Protein AF-A0A6J3HHF6-F1 (afdb_monomer_lite)

InterPro domains:
  IPR029156 CST complex subunit CTC1 [PF15489] (14-560)
  IPR042617 CST c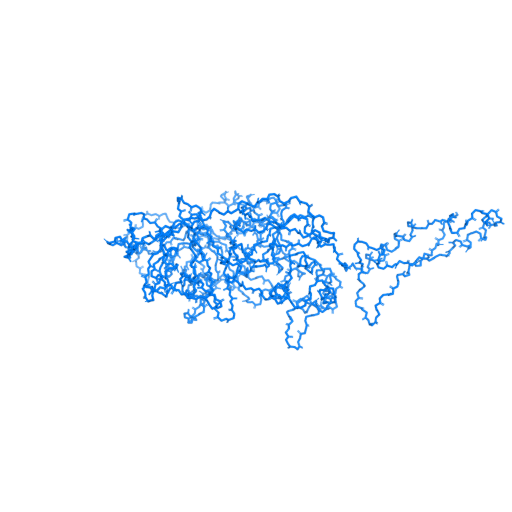omplex subunit CTC1-like [PTHR14865] (18-555)

Structure (mmCIF, N/CA/C/O backbone):
data_AF-A0A6J3HHF6-F1
#
_entry.id   AF-A0A6J3HHF6-F1
#
loop_
_atom_site.group_PDB
_atom_site.id
_atom_site.type_symbol
_atom_site.label_atom_id
_atom_site.label_alt_id
_atom_site.label_comp_id
_atom_site.label_asym_id
_atom_site.label_entity_id
_atom_site.label_seq_id
_atom_site.pdbx_PDB_ins_code
_atom_site.Cartn_x
_atom_site.Cartn_y
_atom_site.Cartn_z
_atom_site.occupancy
_atom_site.B_iso_or_equiv
_atom_site.auth_seq_id
_atom_site.auth_comp_id
_atom_site.auth_asym_id
_atom_site.auth_atom_id
_atom_site.pdbx_PDB_model_num
ATOM 1 N N . LEU A 1 1 ? 11.878 -17.667 43.575 1.00 25.75 1 LEU A N 1
ATOM 2 C CA . LEU A 1 1 ? 10.662 -18.399 43.999 1.00 25.75 1 LEU A CA 1
ATOM 3 C C . LEU A 1 1 ? 9.551 -18.069 43.013 1.00 25.75 1 LEU A C 1
ATOM 5 O O . LEU A 1 1 ? 9.209 -16.896 42.935 1.00 25.75 1 LEU A O 1
ATOM 9 N N . PRO A 1 2 ? 9.046 -19.018 42.211 1.00 25.23 2 PRO A N 1
ATOM 10 C CA . PRO A 1 2 ? 7.960 -18.714 41.291 1.00 25.23 2 PRO A CA 1
ATOM 11 C C . PRO A 1 2 ? 6.634 -18.652 42.069 1.00 25.23 2 PRO A C 1
ATOM 13 O O . PRO A 1 2 ? 6.433 -19.463 42.981 1.00 25.23 2 PRO A O 1
ATOM 16 N N . PRO A 1 3 ? 5.720 -17.723 41.743 1.00 30.88 3 PRO A N 1
ATOM 17 C CA . PRO A 1 3 ? 4.368 -17.781 42.266 1.00 30.88 3 PRO A CA 1
ATOM 18 C C . PRO A 1 3 ? 3.626 -18.933 41.580 1.00 30.88 3 PRO A C 1
ATOM 20 O O . PRO A 1 3 ? 3.691 -19.115 40.364 1.00 30.88 3 PRO A O 1
ATOM 23 N N . ARG A 1 4 ? 2.941 -19.742 42.388 1.00 29.92 4 ARG A N 1
ATOM 24 C CA . ARG A 1 4 ? 2.071 -20.826 41.930 1.00 29.92 4 ARG A CA 1
ATOM 25 C C . ARG A 1 4 ? 0.890 -20.225 41.163 1.00 29.92 4 ARG A C 1
ATOM 27 O O . ARG A 1 4 ? 0.065 -19.536 41.756 1.00 29.92 4 ARG A O 1
ATOM 34 N N . LEU A 1 5 ? 0.808 -20.507 39.864 1.00 33.34 5 LEU A N 1
ATOM 35 C CA . LEU A 1 5 ? -0.420 -20.350 39.086 1.00 33.34 5 LEU A CA 1
ATOM 36 C C . LEU A 1 5 ? -1.488 -21.282 39.675 1.00 33.34 5 LEU A C 1
ATOM 38 O O . LEU A 1 5 ? -1.243 -22.472 39.880 1.00 33.34 5 LEU A O 1
ATOM 42 N N . GLY A 1 6 ? -2.640 -20.700 40.007 1.00 26.50 6 GLY A N 1
ATOM 43 C CA . GLY A 1 6 ? -3.789 -21.393 40.573 1.00 26.50 6 GLY A CA 1
ATOM 44 C C . GLY A 1 6 ? -4.283 -22.524 39.674 1.00 26.50 6 GLY A C 1
ATOM 45 O O . GLY A 1 6 ? -4.309 -22.419 38.449 1.00 26.50 6 GLY A O 1
ATOM 46 N N . SER A 1 7 ? -4.658 -23.617 40.326 1.00 31.89 7 SER A N 1
ATOM 47 C CA . SER A 1 7 ? -5.196 -24.846 39.754 1.00 31.89 7 SER A CA 1
ATOM 48 C C . SER A 1 7 ? -6.429 -24.594 38.882 1.00 31.89 7 SER A C 1
ATOM 50 O O . SER A 1 7 ? -7.459 -24.146 39.382 1.00 31.89 7 SER A O 1
ATOM 52 N N . GLY A 1 8 ? -6.319 -24.934 37.598 1.00 26.39 8 GLY A N 1
ATOM 53 C CA . GLY A 1 8 ? -7.415 -24.859 36.627 1.00 26.39 8 GLY A CA 1
ATOM 54 C C . GLY A 1 8 ? -7.032 -25.208 35.183 1.00 26.39 8 GLY A C 1
ATOM 55 O O . GLY A 1 8 ? -7.916 -25.395 34.357 1.00 26.39 8 GLY A O 1
ATOM 56 N N . PHE A 1 9 ? -5.741 -25.351 34.863 1.00 30.84 9 PHE A N 1
ATOM 57 C CA . PHE A 1 9 ? -5.294 -25.872 33.570 1.00 30.84 9 PHE A CA 1
ATOM 58 C C . PHE A 1 9 ? -5.141 -27.395 33.625 1.00 30.84 9 PHE A C 1
ATOM 60 O O . PHE A 1 9 ? -4.128 -27.913 34.087 1.00 30.84 9 PHE A O 1
ATOM 67 N N . VAL A 1 10 ? -6.138 -28.114 33.113 1.00 32.78 10 VAL A N 1
ATOM 68 C CA . VAL A 1 10 ? -5.938 -29.460 32.561 1.00 32.78 10 VAL A CA 1
ATOM 69 C C . VAL A 1 10 ? -6.057 -29.320 31.042 1.00 32.78 10 VAL A C 1
ATOM 71 O O . VAL A 1 10 ? -7.150 -29.304 30.488 1.00 32.78 10 VAL A O 1
ATOM 74 N N . GLY A 1 11 ? -4.912 -29.119 30.387 1.00 28.84 11 GLY A N 1
ATOM 75 C CA . GLY A 1 11 ? -4.728 -28.931 28.941 1.00 28.84 11 GLY A CA 1
ATOM 76 C C . GLY A 1 11 ? -3.225 -28.952 28.620 1.00 28.84 11 GLY A C 1
ATOM 77 O O . GLY A 1 11 ? -2.437 -28.610 29.499 1.00 28.84 11 GLY A O 1
ATOM 78 N N . PRO A 1 12 ? -2.814 -29.447 27.439 1.00 42.09 12 PRO A N 1
ATOM 79 C CA . PRO A 1 12 ? -1.633 -30.290 27.251 1.00 42.09 12 PRO A CA 1
ATOM 80 C C . PRO A 1 12 ? -0.318 -29.594 27.609 1.00 42.09 12 PRO A C 1
ATOM 82 O O . PRO A 1 12 ? -0.131 -28.411 27.333 1.00 42.09 12 PRO A O 1
ATOM 85 N N . LEU A 1 13 ? 0.601 -30.371 28.192 1.00 40.38 13 LEU A N 1
ATOM 86 C CA . LEU A 1 13 ? 2.012 -30.024 28.370 1.00 40.38 13 LEU A CA 1
ATOM 87 C C . LEU A 1 13 ? 2.526 -29.311 27.110 1.00 40.38 13 LEU A C 1
ATOM 89 O O . LEU A 1 13 ? 2.479 -29.888 26.021 1.00 40.38 13 LEU A O 1
ATOM 93 N N . LEU A 1 14 ? 2.997 -28.065 27.259 1.00 50.78 14 LEU A N 1
ATOM 94 C CA . LEU A 1 14 ? 3.748 -27.371 26.210 1.00 50.78 14 LEU A CA 1
ATOM 95 C C . LEU A 1 14 ? 4.799 -28.352 25.663 1.00 50.78 14 LEU A C 1
ATOM 97 O O . LEU A 1 14 ? 5.526 -28.942 26.471 1.00 50.78 14 LEU A O 1
ATOM 101 N N . PRO A 1 15 ? 4.884 -28.576 24.338 1.00 53.34 15 PRO A N 1
ATOM 102 C CA . PRO A 1 15 ? 5.894 -29.468 23.792 1.00 53.34 15 PRO A CA 1
ATOM 103 C C . PRO A 1 15 ? 7.261 -28.973 24.268 1.00 53.34 15 PRO A C 1
ATOM 105 O O . PRO A 1 15 ? 7.554 -27.785 24.131 1.00 53.34 15 PRO A O 1
ATOM 108 N N . SER A 1 16 ? 8.099 -29.861 24.805 1.00 55.41 16 SER A N 1
ATOM 109 C CA . SER A 1 16 ? 9.428 -29.587 25.394 1.00 55.41 16 SER A CA 1
ATOM 110 C C . SER A 1 16 ? 10.468 -28.982 24.427 1.00 55.41 16 SER A C 1
ATOM 112 O O . SER A 1 16 ? 11.663 -29.005 24.698 1.00 55.41 16 SER A O 1
ATOM 114 N N . LEU A 1 17 ? 10.010 -28.499 23.275 1.00 73.38 17 LEU A N 1
ATOM 115 C CA . LEU A 1 17 ? 10.755 -28.031 22.115 1.00 73.38 17 LEU A CA 1
ATOM 116 C C . LEU A 1 17 ? 10.611 -26.516 21.890 1.00 73.38 17 LEU A C 1
ATOM 118 O O . LEU A 1 17 ? 11.377 -25.955 21.119 1.00 73.38 17 LEU A O 1
ATOM 122 N N . TYR A 1 18 ? 9.650 -25.849 22.539 1.00 84.00 18 TYR A N 1
ATOM 123 C CA . TYR A 1 18 ? 9.436 -24.412 22.363 1.00 84.00 18 TYR A CA 1
ATOM 124 C C . TYR A 1 18 ? 10.138 -23.588 23.448 1.00 84.00 18 TYR A C 1
ATOM 126 O O . TYR A 1 18 ? 10.027 -23.899 24.635 1.00 84.00 18 TYR A O 1
ATOM 134 N N . SER A 1 19 ? 10.809 -22.503 23.055 1.00 89.06 19 SER A N 1
ATOM 135 C CA . SER A 1 19 ? 11.414 -21.531 23.975 1.00 89.06 19 SER A CA 1
ATOM 136 C C . SER A 1 19 ? 10.763 -20.155 23.842 1.00 89.06 19 SER A C 1
ATOM 138 O O . SER A 1 19 ? 10.307 -19.764 22.770 1.00 89.06 19 SER A O 1
ATOM 140 N N . PHE A 1 20 ? 10.682 -19.406 24.941 1.00 90.88 20 PHE A N 1
ATOM 141 C CA . PHE A 1 20 ? 10.210 -18.022 24.893 1.00 90.88 20 PHE A CA 1
ATOM 142 C C . PHE A 1 20 ? 11.267 -17.119 24.261 1.00 90.88 20 PHE A C 1
ATOM 144 O O . PHE A 1 20 ? 12.455 -17.267 24.543 1.00 90.88 20 PHE A O 1
ATOM 151 N N . VAL A 1 21 ? 10.822 -16.169 23.440 1.00 93.44 21 VAL A N 1
ATOM 152 C CA . VAL A 1 21 ? 11.678 -15.143 22.840 1.00 93.44 21 VAL A CA 1
ATOM 153 C C . VAL A 1 21 ? 11.185 -13.758 23.238 1.00 93.44 21 VAL A C 1
ATOM 155 O O . VAL A 1 21 ? 9.981 -13.492 23.214 1.00 93.44 21 VAL A O 1
ATOM 158 N N . SER A 1 22 ? 12.117 -12.882 23.613 1.00 93.06 22 SER A N 1
ATOM 159 C CA . SER A 1 22 ? 11.811 -11.476 23.862 1.00 93.06 22 SER A CA 1
ATOM 160 C C . SER A 1 22 ? 11.788 -10.674 22.558 1.00 93.06 22 SER A C 1
ATOM 162 O O . SER A 1 22 ? 12.428 -11.029 21.561 1.00 93.06 22 SER A O 1
ATOM 164 N N . VAL A 1 23 ? 11.066 -9.559 22.558 1.00 92.06 23 VAL A N 1
ATOM 165 C CA . VAL A 1 23 ? 11.012 -8.627 21.429 1.00 92.06 23 VAL A CA 1
ATOM 166 C C . VAL A 1 23 ? 12.404 -8.079 21.119 1.00 92.06 23 VAL A C 1
ATOM 168 O O . VAL A 1 23 ? 12.771 -7.966 19.946 1.00 92.06 23 VAL A O 1
ATOM 171 N N . GLN A 1 24 ? 13.201 -7.768 22.143 1.00 90.56 24 GLN A N 1
ATOM 172 C CA . GLN A 1 24 ? 14.557 -7.274 21.942 1.00 90.56 24 GLN A CA 1
ATOM 173 C C . GLN A 1 24 ? 15.469 -8.344 21.333 1.00 90.56 24 GLN A C 1
ATOM 175 O O . GLN A 1 24 ? 16.235 -8.019 20.428 1.00 90.56 24 GLN A O 1
ATOM 180 N N . ASP A 1 25 ? 15.347 -9.610 21.744 1.00 90.50 25 ASP A N 1
ATOM 181 C CA . ASP A 1 25 ? 16.135 -10.705 21.165 1.00 90.50 25 ASP A CA 1
ATOM 182 C C . ASP A 1 25 ? 15.794 -10.947 19.694 1.00 90.50 25 ASP A C 1
ATOM 184 O O . ASP A 1 25 ? 16.698 -11.157 18.881 1.00 90.50 25 ASP A O 1
ATOM 188 N N . LEU A 1 26 ? 14.512 -10.845 19.319 1.00 89.50 26 LEU A N 1
ATOM 189 C CA . LEU A 1 26 ? 14.112 -10.867 17.910 1.00 89.50 26 LEU A CA 1
ATOM 190 C C . LEU A 1 26 ? 14.750 -9.712 17.129 1.00 89.50 26 LEU A C 1
ATOM 192 O O . LEU A 1 26 ? 15.198 -9.912 16.006 1.00 89.50 26 LEU A O 1
ATOM 196 N N . LYS A 1 27 ? 14.833 -8.504 17.701 1.00 87.81 27 LYS A N 1
ATOM 197 C CA . LYS A 1 27 ? 15.457 -7.355 17.021 1.00 87.81 27 LYS A CA 1
ATOM 198 C C . LYS A 1 27 ? 16.974 -7.508 16.863 1.00 87.81 27 LYS A C 1
ATOM 200 O O . LYS A 1 27 ? 17.507 -7.110 15.830 1.00 87.81 27 LYS A O 1
ATOM 205 N N . THR A 1 28 ? 17.676 -8.043 17.861 1.00 85.44 28 THR A N 1
ATOM 206 C CA . THR A 1 28 ? 19.151 -8.047 17.901 1.00 85.44 28 THR A CA 1
ATOM 207 C C . THR A 1 28 ? 19.777 -9.313 17.317 1.00 85.44 28 THR A C 1
ATOM 209 O O . THR A 1 28 ? 20.775 -9.232 16.591 1.00 85.44 28 THR A O 1
ATOM 212 N N . HIS A 1 29 ? 19.206 -10.480 17.619 1.00 84.69 29 HIS A N 1
ATOM 213 C CA . HIS A 1 29 ? 19.790 -11.777 17.286 1.00 84.69 29 HIS A CA 1
ATOM 214 C C . HIS A 1 29 ? 19.198 -12.372 16.004 1.00 84.69 29 HIS A C 1
ATOM 216 O O . HIS A 1 29 ? 19.932 -12.980 15.218 1.00 84.69 29 HIS A O 1
ATOM 222 N N . GLN A 1 30 ? 17.906 -12.155 15.734 1.00 86.75 30 GLN A N 1
ATOM 223 C CA . GLN A 1 30 ? 17.258 -12.714 14.549 1.00 86.75 30 GLN A CA 1
ATOM 224 C C . GLN A 1 30 ? 17.544 -11.868 13.301 1.00 86.75 30 GLN A C 1
ATOM 226 O O . GLN A 1 30 ? 16.877 -10.885 13.000 1.00 86.75 30 GLN A O 1
ATOM 231 N N . ARG A 1 31 ? 18.549 -12.274 12.518 1.00 85.38 31 ARG A N 1
ATOM 232 C CA . ARG A 1 31 ? 18.952 -11.564 11.284 1.00 85.38 31 ARG A CA 1
ATOM 233 C C . ARG A 1 31 ? 18.299 -12.090 10.008 1.00 85.38 31 ARG A C 1
ATOM 235 O O . ARG A 1 31 ? 18.463 -11.486 8.948 1.00 85.38 31 ARG A O 1
ATOM 242 N N . LEU A 1 32 ? 17.597 -13.219 10.087 1.00 87.88 32 LEU A N 1
ATOM 243 C CA . LEU A 1 32 ? 16.944 -13.867 8.951 1.00 87.88 32 LEU A CA 1
ATOM 244 C C . LEU A 1 32 ? 15.423 -13.908 9.154 1.00 87.88 32 LEU A C 1
ATOM 246 O O . LEU A 1 32 ? 14.975 -14.094 10.285 1.00 87.88 32 LEU A O 1
ATOM 250 N N . PRO A 1 33 ? 14.622 -13.776 8.078 1.00 91.31 33 PRO A N 1
ATOM 251 C CA . PRO A 1 33 ? 13.176 -13.956 8.164 1.00 91.31 33 PRO A CA 1
ATOM 252 C C . PRO A 1 33 ? 12.835 -15.346 8.703 1.00 91.31 33 PRO A C 1
ATOM 254 O O . PRO A 1 33 ? 13.447 -16.318 8.257 1.00 91.31 33 PRO A O 1
ATOM 257 N N . CYS A 1 34 ? 11.862 -15.443 9.607 1.00 92.38 34 CYS A N 1
ATOM 258 C CA . CYS A 1 34 ? 11.398 -16.702 10.194 1.00 92.38 34 CYS A CA 1
ATOM 259 C C . CYS A 1 34 ? 9.904 -16.677 10.531 1.00 92.38 34 CYS A C 1
ATOM 261 O O . CYS A 1 34 ? 9.259 -15.630 10.477 1.00 92.38 34 CYS A O 1
ATOM 263 N N . CYS A 1 35 ? 9.349 -17.844 10.851 1.00 93.94 35 CYS A N 1
ATOM 264 C CA . CYS A 1 35 ? 7.978 -17.994 11.327 1.00 93.94 35 CYS A CA 1
ATOM 265 C C . CYS A 1 35 ? 7.891 -19.014 12.463 1.00 93.94 35 CYS A C 1
ATOM 267 O O . CYS A 1 35 ? 8.691 -19.946 12.526 1.00 93.94 35 CYS A O 1
ATOM 269 N N . SER A 1 36 ? 6.914 -18.848 13.349 1.00 92.81 36 SER A N 1
ATOM 270 C CA . SER A 1 36 ? 6.616 -19.790 14.423 1.00 92.81 36 SER A CA 1
ATOM 271 C C . SER A 1 36 ? 5.112 -20.012 14.519 1.00 92.81 36 SER A C 1
ATOM 273 O O . SER A 1 36 ? 4.320 -19.076 14.394 1.00 92.81 36 SER A O 1
ATOM 275 N N . HIS A 1 37 ? 4.734 -21.268 14.748 1.00 91.06 37 HIS A N 1
ATOM 276 C CA . HIS A 1 37 ? 3.355 -21.681 14.971 1.00 91.06 37 HIS A CA 1
ATOM 277 C C . HIS A 1 37 ? 3.306 -22.744 16.071 1.00 91.06 37 HIS A C 1
ATOM 279 O O . HIS A 1 37 ? 4.011 -23.756 15.980 1.00 91.06 37 HIS A O 1
ATOM 285 N N . LEU A 1 38 ? 2.487 -22.530 17.102 1.00 84.94 38 LEU A N 1
ATOM 286 C CA . LEU A 1 38 ? 2.448 -23.344 18.327 1.00 84.94 38 LEU A CA 1
ATOM 287 C C . LEU A 1 38 ? 2.057 -24.816 18.079 1.00 84.94 38 LEU A C 1
ATOM 289 O O . LEU A 1 38 ? 2.473 -25.697 18.825 1.00 84.94 38 LEU A O 1
ATOM 293 N N . SER A 1 39 ? 1.283 -25.102 17.030 1.00 79.69 39 SER A N 1
ATOM 294 C CA . SER A 1 39 ? 0.675 -26.422 16.790 1.00 79.69 39 SER A CA 1
ATOM 295 C C . SER A 1 39 ? 1.250 -27.185 15.588 1.00 79.69 39 SER A C 1
ATOM 297 O O . SER A 1 39 ? 0.773 -28.273 15.261 1.00 79.69 39 SER A O 1
ATOM 299 N N . TRP A 1 40 ? 2.270 -26.657 14.898 1.00 82.00 40 TRP A N 1
ATOM 300 C CA . TRP A 1 40 ? 2.770 -27.309 13.684 1.00 82.00 40 TRP A CA 1
ATOM 301 C C . TRP A 1 40 ? 3.471 -28.641 13.975 1.00 82.00 40 TRP A C 1
ATOM 303 O O . TRP A 1 40 ? 4.528 -28.699 14.609 1.00 82.00 40 TRP A O 1
ATOM 313 N N . SER A 1 41 ? 2.967 -29.719 13.377 1.00 82.62 41 SER A N 1
ATOM 314 C CA . SER A 1 41 ? 3.761 -30.926 13.135 1.00 82.62 41 SER A CA 1
ATOM 315 C C . SER A 1 41 ? 4.719 -30.710 11.954 1.00 82.62 41 SER A C 1
ATOM 317 O O . SER A 1 41 ? 4.563 -29.766 11.174 1.00 82.62 41 SER A O 1
ATOM 319 N N . SER A 1 42 ? 5.722 -31.579 11.792 1.00 83.06 42 SER A N 1
ATOM 320 C CA . SER A 1 42 ? 6.600 -31.534 10.611 1.00 83.06 42 SER A CA 1
ATOM 321 C C . SER A 1 42 ? 5.799 -31.672 9.313 1.00 83.06 42 SER A C 1
ATOM 323 O O . SER A 1 42 ? 6.053 -30.939 8.363 1.00 83.06 42 SER A O 1
ATOM 325 N N . ASN A 1 43 ? 4.774 -32.529 9.298 1.00 85.38 43 ASN A N 1
ATOM 326 C CA . ASN A 1 43 ? 3.901 -32.721 8.138 1.00 85.38 43 ASN A CA 1
ATOM 327 C C . ASN A 1 43 ? 3.044 -31.481 7.849 1.00 85.38 43 ASN A C 1
ATOM 329 O O . ASN A 1 43 ? 2.908 -31.095 6.692 1.00 85.38 43 ASN A O 1
ATOM 333 N N . ALA A 1 44 ? 2.514 -30.827 8.890 1.00 85.94 44 ALA A N 1
ATOM 334 C CA . ALA A 1 44 ? 1.733 -29.598 8.739 1.00 85.94 44 ALA A CA 1
ATOM 335 C C . ALA A 1 44 ? 2.576 -28.464 8.141 1.00 85.94 44 ALA A C 1
ATOM 337 O O . ALA A 1 44 ? 2.129 -27.778 7.226 1.00 85.94 44 ALA A O 1
ATOM 338 N N . TYR A 1 45 ? 3.822 -28.314 8.600 1.00 87.06 45 TYR A N 1
ATOM 339 C CA . TYR A 1 45 ? 4.745 -27.344 8.016 1.00 87.06 45 TYR A CA 1
ATOM 340 C C . TYR A 1 45 ? 5.093 -27.688 6.561 1.00 87.06 45 TYR A C 1
ATOM 342 O O . TYR A 1 45 ? 5.080 -26.803 5.714 1.00 87.06 45 TYR A O 1
ATOM 350 N N . GLN A 1 46 ? 5.345 -28.961 6.233 1.00 85.94 46 GLN A N 1
ATOM 351 C CA . GLN A 1 46 ? 5.614 -29.359 4.845 1.00 85.94 46 GLN A CA 1
ATOM 352 C C . GLN A 1 46 ? 4.431 -29.057 3.918 1.00 85.94 46 GLN A C 1
ATOM 354 O O . GLN A 1 46 ? 4.643 -28.500 2.845 1.00 85.94 46 GLN A O 1
ATOM 359 N N . ALA A 1 47 ? 3.195 -29.339 4.340 1.00 86.44 47 ALA A N 1
ATOM 360 C CA . ALA A 1 47 ? 1.999 -28.961 3.585 1.00 86.44 47 ALA A CA 1
ATOM 361 C C . ALA A 1 47 ? 1.900 -27.435 3.404 1.00 86.44 47 ALA A C 1
ATOM 363 O O . ALA A 1 47 ? 1.693 -26.953 2.291 1.00 86.44 47 ALA A O 1
ATOM 364 N N . TRP A 1 48 ? 2.153 -26.672 4.472 1.00 87.44 48 TRP A N 1
ATOM 365 C CA . TRP A 1 48 ? 2.150 -25.210 4.435 1.00 87.44 48 TRP A CA 1
ATOM 366 C C . TRP A 1 48 ? 3.207 -24.631 3.481 1.00 87.44 48 TRP A C 1
ATOM 368 O O . TRP A 1 48 ? 2.942 -23.632 2.809 1.00 87.44 48 TRP A O 1
ATOM 378 N N . VAL A 1 49 ? 4.379 -25.270 3.396 1.00 86.00 49 VAL A N 1
ATOM 379 C CA . VAL A 1 49 ? 5.463 -24.928 2.464 1.00 86.00 49 VAL A CA 1
ATOM 380 C C . VAL A 1 49 ? 5.053 -25.172 1.012 1.00 86.00 49 VAL A C 1
ATOM 382 O O . VAL A 1 49 ? 5.361 -24.337 0.166 1.00 86.00 49 VAL A O 1
ATOM 385 N N . GLN A 1 50 ? 4.338 -26.262 0.708 1.00 83.62 50 GLN A N 1
ATOM 386 C CA . GLN A 1 50 ? 3.884 -26.536 -0.666 1.00 83.62 50 GLN A CA 1
ATOM 387 C C . GLN A 1 50 ? 2.960 -25.432 -1.201 1.00 83.62 50 GLN A C 1
ATOM 389 O O . GLN A 1 50 ? 3.014 -25.074 -2.376 1.00 83.62 50 GLN A O 1
ATOM 394 N N . GLU A 1 51 ? 2.159 -24.823 -0.328 1.00 80.94 51 GLU A N 1
ATOM 395 C CA . GLU A 1 51 ? 1.295 -23.691 -0.676 1.00 80.94 51 GLU A CA 1
ATOM 396 C C . GLU A 1 51 ? 2.062 -22.378 -0.933 1.00 80.94 51 GLU A C 1
ATOM 398 O O . GLU A 1 51 ? 1.486 -21.429 -1.462 1.00 80.94 51 GLU A O 1
ATOM 403 N N . ALA A 1 52 ? 3.359 -22.292 -0.606 1.00 73.00 52 ALA A N 1
ATOM 404 C CA . ALA A 1 52 ? 4.193 -21.143 -0.974 1.00 73.00 52 ALA A CA 1
ATOM 405 C C . ALA A 1 52 ? 4.462 -21.067 -2.494 1.00 73.00 52 ALA A C 1
ATOM 407 O O . ALA A 1 52 ? 4.940 -20.037 -2.977 1.00 73.00 52 ALA A O 1
ATOM 408 N N . GLY A 1 53 ? 4.109 -22.115 -3.245 1.00 69.62 53 GLY A N 1
ATOM 409 C CA . GLY A 1 53 ? 4.236 -22.203 -4.696 1.00 69.62 53 GLY A CA 1
ATOM 410 C C . GLY A 1 53 ? 5.613 -22.706 -5.156 1.00 69.62 53 GLY A C 1
ATOM 411 O O . GLY A 1 53 ? 6.597 -22.600 -4.425 1.00 69.62 53 GLY A O 1
ATOM 412 N N . PRO A 1 54 ? 5.716 -23.222 -6.395 1.00 58.72 54 PRO A N 1
ATOM 413 C CA . PRO A 1 54 ? 6.881 -23.983 -6.871 1.00 58.72 54 PRO A CA 1
ATOM 414 C C . PRO A 1 54 ? 8.186 -23.175 -6.972 1.00 58.72 54 PRO A C 1
ATOM 416 O O . PRO A 1 54 ? 9.264 -23.757 -6.953 1.00 58.72 54 PRO A O 1
ATOM 419 N N . ASN A 1 55 ? 8.101 -21.844 -7.055 1.00 64.94 55 ASN A N 1
ATOM 420 C CA . ASN A 1 55 ? 9.259 -20.948 -7.182 1.00 64.94 55 ASN A CA 1
ATOM 421 C C . ASN A 1 55 ? 9.531 -20.126 -5.905 1.00 64.94 55 ASN A C 1
ATOM 423 O O . ASN A 1 55 ? 10.404 -19.258 -5.907 1.00 64.94 55 ASN A O 1
ATOM 427 N N . GLY A 1 56 ? 8.751 -20.334 -4.838 1.00 67.69 56 GLY A N 1
ATOM 428 C CA . GLY A 1 56 ? 8.829 -19.549 -3.609 1.00 67.69 56 GLY A CA 1
ATOM 429 C C . GLY A 1 56 ? 9.784 -20.168 -2.593 1.00 67.69 56 GLY A C 1
ATOM 430 O O . GLY A 1 56 ? 9.673 -21.346 -2.273 1.00 67.69 56 GLY A O 1
ATOM 431 N N . ASN A 1 57 ? 10.683 -19.365 -2.019 1.00 84.12 57 ASN A N 1
ATOM 432 C CA . ASN A 1 57 ? 11.457 -19.780 -0.847 1.00 84.12 57 ASN A CA 1
ATOM 433 C C . ASN A 1 57 ? 10.581 -19.602 0.404 1.00 84.12 57 ASN A C 1
ATOM 435 O O . ASN A 1 57 ? 10.332 -18.453 0.770 1.00 84.12 57 ASN A O 1
ATOM 439 N N . PRO A 1 58 ? 10.113 -20.665 1.078 1.00 89.31 58 PRO A N 1
ATOM 440 C CA . PRO A 1 58 ? 9.237 -20.545 2.245 1.00 89.31 58 PRO A CA 1
ATOM 441 C C . PRO A 1 58 ? 9.977 -19.962 3.456 1.00 89.31 58 PRO A C 1
ATOM 443 O O . PRO A 1 58 ? 11.189 -20.153 3.593 1.00 89.31 58 PRO A O 1
ATOM 446 N N . LEU A 1 59 ? 9.266 -19.278 4.357 1.00 90.38 59 LEU A N 1
ATOM 447 C CA . LEU A 1 59 ? 9.821 -18.833 5.642 1.00 90.38 59 LEU A CA 1
ATOM 448 C C . LEU A 1 59 ? 10.290 -20.042 6.468 1.00 90.38 59 LEU A C 1
ATOM 450 O O . LEU A 1 59 ? 9.536 -21.002 6.595 1.00 90.38 59 LEU A O 1
ATOM 454 N N . PRO A 1 60 ? 11.512 -20.018 7.034 1.00 90.12 60 PRO A N 1
ATOM 455 C CA . PRO A 1 60 ? 11.983 -21.100 7.880 1.00 90.12 60 PRO A CA 1
ATOM 456 C C . PRO A 1 60 ? 11.186 -21.115 9.187 1.00 90.12 60 PRO A C 1
ATOM 458 O O . PRO A 1 60 ? 10.870 -20.061 9.750 1.00 90.12 60 PRO A O 1
ATOM 461 N N . ARG A 1 61 ? 10.871 -22.320 9.656 1.00 91.19 61 ARG A N 1
ATOM 462 C CA . ARG A 1 61 ? 10.206 -22.540 10.936 1.00 91.19 61 ARG A CA 1
ATOM 463 C C . ARG A 1 61 ? 11.203 -22.437 12.086 1.00 91.19 61 ARG A C 1
ATOM 465 O O . ARG A 1 61 ? 12.206 -23.142 12.087 1.00 91.19 61 ARG A O 1
ATOM 472 N N . GLU A 1 62 ? 10.835 -21.662 13.093 1.00 90.69 62 GLU A N 1
ATOM 473 C CA . GLU A 1 62 ? 11.451 -21.622 14.417 1.00 90.69 62 GLU A CA 1
ATOM 474 C C . GLU A 1 62 ? 10.466 -22.166 15.466 1.00 90.69 62 GLU A C 1
ATOM 476 O O . GLU A 1 62 ? 9.254 -22.224 15.236 1.00 90.69 62 GLU A O 1
ATOM 481 N N . GLN A 1 63 ? 10.975 -22.595 16.620 1.00 90.12 63 GLN A N 1
ATOM 482 C CA . GLN A 1 63 ? 10.171 -23.111 17.739 1.00 90.12 63 GLN A CA 1
ATOM 483 C C . GLN A 1 63 ? 10.162 -22.101 18.891 1.00 90.12 63 GLN A C 1
ATOM 485 O O . GLN A 1 63 ? 10.612 -22.377 19.999 1.00 90.12 63 GLN A O 1
ATOM 490 N N . LEU A 1 64 ? 9.670 -20.894 18.601 1.00 91.81 64 LEU A N 1
ATOM 491 C CA . LEU A 1 64 ? 9.708 -19.760 19.525 1.00 91.81 64 LEU A CA 1
ATOM 492 C C . LEU A 1 64 ? 8.302 -19.319 19.946 1.00 91.81 64 LEU A C 1
ATOM 494 O O . LEU A 1 64 ? 7.392 -19.235 19.118 1.00 91.81 64 LEU A O 1
ATOM 498 N N . LEU A 1 65 ? 8.132 -18.997 21.224 1.00 92.31 65 LEU A N 1
ATOM 499 C CA . LEU A 1 65 ? 6.909 -18.437 21.797 1.00 92.31 65 LEU A CA 1
ATOM 500 C C . LEU A 1 65 ? 7.081 -16.940 21.996 1.00 92.31 65 LEU A C 1
ATOM 502 O O . LEU A 1 65 ? 7.998 -16.508 22.693 1.00 92.31 65 LEU A O 1
ATOM 506 N N . LEU A 1 66 ? 6.167 -16.168 21.415 1.00 94.81 66 LEU A N 1
ATOM 507 C CA . LEU A 1 66 ? 6.128 -14.723 21.573 1.00 94.81 66 LEU A CA 1
ATOM 508 C C . LEU A 1 66 ? 4.977 -14.350 22.504 1.00 94.81 66 LEU A C 1
ATOM 510 O O . LEU A 1 66 ? 3.824 -14.713 22.261 1.00 94.81 66 LEU A O 1
ATOM 514 N N . LEU A 1 67 ? 5.302 -13.609 23.559 1.00 94.94 67 LEU A N 1
ATOM 515 C CA . LEU A 1 67 ? 4.352 -13.115 24.545 1.00 94.94 67 LEU A CA 1
ATOM 516 C C . LEU A 1 67 ? 4.532 -11.606 24.685 1.00 94.94 67 LEU A C 1
ATOM 518 O O . LEU A 1 67 ? 5.655 -11.118 24.783 1.00 94.94 67 LEU A O 1
ATOM 522 N N . GLY A 1 68 ? 3.432 -10.862 24.675 1.00 94.88 68 GLY A N 1
ATOM 523 C CA . GLY A 1 68 ? 3.490 -9.408 24.736 1.00 94.88 68 GLY A CA 1
ATOM 524 C C . GLY A 1 68 ? 2.121 -8.752 24.664 1.00 94.88 68 GLY A C 1
ATOM 525 O O . GLY A 1 68 ? 1.090 -9.411 24.537 1.00 94.88 68 GLY A O 1
ATOM 526 N N . THR A 1 69 ? 2.124 -7.432 24.754 1.00 94.62 69 THR A N 1
ATOM 527 C CA . THR A 1 69 ? 0.935 -6.589 24.700 1.00 94.62 69 THR A CA 1
ATOM 528 C C . THR A 1 69 ? 0.811 -5.962 23.319 1.00 94.62 69 THR A C 1
ATOM 530 O O . THR A 1 69 ? 1.760 -5.345 22.827 1.00 94.62 69 THR A O 1
ATOM 533 N N . LEU A 1 70 ? -0.367 -6.085 22.704 1.00 93.56 70 LEU A N 1
ATOM 534 C CA . LEU A 1 70 ? -0.683 -5.387 21.458 1.00 93.56 70 LEU A CA 1
ATOM 535 C C . LEU A 1 70 ? -1.036 -3.925 21.765 1.00 93.56 70 LEU A C 1
ATOM 537 O O . LEU A 1 70 ? -1.878 -3.645 22.620 1.00 93.56 70 LEU A O 1
ATOM 541 N N . THR A 1 71 ? -0.395 -2.978 21.086 1.00 91.25 71 THR A N 1
ATOM 542 C CA . THR A 1 71 ? -0.582 -1.542 21.331 1.00 91.25 71 THR A CA 1
ATOM 543 C C . THR A 1 71 ? -0.502 -0.724 20.044 1.00 91.25 71 THR A C 1
ATOM 545 O O . THR A 1 71 ? 0.143 -1.123 19.079 1.00 91.25 71 THR A O 1
ATOM 548 N N . ASP A 1 72 ? -1.143 0.443 20.035 1.00 88.50 72 ASP A N 1
ATOM 549 C CA . ASP A 1 72 ? -1.056 1.457 18.979 1.00 88.50 72 ASP A CA 1
ATOM 550 C C . ASP A 1 72 ? -0.056 2.586 19.319 1.00 88.50 72 ASP A C 1
ATOM 552 O O . ASP A 1 72 ? 0.012 3.608 18.631 1.00 88.50 72 ASP A O 1
ATOM 556 N N . LEU A 1 73 ? 0.723 2.413 20.394 1.00 84.75 73 LEU A N 1
ATOM 557 C CA . LEU A 1 73 ? 1.708 3.375 20.886 1.00 84.75 73 LEU A CA 1
ATOM 558 C C . LEU A 1 73 ? 3.131 2.980 20.483 1.00 84.75 73 LEU A C 1
ATOM 560 O O . LEU A 1 73 ? 3.655 1.959 20.935 1.00 84.75 73 LEU A O 1
ATOM 564 N N . SER A 1 74 ? 3.790 3.847 19.714 1.00 74.50 74 SER A N 1
ATOM 565 C CA . SER A 1 74 ? 5.207 3.732 19.351 1.00 74.50 74 SER A CA 1
ATOM 566 C C . SER A 1 74 ? 6.112 4.115 20.537 1.00 74.50 74 SER A C 1
ATOM 568 O O . SER A 1 74 ? 6.668 5.208 20.573 1.00 74.50 74 SER A O 1
ATOM 570 N N . GLY A 1 75 ? 6.245 3.227 21.525 1.00 70.00 75 GLY A N 1
ATOM 571 C CA . GLY A 1 75 ? 7.082 3.425 22.721 1.00 70.00 75 GLY A CA 1
ATOM 572 C C . GLY A 1 75 ? 6.425 4.276 23.819 1.00 70.00 75 GLY A C 1
ATOM 573 O O . GLY A 1 75 ? 5.200 4.256 23.963 1.00 70.00 75 GLY A O 1
ATOM 574 N N . ASP A 1 76 ? 7.245 4.998 24.588 1.00 56.78 76 ASP A N 1
ATOM 575 C CA . ASP A 1 76 ? 6.821 5.871 25.704 1.00 56.78 76 ASP A CA 1
ATOM 576 C C . ASP A 1 76 ? 6.423 7.288 25.253 1.00 56.78 76 ASP A C 1
ATOM 578 O O . ASP A 1 76 ? 6.234 8.187 26.069 1.00 56.78 76 ASP A O 1
ATOM 582 N N . LEU A 1 77 ? 6.318 7.508 23.939 1.00 54.59 77 LEU A N 1
ATOM 583 C CA . LEU A 1 77 ? 5.937 8.798 23.372 1.00 54.59 77 LEU A CA 1
ATOM 584 C C . LEU A 1 77 ? 4.490 9.167 23.736 1.00 54.59 77 LEU A C 1
ATOM 586 O O . LEU A 1 77 ? 3.604 8.311 23.810 1.00 54.59 77 LEU A O 1
ATOM 590 N N . GLU A 1 78 ? 4.267 10.469 23.926 1.00 53.22 78 GLU A N 1
ATOM 591 C CA . GLU A 1 78 ? 2.979 11.064 24.286 1.00 53.22 78 GLU A CA 1
ATOM 592 C C . GLU A 1 78 ? 1.847 10.682 23.311 1.00 53.22 78 GLU A C 1
ATOM 594 O O . GLU A 1 78 ? 2.059 10.350 22.140 1.00 53.22 78 GLU A O 1
ATOM 599 N N . GLN A 1 79 ? 0.605 10.773 23.800 1.00 53.81 79 GLN A N 1
ATOM 600 C CA . GLN A 1 79 ? -0.644 10.428 23.099 1.00 53.81 79 GLN A CA 1
ATOM 601 C C . GLN A 1 79 ? -0.803 11.059 21.697 1.00 53.81 79 GLN A C 1
ATOM 603 O O . GLN A 1 79 ? -1.590 10.556 20.892 1.00 53.81 79 GLN A O 1
ATOM 608 N N . GLU A 1 80 ? -0.065 12.129 21.393 1.00 51.78 80 GLU A N 1
ATOM 609 C CA . GLU A 1 80 ? -0.128 12.884 20.137 1.00 51.78 80 GLU A CA 1
ATOM 610 C C . GLU A 1 80 ? 0.567 12.197 18.945 1.00 51.78 80 GLU A C 1
ATOM 612 O O . GLU A 1 80 ? 0.272 12.527 17.797 1.00 51.78 80 GLU A O 1
ATOM 617 N N . CYS A 1 81 ? 1.413 11.185 19.177 1.00 57.66 81 CYS A N 1
ATOM 618 C CA . CYS A 1 81 ? 2.191 10.513 18.122 1.00 57.66 81 CYS A CA 1
ATOM 619 C C . CYS A 1 81 ? 1.511 9.282 17.488 1.00 57.66 81 CYS A C 1
ATOM 621 O O . CYS A 1 81 ? 2.146 8.546 16.726 1.00 57.66 81 CYS A O 1
ATOM 623 N N . ARG A 1 82 ? 0.230 9.016 17.780 1.00 75.69 82 ARG A N 1
ATOM 624 C CA . ARG A 1 82 ? -0.483 7.866 17.195 1.00 75.69 82 ARG A CA 1
ATOM 625 C C . ARG A 1 82 ? -0.715 8.084 15.702 1.00 75.69 82 ARG A C 1
ATOM 627 O O . ARG A 1 82 ? -1.336 9.062 15.299 1.00 75.69 82 ARG A O 1
ATOM 634 N N . ASN A 1 83 ? -0.249 7.141 14.888 1.00 77.00 83 ASN A N 1
ATOM 635 C CA . ASN A 1 83 ? -0.364 7.167 13.425 1.00 77.00 83 ASN A CA 1
ATOM 636 C C . ASN A 1 83 ? -1.227 6.014 12.870 1.00 77.00 83 ASN A C 1
ATOM 638 O O . ASN A 1 83 ? -1.254 5.801 11.661 1.00 77.00 83 ASN A O 1
ATOM 642 N N . GLY A 1 84 ? -1.896 5.253 13.746 1.00 82.88 84 GLY A N 1
ATOM 643 C CA . GLY A 1 84 ? -2.700 4.079 13.386 1.00 82.88 84 GLY A CA 1
ATOM 644 C C . GLY A 1 84 ? -1.904 2.789 13.135 1.00 82.88 84 GLY A C 1
ATOM 645 O O . GLY A 1 84 ? -2.493 1.799 12.708 1.00 82.88 84 GLY A O 1
ATOM 646 N N . SER A 1 85 ? -0.590 2.779 13.385 1.00 87.69 85 SER A N 1
ATOM 647 C CA . SER A 1 85 ? 0.238 1.564 13.325 1.00 87.69 85 SER A CA 1
ATOM 648 C C . SER A 1 85 ? 0.092 0.727 14.595 1.00 87.69 85 SER A C 1
ATOM 650 O O . SER A 1 85 ? -0.207 1.259 15.662 1.00 87.69 85 SER A O 1
ATOM 652 N N . LEU A 1 86 ? 0.340 -0.577 14.477 1.00 91.50 86 LEU A N 1
ATOM 653 C CA . LEU A 1 86 ? 0.294 -1.525 15.587 1.00 91.50 86 LEU A CA 1
ATOM 654 C C . LEU A 1 86 ? 1.695 -1.994 15.964 1.00 91.50 86 LEU A C 1
ATOM 656 O O . LEU A 1 86 ? 2.596 -2.089 15.126 1.00 91.50 86 LEU A O 1
ATOM 660 N N . TYR A 1 87 ? 1.853 -2.349 17.231 1.00 92.56 87 TYR A N 1
ATOM 661 C CA . TYR A 1 87 ? 3.103 -2.814 17.801 1.00 92.56 87 TYR A CA 1
ATOM 662 C C . TYR A 1 87 ? 2.855 -3.928 18.814 1.00 92.56 87 TYR A C 1
ATOM 664 O O . TYR A 1 87 ? 1.886 -3.886 19.571 1.00 92.56 87 TYR A O 1
ATOM 672 N N . VAL A 1 88 ? 3.780 -4.882 18.872 1.00 94.25 88 VAL A N 1
ATOM 673 C CA . VAL A 1 88 ? 3.903 -5.818 19.991 1.00 94.25 88 VAL A CA 1
ATOM 674 C C . VAL A 1 88 ? 4.963 -5.272 20.938 1.00 94.25 88 VAL A C 1
ATOM 676 O O . VAL A 1 88 ? 6.071 -4.934 20.512 1.00 94.25 88 VAL A O 1
ATOM 679 N N . ARG A 1 89 ? 4.607 -5.158 22.217 1.00 93.88 89 ARG A N 1
ATOM 680 C CA . ARG A 1 89 ? 5.473 -4.653 23.284 1.00 93.88 89 ARG A CA 1
ATOM 681 C C . ARG A 1 89 ? 5.627 -5.701 24.375 1.00 93.88 89 ARG A C 1
ATOM 683 O O . ARG A 1 89 ? 4.632 -6.244 24.844 1.00 93.88 89 ARG A O 1
ATOM 690 N N . ASP A 1 90 ? 6.851 -5.916 24.824 1.00 92.50 90 ASP A N 1
ATOM 691 C CA . ASP A 1 90 ? 7.138 -6.606 26.079 1.00 92.50 90 ASP A CA 1
ATOM 692 C C . ASP A 1 90 ? 7.964 -5.689 27.001 1.00 92.50 90 ASP A C 1
ATOM 694 O O . ASP A 1 90 ? 8.068 -4.484 26.770 1.00 92.50 90 ASP A O 1
ATOM 698 N N . ASN A 1 91 ? 8.521 -6.232 28.081 1.00 90.75 91 ASN A N 1
ATOM 699 C CA . ASN A 1 91 ? 9.374 -5.473 28.997 1.00 90.75 91 ASN A CA 1
ATOM 700 C C . ASN A 1 91 ? 10.786 -5.195 28.446 1.00 90.75 91 ASN A C 1
ATOM 702 O O . ASN A 1 91 ? 11.541 -4.464 29.082 1.00 90.75 91 ASN A O 1
ATOM 706 N N . THR A 1 92 ? 11.160 -5.790 27.313 1.00 90.62 92 THR A N 1
ATOM 707 C CA . THR A 1 92 ? 12.483 -5.655 26.691 1.00 90.62 92 THR A CA 1
ATOM 708 C C . THR A 1 92 ? 12.487 -4.662 25.536 1.00 90.62 92 THR A C 1
ATOM 710 O O . THR A 1 92 ? 13.508 -4.024 25.284 1.00 90.62 92 THR A O 1
ATOM 713 N N . GLY A 1 93 ? 11.359 -4.496 24.841 1.00 89.69 93 GLY A N 1
ATOM 714 C CA . GLY A 1 93 ? 11.268 -3.583 23.716 1.00 89.69 93 GLY A CA 1
ATOM 715 C C . GLY A 1 93 ? 9.912 -3.561 23.019 1.00 89.69 93 GLY A C 1
ATOM 716 O O . GLY A 1 93 ? 8.898 -4.076 23.492 1.00 89.69 93 GLY A O 1
ATOM 717 N N . ILE A 1 94 ? 9.909 -2.916 21.853 1.00 91.25 94 ILE A N 1
ATOM 718 C CA . ILE A 1 94 ? 8.734 -2.751 21.002 1.00 91.25 94 ILE A CA 1
ATOM 719 C C . ILE A 1 94 ? 9.076 -3.039 19.542 1.00 91.25 94 ILE A C 1
ATOM 721 O O . ILE A 1 94 ? 10.151 -2.669 19.049 1.00 91.25 94 ILE A O 1
ATOM 725 N N . LEU A 1 95 ? 8.153 -3.696 18.843 1.00 91.00 95 LEU A N 1
ATOM 726 C CA . LEU A 1 95 ? 8.312 -4.071 17.446 1.00 91.00 95 LEU A CA 1
ATOM 727 C C . LEU A 1 95 ? 7.024 -3.826 16.668 1.00 91.00 95 LEU A C 1
ATOM 729 O O . LEU A 1 95 ? 5.941 -4.210 17.105 1.00 91.00 95 LEU A O 1
ATOM 733 N N . SER A 1 96 ? 7.148 -3.175 15.509 1.00 90.69 96 SER A N 1
ATOM 734 C CA . SER A 1 96 ? 6.003 -2.929 14.627 1.00 90.69 96 SER A CA 1
ATOM 735 C C . SER A 1 96 ? 5.392 -4.241 14.150 1.00 90.69 96 SER A C 1
ATOM 737 O O . SER A 1 96 ? 6.118 -5.201 13.887 1.00 90.69 96 SER A O 1
ATOM 739 N N . CYS A 1 97 ? 4.070 -4.284 14.033 1.00 92.31 97 CYS A N 1
ATOM 740 C CA . CYS A 1 97 ? 3.366 -5.470 13.578 1.00 92.31 97 CYS A CA 1
ATOM 741 C C . CYS A 1 97 ? 2.201 -5.128 12.650 1.00 92.31 97 CYS A C 1
ATOM 743 O O . CYS A 1 97 ? 1.631 -4.039 12.702 1.00 92.31 97 CYS A O 1
ATOM 745 N N . GLU A 1 98 ? 1.858 -6.087 11.803 1.00 92.94 98 GLU A N 1
ATOM 746 C CA . GLU A 1 98 ? 0.650 -6.079 10.992 1.00 92.94 98 GLU A CA 1
ATOM 747 C C . GLU A 1 98 ? -0.218 -7.270 11.406 1.00 92.94 98 GLU A C 1
ATOM 749 O O . GLU A 1 98 ? 0.288 -8.365 11.665 1.00 92.94 98 GLU A O 1
ATOM 754 N N . VAL A 1 99 ? -1.527 -7.040 11.491 1.00 92.19 99 VAL A N 1
ATOM 755 C CA . VAL A 1 99 ? -2.517 -8.006 11.984 1.00 92.19 99 VAL A CA 1
ATOM 756 C C . VAL A 1 99 ? -3.654 -8.094 10.980 1.00 92.19 99 VAL A C 1
ATOM 758 O O . VAL A 1 99 ? -4.111 -7.069 10.469 1.00 92.19 99 VAL A O 1
ATOM 761 N N . ILE A 1 100 ? -4.109 -9.311 10.701 1.00 88.19 100 ILE A N 1
ATOM 762 C CA . ILE A 1 100 ? -5.332 -9.553 9.935 1.00 88.19 100 ILE A CA 1
ATOM 763 C C . ILE A 1 100 ? -6.492 -9.665 10.930 1.00 88.19 100 ILE A C 1
ATOM 765 O O . ILE A 1 100 ? -6.359 -10.326 11.953 1.00 88.19 100 ILE A O 1
ATOM 769 N N . ASP A 1 101 ? -7.611 -9.002 10.630 1.00 85.50 101 ASP A N 1
ATOM 770 C CA . ASP A 1 101 ? -8.850 -9.056 11.425 1.00 85.50 101 ASP A CA 1
ATOM 771 C C . ASP A 1 101 ? -8.660 -8.635 12.888 1.00 85.50 101 ASP A C 1
ATOM 773 O O . ASP A 1 101 ? -9.028 -9.339 13.825 1.00 85.50 101 ASP A O 1
ATOM 777 N N . LEU A 1 102 ? -8.083 -7.445 13.076 1.00 91.69 102 LEU A N 1
ATOM 778 C CA . LEU A 1 102 ? -7.906 -6.844 14.394 1.00 91.69 102 LEU A CA 1
ATOM 779 C C . LEU A 1 102 ? -9.252 -6.672 15.118 1.00 91.69 102 LEU A C 1
ATOM 781 O O . LEU A 1 102 ? -10.100 -5.894 14.675 1.00 91.69 102 LEU A O 1
ATOM 785 N N . ASP A 1 103 ? -9.378 -7.270 16.302 1.00 91.06 103 ASP A N 1
ATOM 786 C CA . ASP A 1 103 ? -10.354 -6.837 17.301 1.00 91.06 103 ASP A CA 1
ATOM 787 C C . ASP A 1 103 ? -9.724 -5.765 18.204 1.00 91.06 103 ASP A C 1
ATOM 789 O O . ASP A 1 103 ? -8.669 -5.955 18.815 1.00 91.06 103 ASP A O 1
ATOM 793 N N . LEU A 1 104 ? -10.386 -4.611 18.299 1.00 90.50 104 LEU A N 1
ATOM 794 C CA . LEU A 1 104 ? -9.945 -3.500 19.141 1.00 90.50 104 LEU A CA 1
ATOM 795 C C . LEU A 1 104 ? -9.918 -3.865 20.631 1.00 90.50 104 LEU A C 1
ATOM 797 O O . LEU A 1 104 ? -9.184 -3.227 21.385 1.00 90.50 104 LEU A O 1
ATOM 801 N N . SER A 1 105 ? -10.673 -4.888 21.051 1.00 89.31 105 SER A N 1
ATOM 802 C CA . SER A 1 105 ? -10.649 -5.408 22.422 1.00 89.31 105 SER A CA 1
ATOM 803 C C . SER A 1 105 ? -9.289 -5.995 22.825 1.00 89.31 105 SER A C 1
ATOM 805 O O . SER A 1 105 ? -9.019 -6.148 24.012 1.00 89.31 105 SER A O 1
ATOM 807 N N . TRP A 1 106 ? -8.406 -6.287 21.862 1.00 91.75 106 TRP A N 1
ATOM 808 C CA . TRP A 1 106 ? -7.062 -6.804 22.129 1.00 91.75 106 TRP A CA 1
ATOM 809 C C . TRP A 1 106 ? -6.066 -5.715 22.549 1.00 91.75 106 TRP A C 1
ATOM 811 O O . TRP A 1 106 ? -5.000 -6.010 23.086 1.00 91.75 106 TRP A O 1
ATOM 821 N N . LEU A 1 107 ? -6.358 -4.438 22.313 1.00 91.69 107 LEU A N 1
ATOM 822 C CA . LEU A 1 107 ? -5.402 -3.378 22.626 1.00 91.69 107 LEU A CA 1
ATOM 823 C C . LEU A 1 107 ? -5.204 -3.237 24.142 1.00 91.69 107 LEU A C 1
ATOM 825 O O . LEU A 1 107 ? -6.159 -3.106 24.899 1.00 91.69 107 LEU A O 1
ATOM 829 N N . GLY A 1 108 ? -3.944 -3.223 24.583 1.00 90.12 108 GLY A N 1
ATOM 830 C CA . GLY A 1 108 ? -3.572 -3.031 25.989 1.00 90.12 108 GLY A CA 1
ATOM 831 C C . GLY A 1 108 ? -3.614 -4.291 26.859 1.00 90.12 108 GLY A C 1
ATOM 832 O O . GLY A 1 108 ? -3.268 -4.209 28.037 1.00 90.12 108 GLY A O 1
ATOM 833 N N . HIS A 1 109 ? -3.970 -5.451 26.301 1.00 91.56 109 HIS A N 1
ATOM 834 C CA . HIS A 1 109 ? -3.986 -6.725 27.023 1.00 91.56 109 HIS A CA 1
ATOM 835 C C . HIS A 1 109 ? -2.777 -7.605 26.679 1.00 91.56 109 HIS A C 1
ATOM 837 O O . HIS A 1 109 ? -2.188 -7.490 25.604 1.00 91.56 109 HIS A O 1
ATOM 843 N N . LEU A 1 110 ? -2.410 -8.489 27.612 1.00 94.00 110 LEU A N 1
ATOM 844 C CA . LEU A 1 110 ? -1.295 -9.422 27.465 1.00 94.00 110 LEU A CA 1
ATOM 845 C C . LEU A 1 110 ? -1.737 -10.693 26.733 1.00 94.00 110 LEU A C 1
ATOM 847 O O . LEU A 1 110 ? -2.657 -11.386 27.181 1.00 94.00 110 LEU A O 1
ATOM 851 N N . PHE A 1 111 ? -1.028 -11.034 25.661 1.00 95.12 111 PHE A N 1
ATOM 852 C CA . PHE A 1 111 ? -1.330 -12.181 24.817 1.00 95.12 111 PHE A CA 1
ATOM 853 C C . PHE A 1 111 ? -0.128 -13.095 24.601 1.00 95.12 111 PHE A C 1
ATOM 855 O O . PHE A 1 111 ? 1.019 -12.654 24.534 1.00 95.12 111 PHE A O 1
ATOM 862 N N . LEU A 1 112 ? -0.431 -14.378 24.414 1.00 94.88 112 LEU A N 1
ATOM 863 C CA . LEU A 1 112 ? 0.414 -15.315 23.692 1.00 94.88 112 LEU A CA 1
ATOM 864 C C . LEU A 1 112 ? 0.059 -15.223 22.203 1.00 94.88 112 LEU A C 1
ATOM 866 O O . LEU A 1 112 ? -1.104 -15.386 21.836 1.00 94.88 112 LEU A O 1
ATOM 870 N N . PHE A 1 113 ? 1.051 -15.002 21.343 1.00 94.88 113 PHE A N 1
ATOM 871 C CA . PHE A 1 113 ? 0.865 -14.996 19.893 1.00 94.88 113 PHE A CA 1
ATOM 872 C C . PHE A 1 113 ? 1.197 -16.388 19.341 1.00 94.88 113 PHE A C 1
ATOM 874 O O . PHE A 1 113 ? 2.378 -16.736 19.250 1.00 94.88 113 PHE A O 1
ATOM 881 N N . PRO A 1 114 ? 0.192 -17.216 18.993 1.00 91.69 114 PRO A N 1
ATOM 882 C CA . PRO A 1 114 ? 0.428 -18.608 18.617 1.00 91.69 114 PRO A CA 1
ATOM 883 C C . PRO A 1 114 ? 1.033 -18.751 17.220 1.00 91.69 114 PRO A C 1
ATOM 885 O O . PRO A 1 114 ? 1.605 -19.799 16.932 1.00 91.69 114 PRO A O 1
ATOM 888 N N . SER A 1 115 ? 0.901 -17.725 16.372 1.00 92.44 115 SER A N 1
ATOM 889 C CA . SER A 1 115 ? 1.187 -17.788 14.936 1.00 92.44 115 SER A CA 1
ATOM 890 C C . SER A 1 115 ? 1.721 -16.454 14.440 1.00 92.44 115 SER A C 1
ATOM 892 O O . SER A 1 115 ? 0.978 -15.472 14.344 1.00 92.44 115 SER A O 1
ATOM 894 N N . TRP A 1 116 ? 3.008 -16.401 14.120 1.00 94.50 116 TRP A N 1
ATOM 895 C CA . TRP A 1 116 ? 3.652 -15.164 13.692 1.00 94.50 116 TRP A CA 1
ATOM 896 C C . TRP A 1 116 ? 4.808 -15.414 12.722 1.00 94.50 116 TRP A C 1
ATOM 898 O O . TRP A 1 116 ? 5.440 -16.472 12.732 1.00 94.50 116 TRP A O 1
ATOM 908 N N . SER A 1 117 ? 5.114 -14.415 11.898 1.00 94.62 117 SER A N 1
ATOM 909 C CA . SER A 1 117 ? 6.382 -14.312 11.168 1.00 94.62 117 SER A CA 1
ATOM 910 C C . SER A 1 117 ? 7.120 -13.041 11.543 1.00 94.62 117 SER A C 1
ATOM 912 O O . SER A 1 117 ? 6.519 -11.993 11.754 1.00 94.62 117 SER A O 1
ATOM 914 N N . TYR A 1 118 ? 8.441 -13.149 11.632 1.00 94.19 118 TYR A N 1
ATOM 915 C CA . TYR A 1 118 ? 9.338 -12.025 11.833 1.00 94.19 118 TYR A CA 1
ATOM 916 C C . TYR A 1 118 ? 10.120 -11.771 10.554 1.00 94.19 118 TYR A C 1
ATOM 918 O O . TYR A 1 118 ? 10.731 -12.679 9.980 1.00 94.19 118 TYR A O 1
ATOM 926 N N . LEU A 1 119 ? 10.116 -10.515 10.122 1.00 91.81 119 LEU A N 1
ATOM 927 C CA . LEU A 1 119 ? 10.886 -10.046 8.987 1.00 91.81 119 LEU A CA 1
ATOM 928 C C . LEU A 1 119 ? 11.899 -9.004 9.473 1.00 91.81 119 LEU A C 1
ATOM 930 O O . LEU A 1 119 ? 11.489 -7.936 9.940 1.00 91.81 119 LEU A O 1
ATOM 934 N N . PRO A 1 120 ? 13.210 -9.283 9.359 1.00 87.88 120 PRO A N 1
ATOM 935 C CA . PRO A 1 120 ? 14.246 -8.346 9.765 1.00 87.88 120 PRO A CA 1
ATOM 936 C C . PRO A 1 120 ? 14.218 -7.075 8.902 1.00 87.88 120 PRO A C 1
ATOM 938 O O . PRO A 1 120 ? 13.616 -7.064 7.820 1.00 87.88 120 PRO A O 1
ATOM 941 N N . PRO A 1 121 ? 14.888 -5.997 9.347 1.00 83.06 121 PRO A N 1
ATOM 942 C CA . PRO A 1 121 ? 14.958 -4.755 8.592 1.00 83.06 121 PRO A CA 1
ATOM 943 C C . PRO A 1 121 ? 15.486 -4.999 7.176 1.00 83.06 121 PRO A C 1
ATOM 945 O O . PRO A 1 121 ? 16.530 -5.626 6.972 1.00 83.06 121 PRO A O 1
ATOM 948 N N . ALA A 1 122 ? 14.788 -4.466 6.175 1.00 72.75 122 ALA A N 1
ATOM 949 C CA . ALA A 1 122 ? 15.311 -4.455 4.818 1.00 72.75 122 ALA A CA 1
ATOM 950 C C . ALA A 1 122 ? 16.526 -3.513 4.741 1.00 72.75 122 ALA A C 1
ATOM 952 O O . ALA A 1 122 ? 16.502 -2.423 5.310 1.00 72.75 122 ALA A O 1
ATOM 953 N N . ARG A 1 123 ? 17.570 -3.891 3.984 1.00 61.25 123 ARG A N 1
ATOM 954 C CA . ARG A 1 123 ? 18.846 -3.139 3.868 1.00 61.25 123 ARG A CA 1
ATOM 955 C C . ARG A 1 123 ? 18.711 -1.662 3.457 1.00 61.25 123 ARG A C 1
ATOM 957 O O . ARG A 1 123 ? 19.673 -0.912 3.574 1.00 61.25 123 ARG A O 1
ATOM 964 N N . TRP A 1 124 ? 17.568 -1.258 2.912 1.00 59.09 124 TRP A N 1
ATOM 965 C CA . TRP A 1 124 ? 17.303 0.107 2.454 1.00 59.09 124 TRP A CA 1
ATOM 966 C C . TRP A 1 124 ? 16.544 0.968 3.465 1.00 59.09 124 TRP A C 1
ATOM 968 O O . TRP A 1 124 ? 16.446 2.181 3.277 1.00 59.09 124 TRP A O 1
ATOM 978 N N . ASN A 1 125 ? 15.998 0.363 4.520 1.00 58.41 125 ASN A N 1
ATOM 979 C CA . ASN A 1 125 ? 15.254 1.080 5.537 1.00 58.41 125 ASN A CA 1
ATOM 980 C C . ASN A 1 125 ? 16.245 1.668 6.551 1.00 58.41 125 ASN A C 1
ATOM 982 O O . ASN A 1 125 ? 16.812 0.941 7.362 1.00 58.41 125 ASN A O 1
ATOM 986 N N . SER A 1 126 ? 16.440 2.988 6.526 1.00 49.31 126 SER A N 1
ATOM 987 C CA . SER A 1 126 ? 17.307 3.695 7.485 1.00 49.31 126 SER A CA 1
ATOM 988 C C . SER A 1 126 ? 16.808 3.608 8.929 1.00 49.31 126 SER A C 1
ATOM 990 O O . SER A 1 126 ? 17.520 3.992 9.845 1.00 49.31 126 SER A O 1
ATOM 992 N N . SER A 1 127 ? 15.570 3.145 9.120 1.00 55.72 127 SER A N 1
ATOM 993 C CA . SER A 1 127 ? 14.953 2.960 10.429 1.00 55.72 127 SER A CA 1
ATOM 994 C C . SER A 1 127 ? 15.475 1.731 11.182 1.00 55.72 127 SER A C 1
ATOM 996 O O . SER A 1 127 ? 15.078 1.582 12.323 1.00 55.72 127 SER A O 1
ATOM 998 N N . GLU A 1 128 ? 16.277 0.842 10.570 1.00 60.75 128 GLU A N 1
ATOM 999 C CA . GLU A 1 128 ? 16.823 -0.393 11.187 1.00 60.75 128 GLU A CA 1
ATOM 1000 C C . GLU A 1 128 ? 15.802 -1.269 11.945 1.00 60.75 128 GLU A C 1
ATOM 1002 O O . GLU A 1 128 ? 16.163 -2.099 12.775 1.00 60.75 128 GLU A O 1
ATOM 1007 N N . GLU A 1 129 ? 14.509 -1.141 11.636 1.00 75.25 129 GLU A N 1
ATOM 1008 C CA . GLU A 1 129 ? 13.453 -1.879 12.324 1.00 75.25 129 GLU A CA 1
ATOM 1009 C C . GLU A 1 129 ? 12.826 -2.944 11.428 1.00 75.25 129 GLU A C 1
ATOM 1011 O O . GLU A 1 129 ? 12.374 -2.671 10.309 1.00 75.25 129 GLU A O 1
ATOM 1016 N N . GLY A 1 130 ? 12.817 -4.175 11.947 1.00 85.69 130 GLY A N 1
ATOM 1017 C CA . GLY A 1 130 ? 12.039 -5.285 11.416 1.00 85.69 130 GLY A CA 1
ATOM 1018 C C . GLY A 1 130 ? 10.562 -5.143 11.777 1.00 85.69 130 GLY A C 1
ATOM 1019 O O . GLY A 1 130 ? 10.138 -4.175 12.416 1.00 85.69 130 GLY A O 1
ATOM 1020 N N . HIS A 1 131 ? 9.761 -6.121 11.376 1.00 91.25 131 HIS A N 1
ATOM 1021 C CA . HIS A 1 131 ? 8.346 -6.160 11.724 1.00 91.25 131 HIS A CA 1
ATOM 1022 C C . HIS A 1 131 ? 7.837 -7.586 11.920 1.00 91.25 131 HIS A C 1
ATOM 1024 O O . HIS A 1 131 ? 8.448 -8.550 11.453 1.00 91.25 131 HIS A O 1
ATOM 1030 N N . LEU A 1 132 ? 6.715 -7.688 12.626 1.00 94.25 132 LEU A N 1
ATOM 1031 C CA . LEU A 1 132 ? 5.955 -8.915 12.815 1.00 94.25 132 LEU A CA 1
ATOM 1032 C C . LEU A 1 132 ? 4.729 -8.943 11.909 1.00 94.25 132 LEU A C 1
ATOM 1034 O O . LEU A 1 132 ? 4.085 -7.925 11.668 1.00 94.25 132 LEU A O 1
ATOM 1038 N N . GLU A 1 133 ? 4.361 -10.137 11.485 1.00 95.44 133 GLU A N 1
ATOM 1039 C CA . GLU A 1 133 ? 3.066 -10.418 10.882 1.00 95.44 133 GLU A CA 1
ATOM 1040 C C . GLU A 1 133 ? 2.365 -11.440 11.769 1.00 95.44 133 GLU A C 1
ATOM 1042 O O . GLU A 1 133 ? 2.893 -12.531 12.002 1.00 95.44 133 GLU A O 1
ATOM 1047 N N . LEU A 1 134 ? 1.207 -11.071 12.310 1.00 94.69 134 LEU A N 1
ATOM 1048 C CA . LEU A 1 134 ? 0.424 -11.919 13.205 1.00 94.69 134 LEU A CA 1
ATOM 1049 C C . LEU A 1 134 ? -0.673 -12.606 12.392 1.00 94.69 134 LEU A C 1
ATOM 1051 O O . LEU A 1 134 ? -1.566 -11.940 11.868 1.00 94.69 134 LEU A O 1
ATOM 1055 N N . TRP A 1 135 ? -0.565 -13.927 12.246 1.00 90.69 135 TRP A N 1
ATOM 1056 C CA . TRP A 1 135 ? -1.382 -14.698 11.302 1.00 90.69 135 TRP A CA 1
ATOM 1057 C C . TRP A 1 135 ? -2.752 -15.054 11.862 1.00 90.69 135 TRP A C 1
ATOM 1059 O O . TRP A 1 135 ? -3.736 -14.985 11.135 1.00 90.69 135 TRP A O 1
ATOM 1069 N N . ASP A 1 136 ? -2.792 -15.418 13.142 1.00 90.06 136 ASP A N 1
ATOM 1070 C CA . ASP A 1 136 ? -3.999 -15.881 13.818 1.00 90.06 136 ASP A CA 1
ATOM 1071 C C . ASP A 1 136 ? -4.340 -14.978 15.003 1.00 90.06 136 ASP A C 1
ATOM 1073 O O . ASP A 1 136 ? -3.502 -14.217 15.501 1.00 90.06 136 ASP A O 1
ATOM 1077 N N . ALA A 1 137 ? -5.578 -15.114 15.482 1.00 91.88 137 ALA A N 1
ATOM 1078 C CA . ALA A 1 137 ? -6.041 -14.428 16.675 1.00 91.88 137 ALA A CA 1
ATOM 1079 C C . ALA A 1 137 ? -5.133 -14.753 17.881 1.00 91.88 137 ALA A C 1
ATOM 1081 O O . ALA A 1 137 ? -4.806 -15.922 18.126 1.00 91.88 137 ALA A O 1
ATOM 1082 N N . PRO A 1 138 ? -4.719 -13.736 18.650 1.00 93.69 138 PRO A N 1
ATOM 1083 C CA . PRO A 1 138 ? -3.874 -13.936 19.812 1.00 93.69 138 PRO A CA 1
ATOM 1084 C C . PRO A 1 138 ? -4.658 -14.600 20.957 1.00 93.69 138 PRO A C 1
ATOM 1086 O O . PRO A 1 138 ? -5.867 -14.418 21.098 1.00 93.69 138 PRO A O 1
ATOM 1089 N N . VAL A 1 139 ? -3.964 -15.360 21.810 1.00 92.88 139 VAL A N 1
ATOM 1090 C CA . VAL A 1 139 ? -4.573 -16.075 22.944 1.00 92.88 139 VAL A CA 1
ATOM 1091 C C . VAL A 1 139 ? -4.361 -15.272 24.228 1.00 92.88 139 VAL A C 1
ATOM 1093 O O . VAL A 1 139 ? -3.208 -15.038 24.608 1.00 92.88 139 VAL A O 1
ATOM 1096 N N . PRO A 1 140 ? -5.428 -14.802 24.897 1.00 92.56 140 PRO A N 1
ATOM 1097 C CA . PRO A 1 140 ? -5.282 -13.947 26.066 1.00 92.56 140 PRO A CA 1
ATOM 1098 C C . PRO A 1 140 ? -4.691 -14.737 27.238 1.00 92.56 140 PRO A C 1
ATOM 1100 O O . PRO A 1 140 ? -5.150 -15.834 27.555 1.00 92.56 140 PRO A O 1
ATOM 1103 N N . VAL A 1 141 ? -3.667 -14.178 27.891 1.00 90.62 141 VAL A N 1
ATOM 1104 C CA . VAL A 1 141 ? -3.023 -14.816 29.059 1.00 90.62 141 VAL A CA 1
ATOM 1105 C C . VAL A 1 141 ? -3.932 -14.747 30.286 1.00 90.62 141 VAL A C 1
ATOM 1107 O O . VAL A 1 141 ? -3.974 -15.669 31.098 1.00 90.62 141 VAL A O 1
ATOM 1110 N N . PHE A 1 142 ? -4.689 -13.658 30.395 1.00 86.38 142 PHE A N 1
ATOM 1111 C CA . PHE A 1 142 ? -5.714 -13.458 31.410 1.00 86.38 142 PHE A CA 1
ATOM 1112 C C . PHE A 1 142 ? -7.080 -13.367 30.735 1.00 86.38 142 PHE A C 1
ATOM 1114 O O . PHE A 1 142 ? -7.154 -12.793 29.649 1.00 86.38 142 PHE A O 1
ATOM 1121 N N . PRO A 1 143 ? -8.164 -13.867 31.353 1.00 81.62 143 PRO A N 1
ATOM 1122 C CA . PRO A 1 143 ? -9.506 -13.694 30.814 1.00 81.62 143 PRO A CA 1
ATOM 1123 C C . PRO A 1 143 ? -9.768 -12.224 30.482 1.00 81.62 143 PRO A C 1
ATOM 1125 O O . PRO A 1 143 ? -9.627 -11.351 31.342 1.00 81.62 143 PRO A O 1
ATOM 1128 N N . LEU A 1 144 ? -10.128 -11.946 29.228 1.00 79.88 144 LEU A N 1
ATOM 1129 C CA . LEU A 1 144 ? -10.517 -10.601 28.831 1.00 79.88 144 LEU A CA 1
ATOM 1130 C C . LEU A 1 144 ? -11.811 -10.259 29.565 1.00 79.88 144 LEU A C 1
ATOM 1132 O O . LEU A 1 144 ? -12.785 -11.012 29.513 1.00 79.88 144 LEU A O 1
ATOM 1136 N N . THR A 1 145 ? -11.836 -9.116 30.245 1.00 67.38 145 THR A N 1
ATOM 1137 C CA . THR A 1 145 ? -13.086 -8.555 30.751 1.00 67.38 145 THR A CA 1
ATOM 1138 C C . THR A 1 145 ? -13.910 -8.119 29.551 1.00 67.38 145 THR A C 1
ATOM 1140 O O . THR A 1 145 ? -13.765 -7.001 29.059 1.00 67.38 145 THR A O 1
ATOM 1143 N N . ILE A 1 146 ? -14.750 -9.026 29.051 1.00 61.16 146 ILE A N 1
ATOM 1144 C CA . ILE A 1 146 ? -15.777 -8.700 28.068 1.00 61.16 146 ILE A CA 1
ATOM 1145 C C . ILE A 1 146 ? -16.638 -7.629 28.727 1.00 61.16 146 ILE A C 1
ATOM 1147 O O . ILE A 1 146 ? -17.274 -7.885 29.751 1.00 61.16 146 ILE A O 1
ATOM 1151 N N . SER A 1 147 ? -16.603 -6.409 28.186 1.00 57.72 147 SER A N 1
ATOM 1152 C CA . SER A 1 147 ? -17.485 -5.351 28.663 1.00 57.72 147 SER A CA 1
ATOM 1153 C C . SER A 1 147 ? -18.916 -5.889 28.581 1.00 57.72 147 SER A C 1
ATOM 1155 O O . SER A 1 147 ? -19.303 -6.370 27.509 1.00 57.72 147 SER A O 1
ATOM 1157 N N . PRO A 1 148 ? -19.676 -5.898 29.694 1.00 57.66 148 PRO A N 1
ATOM 1158 C CA . PRO A 1 148 ? -21.045 -6.379 29.660 1.00 57.66 148 PRO A CA 1
ATOM 1159 C C . PRO A 1 148 ? -21.798 -5.605 28.580 1.00 57.66 148 PRO A C 1
ATOM 1161 O O . PRO A 1 148 ? -21.568 -4.405 28.398 1.00 57.66 148 PRO A O 1
ATOM 1164 N N . ALA A 1 149 ? -22.662 -6.306 27.839 1.00 60.97 149 ALA A N 1
ATOM 1165 C CA . ALA A 1 149 ? -23.533 -5.657 26.870 1.00 60.97 149 ALA A CA 1
ATOM 1166 C C . ALA A 1 149 ? -24.219 -4.461 27.554 1.00 60.97 149 ALA A C 1
ATOM 1168 O O . ALA A 1 149 ? -24.578 -4.570 28.734 1.00 60.97 149 ALA A O 1
ATOM 1169 N N . PRO A 1 150 ? -24.333 -3.309 26.872 1.00 64.06 150 PRO A N 1
ATOM 1170 C CA . PRO A 1 150 ? -24.863 -2.118 27.506 1.00 64.06 150 PRO A CA 1
ATOM 1171 C C . PRO A 1 150 ? -26.242 -2.432 28.094 1.00 64.06 150 PRO A C 1
ATOM 1173 O O . PRO A 1 150 ? -27.098 -2.986 27.410 1.00 64.06 150 PRO A O 1
ATOM 1176 N N . LEU A 1 151 ? -26.429 -2.102 29.377 1.00 64.69 151 LEU A N 1
ATOM 1177 C CA . LEU A 1 151 ? -27.655 -2.406 30.131 1.00 64.69 151 LEU A CA 1
ATOM 1178 C C . LEU A 1 151 ? -28.908 -1.781 29.495 1.00 64.69 151 LEU A C 1
ATOM 1180 O O . LEU A 1 151 ? -30.015 -2.248 29.737 1.00 64.69 151 LEU A O 1
ATOM 1184 N N . MET A 1 152 ? -28.718 -0.734 28.687 1.00 78.12 152 MET A N 1
ATOM 1185 C CA . MET A 1 152 ? -29.751 -0.056 27.911 1.00 78.12 152 MET A CA 1
ATOM 1186 C C . MET A 1 152 ? -29.353 -0.024 26.428 1.00 78.12 152 MET A C 1
ATOM 1188 O O . MET A 1 152 ? -28.180 0.242 26.138 1.00 78.12 152 MET A O 1
ATOM 1192 N N . PRO A 1 153 ? -30.300 -0.231 25.492 1.00 86.25 153 PRO A N 1
ATOM 1193 C CA . PRO A 1 153 ? -30.044 -0.084 24.063 1.00 86.25 153 PRO A CA 1
ATOM 1194 C C . PRO A 1 153 ? -29.456 1.290 23.727 1.00 86.25 153 PRO A C 1
ATOM 1196 O O . PRO A 1 153 ? -29.903 2.321 24.231 1.00 86.25 153 PRO A O 1
ATOM 1199 N N . ILE A 1 154 ? -28.443 1.314 22.864 1.00 88.25 154 ILE A N 1
ATOM 1200 C CA . ILE A 1 154 ? -27.795 2.549 22.427 1.00 88.25 154 ILE A CA 1
ATOM 1201 C C . ILE A 1 154 ? -28.709 3.231 21.401 1.00 88.25 154 ILE A C 1
ATOM 1203 O O . ILE A 1 154 ? -28.999 2.628 20.366 1.00 88.25 154 ILE A O 1
ATOM 1207 N N . PRO A 1 155 ? -29.129 4.487 21.622 1.00 90.50 155 PRO A N 1
ATOM 1208 C CA . PRO A 1 155 ? -29.980 5.185 20.673 1.00 90.50 155 PRO A CA 1
ATOM 1209 C C . PRO A 1 155 ? -29.140 5.651 19.470 1.00 90.50 155 PRO A C 1
ATOM 1211 O O . PRO A 1 155 ? -28.144 6.362 19.650 1.00 90.50 155 PRO A O 1
ATOM 1214 N N . VAL A 1 156 ? -29.504 5.238 18.252 1.00 91.56 156 VAL A N 1
ATOM 1215 C CA . VAL A 1 156 ? -28.713 5.412 17.016 1.00 91.56 156 VAL A CA 1
ATOM 1216 C C . VAL A 1 156 ? -29.532 5.993 15.866 1.00 91.56 156 VAL A C 1
ATOM 1218 O O . VAL A 1 156 ? -30.721 5.734 15.731 1.00 91.56 156 VAL A O 1
ATOM 1221 N N . LEU A 1 157 ? -28.872 6.757 14.997 1.00 90.88 157 LEU A N 1
ATOM 1222 C CA . LEU A 1 157 ? -29.429 7.208 13.723 1.00 90.88 157 LEU A CA 1
ATOM 1223 C C . LEU A 1 157 ? -28.864 6.358 12.582 1.00 90.88 157 LEU A C 1
ATOM 1225 O O . LEU A 1 157 ? -27.644 6.212 12.461 1.00 90.88 157 LEU A O 1
ATOM 1229 N N . TYR A 1 158 ? -29.738 5.874 11.705 1.00 91.06 158 TYR A N 1
ATOM 1230 C CA . TYR A 1 158 ? -29.332 5.246 10.448 1.00 91.06 158 TYR A CA 1
ATOM 1231 C C . TYR A 1 158 ? -28.959 6.285 9.372 1.00 91.06 158 TYR A C 1
ATOM 1233 O O . TYR A 1 158 ? -29.265 7.479 9.525 1.00 91.06 158 TYR A O 1
ATOM 1241 N N . PRO A 1 159 ? -28.268 5.877 8.287 1.00 90.19 159 PRO A N 1
ATOM 1242 C CA . PRO A 1 159 ? -27.682 6.796 7.310 1.00 90.19 159 PRO A CA 1
ATOM 1243 C C . PRO A 1 159 ? -28.688 7.757 6.662 1.00 90.19 159 PRO A C 1
ATOM 1245 O O . PRO A 1 159 ? -28.359 8.921 6.437 1.00 90.19 159 PRO A O 1
ATOM 1248 N N . GLU A 1 160 ? -29.928 7.336 6.415 1.00 88.44 160 GLU A N 1
ATOM 1249 C CA . GLU A 1 160 ? -30.992 8.182 5.862 1.00 88.44 160 GLU A CA 1
ATOM 1250 C C . GLU A 1 160 ? -31.292 9.376 6.780 1.00 88.44 160 GLU A C 1
ATOM 1252 O O . GLU A 1 160 ? -31.196 10.538 6.366 1.00 88.44 160 GLU A O 1
ATOM 1257 N N . SER A 1 161 ? -31.605 9.094 8.046 1.00 87.56 161 SER A N 1
ATOM 1258 C CA . SER A 1 161 ? -31.913 10.094 9.074 1.00 87.56 161 SER A CA 1
ATOM 1259 C C . SER A 1 161 ? -30.706 10.987 9.362 1.00 87.56 161 SER A C 1
ATOM 1261 O O . SER A 1 161 ? -30.827 12.211 9.453 1.00 87.56 161 SER A O 1
ATOM 1263 N N . ALA A 1 162 ? -29.509 10.399 9.420 1.00 88.44 162 ALA A N 1
ATOM 1264 C CA . ALA A 1 162 ? -28.265 11.127 9.636 1.00 88.44 162 ALA A CA 1
ATOM 1265 C C . ALA A 1 162 ? -27.915 12.075 8.475 1.00 88.44 162 ALA A C 1
ATOM 1267 O O . ALA A 1 162 ? -27.430 13.184 8.715 1.00 88.44 162 ALA A O 1
ATOM 1268 N N . SER A 1 163 ? -28.188 11.681 7.227 1.00 87.75 163 SER A N 1
ATOM 1269 C CA . SER A 1 163 ? -28.007 12.532 6.044 1.00 87.75 163 SER A CA 1
ATOM 1270 C C . SER A 1 163 ? -28.986 13.710 6.048 1.00 87.75 163 SER A C 1
ATOM 1272 O O . SER A 1 163 ? -28.578 14.866 5.889 1.00 87.75 163 SER A O 1
ATOM 1274 N N . ARG A 1 164 ? -30.270 13.450 6.343 1.00 84.94 164 ARG A N 1
ATOM 1275 C CA . ARG A 1 164 ? -31.296 14.499 6.487 1.00 84.94 164 ARG A CA 1
ATOM 1276 C C . ARG A 1 164 ? -30.905 15.517 7.557 1.00 84.94 164 ARG A C 1
ATOM 1278 O O . ARG A 1 164 ? -30.995 16.720 7.315 1.00 84.94 164 ARG A O 1
ATOM 1285 N N . LEU A 1 165 ? -30.374 15.072 8.695 1.00 83.94 165 LEU A N 1
ATOM 1286 C CA . LEU A 1 165 ? -29.913 15.965 9.761 1.00 83.94 165 LEU A CA 1
ATOM 1287 C C . LEU A 1 165 ? -28.770 16.894 9.321 1.00 83.94 165 LEU A C 1
ATOM 1289 O O . LEU A 1 165 ? -28.776 18.071 9.683 1.00 83.94 165 LEU A O 1
ATOM 1293 N N . LEU A 1 166 ? -27.823 16.430 8.496 1.00 83.88 166 LEU A N 1
ATOM 1294 C CA . LEU A 1 166 ? -26.753 17.294 7.972 1.00 83.88 166 LEU A CA 1
ATOM 1295 C C . LEU A 1 166 ? -27.282 18.435 7.087 1.00 83.88 166 LEU A C 1
ATOM 1297 O O . LEU A 1 166 ? -26.666 19.507 7.046 1.00 83.88 166 LEU A O 1
ATOM 1301 N N . SER A 1 167 ? -28.416 18.228 6.408 1.00 77.44 167 SER A N 1
ATOM 1302 C CA . SER A 1 167 ? -29.058 19.250 5.568 1.00 77.44 167 SER A CA 1
ATOM 1303 C C . SER A 1 167 ? -29.706 20.383 6.382 1.00 77.44 167 SER A C 1
ATOM 1305 O O . SER A 1 167 ? -29.798 21.523 5.914 1.00 77.44 167 SER A O 1
ATOM 1307 N N . LEU A 1 168 ? -30.073 20.116 7.640 1.00 74.56 168 LEU A N 1
ATOM 1308 C CA . LEU A 1 168 ? -30.743 21.072 8.518 1.00 74.56 168 LEU A CA 1
ATOM 1309 C C . LEU A 1 168 ? -29.730 22.053 9.129 1.00 74.56 168 LEU A C 1
ATOM 1311 O O . LEU A 1 168 ? -28.945 21.749 10.032 1.00 74.56 168 LEU A O 1
ATOM 1315 N N . ARG A 1 169 ? -29.737 23.294 8.629 1.00 62.41 169 ARG A N 1
ATOM 1316 C CA . ARG A 1 169 ? -28.705 24.299 8.934 1.00 62.41 169 ARG A CA 1
ATOM 1317 C C . ARG A 1 169 ? -28.683 24.778 10.399 1.00 62.41 169 ARG A C 1
ATOM 1319 O O . ARG A 1 169 ? -27.634 25.259 10.827 1.00 62.41 169 ARG A O 1
ATOM 1326 N N . ASN A 1 170 ? -29.739 24.614 11.202 1.00 57.16 170 ASN A N 1
ATOM 1327 C CA . ASN A 1 170 ? -29.906 25.461 12.397 1.00 57.16 170 ASN A CA 1
ATOM 1328 C C . ASN A 1 170 ? -29.999 24.783 13.786 1.00 57.16 170 ASN A C 1
ATOM 1330 O O . ASN A 1 170 ? -29.986 25.528 14.758 1.00 57.16 170 ASN A O 1
ATOM 1334 N N . LYS A 1 171 ? -29.998 23.444 13.949 1.00 54.94 171 LYS A N 1
ATOM 1335 C CA . LYS A 1 171 ? -30.282 22.818 15.276 1.00 54.94 171 LYS A CA 1
ATOM 1336 C C . LYS A 1 171 ? -29.232 21.852 15.878 1.00 54.94 171 LYS A C 1
ATOM 1338 O O . LYS A 1 171 ? -29.484 21.261 16.916 1.00 54.94 171 LYS A O 1
ATOM 1343 N N . LEU A 1 172 ? -28.046 21.679 15.284 1.00 58.97 172 LEU A N 1
ATOM 1344 C CA . LEU A 1 172 ? -27.122 20.575 15.653 1.00 58.97 172 LEU A CA 1
ATOM 1345 C C . LEU A 1 172 ? -25.778 21.005 16.263 1.00 58.97 172 LEU A C 1
ATOM 1347 O O . LEU A 1 172 ? -24.808 20.248 16.244 1.00 58.97 172 LEU A O 1
ATOM 1351 N N . ARG A 1 173 ? -25.663 22.234 16.774 1.00 56.66 173 ARG A N 1
ATOM 1352 C CA . ARG A 1 173 ? -24.387 22.710 17.325 1.00 56.66 173 ARG A CA 1
ATOM 1353 C C . ARG A 1 173 ? -24.190 22.138 18.736 1.00 56.66 173 ARG A C 1
ATOM 1355 O O . ARG A 1 173 ? -24.952 22.468 19.630 1.00 56.66 173 ARG A O 1
ATOM 1362 N N . GLY A 1 174 ? -23.176 21.293 18.919 1.00 63.56 174 GLY A N 1
ATOM 1363 C CA . GLY A 1 174 ? -22.765 20.775 20.234 1.00 63.56 174 GLY A CA 1
ATOM 1364 C C . GLY A 1 174 ? -23.419 19.463 20.684 1.00 63.56 174 GLY A C 1
ATOM 1365 O O . GLY A 1 174 ? -22.961 18.891 21.666 1.00 63.56 174 GLY A O 1
ATOM 1366 N N . VAL A 1 175 ? -24.419 18.945 19.963 1.00 74.50 175 VAL A N 1
ATOM 1367 C CA . VAL A 1 175 ? -25.078 17.675 20.313 1.00 74.50 175 VAL A CA 1
ATOM 1368 C C . VAL A 1 175 ? -24.306 16.499 19.715 1.00 74.50 175 VAL A C 1
ATOM 1370 O O . VAL A 1 175 ? -24.100 16.437 18.501 1.00 74.50 175 VAL A O 1
ATOM 1373 N N . GLN A 1 176 ? -23.885 15.571 20.573 1.00 85.62 176 GLN A N 1
ATOM 1374 C CA . GLN A 1 176 ? -23.303 14.293 20.171 1.00 85.62 176 GLN A CA 1
ATOM 1375 C C . GLN A 1 176 ? -24.408 13.320 19.747 1.00 85.62 176 GLN A C 1
ATOM 1377 O O . GLN A 1 176 ? -25.475 13.279 20.357 1.00 85.62 176 GLN A O 1
ATOM 1382 N N . ARG A 1 177 ? -24.171 12.546 18.687 1.00 89.75 177 ARG A N 1
ATOM 1383 C CA . ARG A 1 177 ? -25.113 11.531 18.191 1.00 89.75 177 ARG A CA 1
ATOM 1384 C C . ARG A 1 177 ? -24.387 10.230 17.880 1.00 89.75 177 ARG A C 1
ATOM 1386 O O . ARG A 1 177 ? -23.206 10.249 17.543 1.00 89.75 177 ARG A O 1
ATOM 1393 N N . ASN A 1 178 ? -25.108 9.118 17.963 1.00 93.00 178 ASN A N 1
ATOM 1394 C CA . ASN A 1 178 ? -24.593 7.809 17.579 1.00 93.00 178 ASN A CA 1
ATOM 1395 C C . ASN A 1 178 ? -25.143 7.445 16.201 1.00 93.00 178 ASN A C 1
ATOM 1397 O O . ASN A 1 178 ? -26.316 7.697 15.924 1.00 93.00 178 ASN A O 1
ATOM 1401 N N . LEU A 1 179 ? -24.303 6.871 15.347 1.00 93.25 179 LEU A N 1
ATOM 1402 C CA . LEU A 1 179 ? -24.685 6.410 14.016 1.00 93.25 179 LEU A CA 1
ATOM 1403 C C . LEU A 1 179 ? -24.533 4.896 13.926 1.00 93.25 179 LEU A C 1
ATOM 1405 O O . LEU A 1 179 ? -23.563 4.354 14.451 1.00 93.25 179 LEU A O 1
ATOM 1409 N N . ALA A 1 180 ? -25.455 4.241 13.229 1.00 93.50 180 ALA A N 1
ATOM 1410 C CA . ALA A 1 180 ? -25.395 2.816 12.918 1.00 93.50 180 ALA A CA 1
ATOM 1411 C C . ALA A 1 180 ? -25.535 2.593 11.408 1.00 93.50 180 ALA A C 1
ATOM 1413 O O . ALA A 1 180 ? -26.239 3.343 10.735 1.00 93.50 180 ALA A O 1
ATOM 1414 N N . GLY A 1 181 ? -24.864 1.579 10.864 1.00 93.12 181 GLY A N 1
ATOM 1415 C CA . GLY A 1 181 ? -25.005 1.204 9.455 1.00 93.12 181 GLY A CA 1
ATOM 1416 C C . GLY A 1 181 ? -23.903 0.276 8.953 1.00 93.12 181 GLY A C 1
ATOM 1417 O O . GLY A 1 181 ? -22.975 -0.063 9.688 1.00 93.12 181 GLY A O 1
ATOM 1418 N N . ASN A 1 182 ? -23.996 -0.109 7.682 1.00 93.81 182 ASN A N 1
ATOM 1419 C CA . ASN A 1 182 ? -23.007 -0.957 7.021 1.00 93.81 182 ASN A CA 1
ATOM 1420 C C . ASN A 1 182 ? -21.853 -0.111 6.497 1.00 93.81 182 ASN A C 1
ATOM 1422 O O . ASN A 1 182 ? -22.079 0.908 5.842 1.00 93.81 182 ASN A O 1
ATOM 1426 N N . LEU A 1 183 ? -20.615 -0.533 6.743 1.00 94.00 183 LEU A N 1
ATOM 1427 C CA . LEU A 1 183 ? -19.452 0.114 6.154 1.00 94.00 183 LEU A CA 1
ATOM 1428 C C . LEU A 1 183 ? -19.428 -0.162 4.651 1.00 94.00 183 LEU A C 1
ATOM 1430 O O . LEU A 1 183 ? -19.090 -1.261 4.220 1.00 94.00 183 LEU A O 1
ATOM 1434 N N . VAL A 1 184 ? -19.775 0.839 3.846 1.00 91.81 184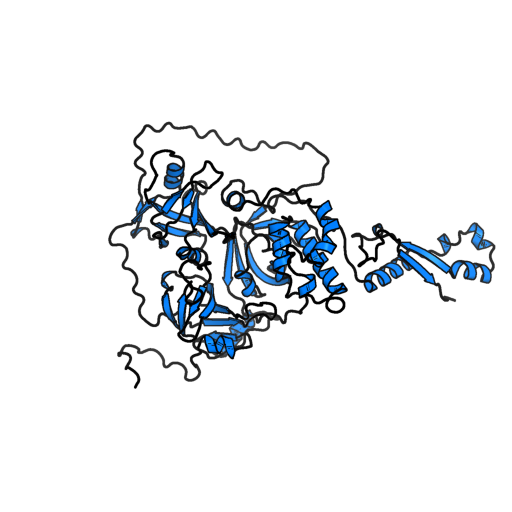 VAL A N 1
ATOM 1435 C CA . VAL A 1 184 ? -19.781 0.703 2.381 1.00 91.81 184 VAL A CA 1
ATOM 1436 C C . VAL A 1 184 ? -18.455 1.115 1.767 1.00 91.81 184 VAL A C 1
ATOM 1438 O O . VAL A 1 184 ? -18.064 0.579 0.736 1.00 91.81 184 VAL A O 1
ATOM 1441 N N . GLN A 1 185 ? -17.758 2.056 2.402 1.00 91.44 185 GLN A N 1
ATOM 1442 C CA . GLN A 1 185 ? -16.551 2.644 1.850 1.00 91.44 185 GLN A CA 1
ATOM 1443 C C . GLN A 1 185 ? -15.575 3.021 2.960 1.00 91.44 185 GLN A C 1
ATOM 1445 O O . GLN A 1 185 ? -15.959 3.638 3.957 1.00 91.44 185 GLN A O 1
ATOM 1450 N N . LEU A 1 186 ? -14.302 2.702 2.747 1.00 94.44 186 LEU A N 1
ATOM 1451 C CA . LEU A 1 186 ? -13.194 3.086 3.610 1.00 94.44 186 LEU A CA 1
ATOM 1452 C C . LEU A 1 186 ? -12.126 3.789 2.766 1.00 94.44 186 LEU A C 1
ATOM 1454 O O . LEU A 1 186 ? -11.672 3.253 1.760 1.00 94.44 186 LEU A O 1
ATOM 1458 N N . SER A 1 187 ? -11.723 4.994 3.162 1.00 94.25 187 SER A N 1
ATOM 1459 C CA . SER A 1 187 ? -10.653 5.718 2.478 1.00 94.25 187 SER A CA 1
ATOM 1460 C C . SER A 1 187 ? -9.273 5.217 2.905 1.00 94.25 187 SER A C 1
ATOM 1462 O O . SER A 1 187 ? -9.092 4.614 3.968 1.00 94.25 187 SER A O 1
ATOM 1464 N N . SER A 1 188 ? -8.251 5.569 2.128 1.00 91.94 188 SER A N 1
ATOM 1465 C CA . SER A 1 188 ? -6.868 5.473 2.604 1.00 91.94 188 SER A CA 1
ATOM 1466 C C . SER A 1 188 ? -6.634 6.384 3.818 1.00 91.94 188 SER A C 1
ATOM 1468 O O . SER A 1 188 ? -7.308 7.412 3.966 1.00 91.94 188 SER A O 1
ATOM 1470 N N . LEU A 1 189 ? -5.664 6.026 4.663 1.00 90.62 189 LEU A N 1
ATOM 1471 C CA . LEU A 1 189 ? -5.184 6.890 5.738 1.00 90.62 189 LEU A CA 1
ATOM 1472 C C . LEU A 1 189 ? -4.365 8.044 5.143 1.00 90.62 189 LEU A C 1
ATOM 1474 O O . LEU A 1 189 ? -3.375 7.823 4.442 1.00 90.62 189 LEU A O 1
ATOM 1478 N N . VAL A 1 190 ? -4.783 9.276 5.421 1.00 89.06 190 VAL A N 1
ATOM 1479 C CA . VAL A 1 190 ? -4.145 10.498 4.930 1.00 89.06 190 VAL A CA 1
ATOM 1480 C C . VAL A 1 190 ? -3.352 11.139 6.062 1.00 89.06 190 VAL A C 1
ATOM 1482 O O . VAL A 1 190 ? -3.926 11.653 7.020 1.00 89.06 190 VAL A O 1
ATOM 1485 N N . ASN A 1 191 ? -2.031 11.178 5.919 1.00 83.56 191 ASN A N 1
ATOM 1486 C CA . ASN A 1 191 ? -1.124 11.889 6.813 1.00 83.56 191 ASN A CA 1
ATOM 1487 C C . ASN A 1 191 ? -0.699 13.207 6.162 1.00 83.56 191 ASN A C 1
ATOM 1489 O O . ASN A 1 191 ? 0.032 13.232 5.169 1.00 83.56 191 ASN A O 1
ATOM 1493 N N . SER A 1 192 ? -1.175 14.317 6.717 1.00 75.06 192 SER A N 1
ATOM 1494 C CA . SER A 1 192 ? -0.671 15.654 6.401 1.00 75.06 192 SER A CA 1
ATOM 1495 C C . SER A 1 192 ? 0.383 16.075 7.427 1.00 75.06 192 SER A C 1
ATOM 1497 O O . SER A 1 192 ? 0.495 15.460 8.484 1.00 75.06 192 SER A O 1
ATOM 1499 N N . LYS A 1 193 ? 1.139 17.145 7.141 1.00 67.62 193 LYS A N 1
ATOM 1500 C CA . LYS A 1 193 ? 2.132 17.697 8.085 1.00 67.62 193 LYS A CA 1
ATOM 1501 C C . LYS A 1 193 ? 1.522 18.095 9.436 1.00 67.62 193 LYS A C 1
ATOM 1503 O O . LYS A 1 193 ? 2.231 18.097 10.430 1.00 67.62 193 LYS A O 1
ATOM 1508 N N . GLU A 1 194 ? 0.234 18.436 9.454 1.00 73.06 194 GLU A N 1
ATOM 1509 C CA . GLU A 1 194 ? -0.464 18.933 10.645 1.00 73.06 194 GLU A CA 1
ATOM 1510 C C . GLU A 1 194 ? -1.329 17.861 11.318 1.00 73.06 194 GLU A C 1
ATOM 1512 O O . GLU A 1 194 ? -1.575 17.937 12.519 1.00 73.06 194 GLU A O 1
ATOM 1517 N N . LYS A 1 195 ? -1.852 16.889 10.554 1.00 85.38 195 LYS A N 1
ATOM 1518 C CA . LYS A 1 195 ? -2.829 15.920 11.068 1.00 85.38 195 LYS A CA 1
ATOM 1519 C C . LYS A 1 195 ? -2.950 14.650 10.228 1.00 85.38 195 LYS A C 1
ATOM 1521 O O . LYS A 1 195 ? -2.959 14.718 8.994 1.00 85.38 195 LYS A O 1
ATOM 1526 N N . ALA A 1 196 ? -3.150 13.521 10.901 1.00 89.38 196 ALA A N 1
ATOM 1527 C CA . ALA A 1 196 ? -3.548 12.251 10.303 1.00 89.38 196 ALA A CA 1
ATOM 1528 C C . ALA A 1 196 ? -5.062 12.028 10.441 1.00 89.38 196 ALA A C 1
ATOM 1530 O O . ALA A 1 196 ? -5.648 12.321 11.487 1.00 89.38 196 ALA A O 1
ATOM 1531 N N . TYR A 1 197 ? -5.705 11.540 9.383 1.00 92.50 197 TYR A N 1
ATOM 1532 C CA . TYR A 1 197 ? -7.126 11.198 9.395 1.00 92.50 197 TYR A CA 1
ATOM 1533 C C . TYR A 1 197 ? -7.474 10.200 8.289 1.00 92.50 197 TYR A C 1
ATOM 1535 O O . TYR A 1 197 ? -6.755 10.058 7.302 1.00 92.50 197 TYR A O 1
ATOM 1543 N N . PHE A 1 198 ? -8.622 9.550 8.423 1.00 94.62 198 PHE A N 1
ATOM 1544 C CA . PHE A 1 198 ? -9.263 8.811 7.339 1.00 94.62 198 PHE A CA 1
ATOM 1545 C C . PHE A 1 198 ? -10.770 9.081 7.350 1.00 94.62 198 PHE A C 1
ATOM 1547 O O . PHE A 1 198 ? -11.307 9.693 8.278 1.00 94.62 198 PHE A O 1
ATOM 1554 N N . ILE A 1 199 ? -11.453 8.677 6.288 1.00 95.00 199 ILE A N 1
ATOM 1555 C CA . ILE A 1 199 ? -12.887 8.871 6.113 1.00 95.00 199 ILE A CA 1
ATOM 1556 C C . ILE A 1 199 ? -13.510 7.509 5.844 1.00 95.00 199 ILE A C 1
ATOM 1558 O O . ILE A 1 199 ? -13.036 6.756 4.997 1.00 95.00 199 ILE A O 1
ATOM 1562 N N . LEU A 1 200 ? -14.586 7.206 6.556 1.00 95.88 200 LEU A N 1
ATOM 1563 C CA . LEU A 1 200 ? -15.440 6.067 6.251 1.00 95.88 200 LEU A CA 1
ATOM 1564 C C . LEU A 1 200 ? -16.830 6.550 5.851 1.00 95.88 200 LEU A C 1
ATOM 1566 O O . LEU A 1 200 ? -17.254 7.634 6.261 1.00 95.88 200 LEU A O 1
ATOM 1570 N N . SER A 1 201 ? -17.548 5.740 5.085 1.00 93.81 201 SER A N 1
ATOM 1571 C CA . SER A 1 201 ? -18.951 5.986 4.770 1.00 93.81 201 SER A CA 1
ATOM 1572 C C . SER A 1 201 ? -19.805 4.810 5.210 1.00 93.81 201 SER A C 1
ATOM 1574 O O . SER A 1 201 ? -19.515 3.660 4.874 1.00 93.81 201 SER A O 1
ATOM 1576 N N . LEU A 1 202 ? -20.870 5.118 5.946 1.00 94.06 202 LEU A N 1
ATOM 1577 C CA . LEU A 1 202 ? -21.907 4.159 6.302 1.00 94.06 202 LEU A CA 1
ATOM 1578 C C . LEU A 1 202 ? -23.062 4.256 5.306 1.00 94.06 202 LEU A C 1
ATOM 1580 O O . LEU A 1 202 ? -23.483 5.359 4.951 1.00 94.06 202 LEU A O 1
ATOM 1584 N N . GLY A 1 203 ? -23.564 3.107 4.871 1.00 90.31 203 GLY A N 1
ATOM 1585 C CA . GLY A 1 203 ? -24.749 2.964 4.033 1.00 90.31 203 GLY A CA 1
ATOM 1586 C C . GLY A 1 203 ? -25.802 2.091 4.708 1.00 90.31 203 GLY A C 1
ATOM 1587 O O . GLY A 1 203 ? -25.517 1.371 5.671 1.00 90.31 203 GLY A O 1
ATOM 1588 N N . SER A 1 204 ? -27.034 2.195 4.223 1.00 80.81 204 SER A N 1
ATOM 1589 C CA . SER A 1 204 ? -28.141 1.367 4.696 1.00 80.81 204 SER A CA 1
ATOM 1590 C C . SER A 1 204 ? -28.137 0.004 4.010 1.00 80.81 204 SER A C 1
ATOM 1592 O O . SER A 1 204 ? -27.718 -0.133 2.862 1.00 80.81 204 SER A O 1
ATOM 1594 N N . SER A 1 205 ? -28.627 -1.016 4.708 1.00 64.69 205 SER A N 1
ATOM 1595 C CA . SER A 1 205 ? -28.869 -2.358 4.162 1.00 64.69 205 SER A CA 1
ATOM 1596 C C . SER A 1 205 ? -29.935 -2.359 3.061 1.00 64.69 205 SER A C 1
ATOM 1598 O O . SER A 1 205 ? -29.931 -3.244 2.211 1.00 64.69 205 SER A O 1
ATOM 1600 N N . HIS A 1 206 ? -30.852 -1.386 3.082 1.00 55.97 206 HIS A N 1
ATOM 1601 C CA . HIS A 1 206 ? -32.073 -1.389 2.268 1.00 55.97 206 HIS A CA 1
ATOM 1602 C C . HIS A 1 206 ? -32.037 -0.413 1.081 1.00 55.97 206 HIS A C 1
ATOM 1604 O O . HIS A 1 206 ? -32.920 -0.453 0.228 1.00 55.97 206 HIS A O 1
ATOM 1610 N N . SER A 1 207 ? -31.026 0.459 1.001 1.00 54.53 207 SER A N 1
ATOM 1611 C CA . SER A 1 207 ? -30.880 1.450 -0.069 1.00 54.53 207 SER A CA 1
ATOM 1612 C C . SER A 1 207 ? -29.408 1.738 -0.353 1.00 54.53 207 SER A C 1
ATOM 1614 O O . SER A 1 207 ? -28.672 2.204 0.513 1.00 54.53 207 SER A O 1
ATOM 1616 N N . ALA A 1 208 ? -28.991 1.529 -1.605 1.00 54.38 208 ALA A N 1
ATOM 1617 C CA . ALA A 1 208 ? -27.649 1.871 -2.082 1.00 54.38 208 ALA A CA 1
ATOM 1618 C C . ALA A 1 208 ? -27.448 3.385 -2.316 1.00 54.38 208 ALA A C 1
ATOM 1620 O O . ALA A 1 208 ? -26.352 3.820 -2.668 1.00 54.38 208 ALA A O 1
ATOM 1621 N N . VAL A 1 209 ? -28.504 4.195 -2.171 1.00 63.59 209 VAL A N 1
ATOM 1622 C CA . VAL A 1 209 ? -28.510 5.601 -2.610 1.00 63.59 209 VAL A CA 1
ATOM 1623 C C . VAL A 1 209 ? -28.016 6.544 -1.510 1.00 63.59 209 VAL A C 1
ATOM 1625 O O . VAL A 1 209 ? -27.361 7.550 -1.790 1.00 63.59 209 VAL A O 1
ATOM 1628 N N . THR A 1 210 ? -28.291 6.221 -0.248 1.00 75.38 210 THR A N 1
ATOM 1629 C CA . THR A 1 210 ? -28.022 7.083 0.907 1.00 75.38 210 THR A CA 1
ATOM 1630 C C . THR A 1 210 ? -26.805 6.601 1.687 1.00 75.38 210 THR A C 1
ATOM 1632 O O . THR A 1 210 ? -26.838 5.592 2.386 1.00 75.38 210 THR A O 1
ATOM 1635 N N . ARG A 1 211 ? -25.715 7.368 1.591 1.00 87.31 211 ARG A N 1
ATOM 1636 C CA . ARG A 1 211 ? -24.476 7.154 2.349 1.00 87.31 211 ARG A CA 1
ATOM 1637 C C . ARG A 1 211 ? -24.101 8.388 3.147 1.00 87.31 211 ARG A C 1
ATOM 1639 O O . ARG A 1 211 ? -24.302 9.517 2.699 1.00 87.31 211 ARG A O 1
ATOM 1646 N N . VAL A 1 212 ? -23.523 8.164 4.318 1.00 91.00 212 VAL A N 1
ATOM 1647 C CA . VAL A 1 212 ? -23.091 9.218 5.233 1.00 91.00 212 VAL A CA 1
ATOM 1648 C C . VAL A 1 212 ? -21.613 9.062 5.524 1.00 91.00 212 VAL A C 1
ATOM 1650 O O . VAL A 1 212 ? -21.179 8.024 6.014 1.00 91.00 212 VAL A O 1
ATOM 1653 N N . SER A 1 213 ? -20.847 10.113 5.242 1.00 92.94 213 SER A N 1
ATOM 1654 C CA . SER A 1 213 ? -19.405 10.136 5.484 1.00 92.94 213 SER A CA 1
ATOM 1655 C C . SER A 1 213 ? -19.073 10.645 6.885 1.00 92.94 213 SER A C 1
ATOM 1657 O O . SER A 1 213 ? -19.663 11.616 7.371 1.00 92.94 213 SER A O 1
ATOM 1659 N N . ILE A 1 214 ? -18.096 9.998 7.514 1.00 94.88 214 ILE A N 1
ATOM 1660 C CA . ILE A 1 214 ? -17.608 10.280 8.862 1.00 94.88 214 ILE A CA 1
ATOM 1661 C C . ILE A 1 214 ? -16.088 10.435 8.792 1.00 94.88 214 ILE A C 1
ATOM 1663 O O . ILE A 1 214 ? -15.386 9.566 8.278 1.00 94.88 214 ILE A O 1
ATOM 1667 N N . ILE A 1 215 ? -15.575 11.550 9.312 1.00 94.50 215 ILE A N 1
ATOM 1668 C CA . ILE A 1 215 ? -14.139 11.834 9.385 1.00 94.50 215 ILE A CA 1
ATOM 1669 C C . ILE A 1 215 ? -13.609 11.378 10.742 1.00 94.50 215 ILE A C 1
ATOM 1671 O O . ILE A 1 215 ? -14.020 11.902 11.782 1.00 94.50 215 ILE A O 1
ATOM 1675 N N . VAL A 1 216 ? -12.648 10.458 10.718 1.00 94.12 216 VAL A N 1
ATOM 1676 C CA . VAL A 1 216 ? -11.927 9.983 11.901 1.00 94.12 216 VAL A CA 1
ATOM 1677 C C . VAL A 1 216 ? -10.578 10.672 11.948 1.00 94.12 216 VAL A C 1
ATOM 1679 O O . VAL A 1 216 ? -9.740 10.489 11.070 1.00 94.12 216 VAL A O 1
ATOM 1682 N N . GLN A 1 217 ? -10.386 11.501 12.965 1.00 90.88 217 GLN A N 1
ATOM 1683 C CA . GLN A 1 217 ? -9.231 12.400 13.055 1.00 90.88 217 GLN A CA 1
ATOM 1684 C C . GLN A 1 217 ? -8.627 12.480 14.462 1.00 90.88 217 GLN A C 1
ATOM 1686 O O . GLN A 1 217 ? -7.679 13.233 14.676 1.00 90.88 217 GLN A O 1
ATOM 1691 N N . ALA A 1 218 ? -9.220 11.798 15.446 1.00 89.44 218 ALA A N 1
ATOM 1692 C CA . ALA A 1 218 ? -8.641 11.723 16.779 1.00 89.44 218 ALA A CA 1
ATOM 1693 C C . ALA A 1 218 ? -7.488 10.701 16.749 1.00 89.44 218 ALA A C 1
ATOM 1695 O O . ALA A 1 218 ? -7.726 9.574 16.308 1.00 89.44 218 ALA A O 1
ATOM 1696 N N . PRO A 1 219 ? -6.274 11.042 17.225 1.00 87.38 219 PRO A N 1
ATOM 1697 C CA . PRO A 1 219 ? -5.110 10.154 17.138 1.00 87.38 219 PRO A CA 1
ATOM 1698 C C . PRO A 1 219 ? -5.355 8.755 17.724 1.00 87.38 219 PRO A C 1
ATOM 1700 O O . PRO A 1 219 ? -5.019 7.754 17.098 1.00 87.38 219 PRO A O 1
ATOM 1703 N N . ALA A 1 220 ? -6.042 8.674 18.870 1.00 87.38 220 ALA A N 1
ATOM 1704 C CA . ALA A 1 220 ? -6.394 7.416 19.539 1.00 87.38 220 ALA A CA 1
ATOM 1705 C C . ALA A 1 220 ? -7.343 6.497 18.748 1.00 87.38 220 ALA A C 1
ATOM 1707 O O . ALA A 1 220 ? -7.511 5.335 19.097 1.00 87.38 220 ALA A O 1
ATOM 1708 N N . GLN A 1 221 ? -7.974 7.012 17.693 1.00 92.62 221 GLN A N 1
ATOM 1709 C CA . GLN A 1 221 ? -8.962 6.298 16.883 1.00 92.62 221 GLN A CA 1
ATOM 1710 C C . GLN A 1 221 ? -8.426 5.951 15.495 1.00 92.62 221 GLN A C 1
ATOM 1712 O O . GLN A 1 221 ? -9.116 5.306 14.713 1.00 92.62 221 GLN A O 1
ATOM 1717 N N . LEU A 1 222 ? -7.193 6.348 15.161 1.00 92.25 222 LEU A N 1
ATOM 1718 C CA . LEU A 1 222 ? -6.600 6.023 13.861 1.00 92.25 222 LEU A CA 1
ATOM 1719 C C . LEU A 1 222 ? -6.383 4.516 13.689 1.00 92.25 222 LEU A C 1
ATOM 1721 O O . LEU A 1 222 ? -6.463 4.014 12.572 1.00 92.25 222 LEU A O 1
ATOM 1725 N N . VAL A 1 223 ? -6.202 3.787 14.795 1.00 92.31 223 VAL A N 1
ATOM 1726 C CA . VAL A 1 223 ? -6.119 2.319 14.809 1.00 92.31 223 VAL A CA 1
ATOM 1727 C C . VAL A 1 223 ? -7.397 1.644 14.293 1.00 92.31 223 VAL A C 1
ATOM 1729 O O . VAL A 1 223 ? -7.335 0.533 13.771 1.00 92.31 223 VAL A O 1
ATOM 1732 N N . TRP A 1 224 ? -8.552 2.323 14.338 1.00 94.75 224 TRP A N 1
ATOM 1733 C CA . TRP A 1 224 ? -9.805 1.798 13.783 1.00 94.75 224 TRP A CA 1
ATOM 1734 C C . TRP A 1 224 ? -9.685 1.475 12.292 1.00 94.75 224 TRP A C 1
ATOM 1736 O O . TRP A 1 224 ? -10.353 0.562 11.820 1.00 94.75 224 TRP A O 1
ATOM 1746 N N . HIS A 1 225 ? -8.797 2.160 11.561 1.00 93.44 225 HIS A N 1
ATOM 1747 C CA . HIS A 1 225 ? -8.529 1.878 10.147 1.00 93.44 225 HIS A CA 1
ATOM 1748 C C . HIS A 1 225 ? -8.126 0.416 9.897 1.00 93.44 225 HIS A C 1
ATOM 1750 O O . HIS A 1 225 ? -8.479 -0.141 8.863 1.00 93.44 225 HIS A O 1
ATOM 1756 N N . LYS A 1 226 ? -7.451 -0.223 10.863 1.00 90.94 226 LYS A N 1
ATOM 1757 C CA . LYS A 1 226 ? -7.018 -1.628 10.792 1.00 90.94 226 LYS A CA 1
ATOM 1758 C C . LYS A 1 226 ? -8.107 -2.635 11.192 1.00 90.94 226 LYS A C 1
ATOM 1760 O O . LYS A 1 226 ? -8.006 -3.796 10.815 1.00 90.94 226 LYS A O 1
ATOM 1765 N N . ALA A 1 227 ? -9.126 -2.203 11.940 1.00 93.06 227 ALA A N 1
ATOM 1766 C CA . ALA A 1 227 ? -10.224 -3.055 12.422 1.00 93.06 227 ALA A CA 1
ATOM 1767 C C . ALA A 1 227 ? -11.483 -3.000 11.533 1.00 93.06 227 ALA A C 1
ATOM 1769 O O . ALA A 1 227 ? -12.345 -3.875 11.594 1.00 93.06 227 ALA A O 1
ATOM 1770 N N . LEU A 1 228 ? -11.625 -1.948 10.725 1.00 94.06 228 LEU A N 1
ATOM 1771 C CA . LEU A 1 228 ? -12.791 -1.738 9.870 1.00 94.06 228 LEU A CA 1
ATOM 1772 C C . LEU A 1 228 ? -12.752 -2.646 8.633 1.00 94.06 228 LEU A C 1
ATOM 1774 O O . LEU A 1 228 ? -11.781 -2.652 7.876 1.00 94.06 228 LEU A O 1
ATOM 1778 N N . ARG A 1 229 ? -13.851 -3.370 8.397 1.00 91.56 229 ARG A N 1
ATOM 1779 C CA . ARG A 1 229 ? -14.049 -4.265 7.252 1.00 91.56 229 ARG A CA 1
ATOM 1780 C C . ARG A 1 229 ? -15.272 -3.831 6.436 1.00 91.56 229 ARG A C 1
ATOM 1782 O O . ARG A 1 229 ? -16.359 -3.707 7.008 1.00 91.56 229 ARG A O 1
ATOM 1789 N N . PRO A 1 230 ? -15.119 -3.542 5.131 1.00 91.06 230 PRO A N 1
ATOM 1790 C CA . PRO A 1 230 ? -16.248 -3.239 4.259 1.00 91.06 230 PRO A CA 1
ATOM 1791 C C . PRO A 1 230 ? -17.276 -4.375 4.267 1.00 91.06 230 PRO A C 1
ATOM 1793 O O . PRO A 1 230 ? -16.916 -5.545 4.341 1.00 91.06 230 PRO A O 1
ATOM 1796 N N . GLY A 1 231 ? -18.561 -4.030 4.220 1.00 89.12 231 GLY A N 1
ATOM 1797 C CA . GLY A 1 231 ? -19.675 -4.978 4.324 1.00 89.12 231 GLY A CA 1
ATOM 1798 C C . GLY A 1 231 ? -20.113 -5.299 5.758 1.00 89.12 231 GLY A C 1
ATOM 1799 O O . GLY A 1 231 ? -21.225 -5.784 5.946 1.00 89.12 231 GLY A O 1
ATOM 1800 N N . THR A 1 232 ? -19.305 -4.974 6.770 1.00 92.06 232 THR A N 1
ATOM 1801 C CA . THR A 1 232 ? -19.663 -5.186 8.180 1.00 92.06 232 THR A CA 1
ATOM 1802 C C . THR A 1 232 ? -20.473 -4.014 8.737 1.00 92.06 232 THR A C 1
ATOM 1804 O O . THR A 1 232 ? -20.244 -2.849 8.396 1.00 92.06 232 THR A O 1
ATOM 1807 N N . ALA A 1 233 ? -21.422 -4.324 9.618 1.00 93.38 233 ALA A N 1
ATOM 1808 C CA . ALA A 1 233 ? -22.266 -3.349 10.290 1.00 93.38 233 ALA A CA 1
ATOM 1809 C C . ALA A 1 233 ? -21.626 -2.840 11.593 1.00 93.38 233 ALA A C 1
ATOM 1811 O O . ALA A 1 233 ? -21.215 -3.627 12.450 1.00 93.38 233 ALA A O 1
ATOM 1812 N N . TYR A 1 234 ? -21.581 -1.519 11.766 1.00 94.56 234 TYR A N 1
ATOM 1813 C CA . TYR A 1 234 ? -20.951 -0.865 12.914 1.00 94.56 234 TYR A CA 1
ATOM 1814 C C . TYR A 1 234 ? -21.864 0.175 13.563 1.00 94.56 234 TYR A C 1
ATOM 1816 O O . TYR A 1 234 ? -22.747 0.745 12.920 1.00 94.56 234 TYR A O 1
ATOM 1824 N N . VAL A 1 235 ? -21.585 0.462 14.836 1.00 93.88 235 VAL A N 1
ATOM 1825 C CA . VAL A 1 235 ? -22.104 1.609 15.585 1.00 93.88 235 VAL A CA 1
ATOM 1826 C C . VAL A 1 235 ? -20.937 2.516 15.955 1.00 93.88 235 VAL A C 1
ATOM 1828 O O . VAL A 1 235 ? -19.982 2.083 16.602 1.00 93.88 235 VAL A O 1
ATOM 1831 N N . LEU A 1 236 ? -21.018 3.786 15.564 1.00 94.88 236 LEU A N 1
ATOM 1832 C CA . LEU A 1 236 ? -20.080 4.828 15.970 1.00 94.88 236 LEU A CA 1
ATOM 1833 C C . LEU A 1 236 ? -20.771 5.776 16.944 1.00 94.88 236 LEU A C 1
ATOM 1835 O O . LEU A 1 236 ? -21.763 6.418 16.594 1.00 94.88 236 LEU A O 1
ATOM 1839 N N . THR A 1 237 ? -20.240 5.880 18.160 1.00 93.12 237 THR A N 1
ATOM 1840 C CA . THR A 1 237 ? -20.852 6.687 19.220 1.00 93.12 237 THR A CA 1
ATOM 1841 C C . THR A 1 237 ? -20.277 8.099 19.299 1.00 93.12 237 THR A C 1
ATOM 1843 O O . THR A 1 237 ? -19.158 8.381 18.861 1.00 93.12 237 THR A O 1
ATOM 1846 N N . GLU A 1 238 ? -21.053 9.004 19.890 1.00 91.88 238 GLU A N 1
ATOM 1847 C CA . GLU A 1 238 ? -20.627 10.351 20.280 1.00 91.88 238 GLU A CA 1
ATOM 1848 C C . GLU A 1 238 ? -20.010 11.198 19.150 1.00 91.88 238 GLU A C 1
ATOM 1850 O O . GLU A 1 238 ? -19.067 11.976 19.345 1.00 91.88 238 GLU A O 1
ATOM 1855 N N . LEU A 1 239 ? -20.543 11.050 17.939 1.00 92.62 239 LEU A N 1
ATOM 1856 C CA . LEU A 1 239 ? -20.130 11.812 16.769 1.00 92.62 239 LEU A CA 1
ATOM 1857 C C . LEU A 1 239 ? -20.648 13.246 16.839 1.00 92.62 239 LEU A C 1
ATOM 1859 O O . LEU A 1 239 ? -21.726 13.524 17.365 1.00 92.62 239 LEU A O 1
ATOM 1863 N N . ARG A 1 240 ? -19.877 14.171 16.267 1.00 90.88 240 ARG A N 1
ATOM 1864 C CA . ARG A 1 240 ? -20.201 15.599 16.204 1.00 90.88 240 ARG A CA 1
ATOM 1865 C C . ARG A 1 240 ? -20.335 16.050 14.759 1.00 90.88 240 ARG A C 1
ATOM 1867 O O . ARG A 1 240 ? -19.634 15.566 13.875 1.00 90.88 240 ARG A O 1
ATOM 1874 N N . VAL A 1 241 ? -21.198 17.031 14.524 1.00 88.88 241 VAL A N 1
ATOM 1875 C CA . VAL A 1 241 ? -21.327 17.670 13.211 1.00 88.88 241 VAL A CA 1
ATOM 1876 C C . VAL A 1 241 ? -20.334 18.824 13.112 1.00 88.88 241 VAL A C 1
ATOM 1878 O O . VAL A 1 241 ? -20.362 19.745 13.930 1.00 88.88 241 VAL A O 1
ATOM 1881 N N . SER A 1 242 ? -19.481 18.808 12.088 1.00 85.12 242 SER A N 1
ATOM 1882 C CA . SER A 1 242 ? -18.498 19.866 11.840 1.00 85.12 242 SER A CA 1
ATOM 1883 C C . SER A 1 242 ? -18.564 20.387 10.402 1.00 85.12 242 SER A C 1
ATOM 1885 O O . SER A 1 242 ? -19.088 19.733 9.497 1.00 85.12 242 SER A O 1
ATOM 1887 N N . LYS A 1 243 ? -18.048 21.602 10.188 1.00 83.38 243 LYS A N 1
ATOM 1888 C CA . LYS A 1 243 ? -17.861 22.184 8.853 1.00 83.38 243 LYS A CA 1
ATOM 1889 C C . LYS A 1 243 ? -16.425 21.950 8.405 1.00 83.38 243 LYS A C 1
ATOM 1891 O O . LYS A 1 243 ? -15.490 22.255 9.140 1.00 83.38 243 LYS A O 1
ATOM 1896 N N . ILE A 1 244 ? -16.256 21.478 7.177 1.00 78.38 244 ILE A N 1
ATOM 1897 C CA . ILE A 1 244 ? -14.936 21.358 6.557 1.00 78.38 244 ILE A CA 1
ATOM 1898 C C . ILE A 1 244 ? -14.531 22.730 6.010 1.00 78.38 244 ILE A C 1
ATOM 1900 O O . ILE A 1 244 ? -15.342 23.425 5.389 1.00 78.38 244 ILE A O 1
ATOM 1904 N N . ARG A 1 245 ? -13.278 23.140 6.246 1.00 71.62 245 ARG A N 1
ATOM 1905 C CA . ARG A 1 245 ? -12.742 24.404 5.720 1.00 71.62 245 ARG A CA 1
ATOM 1906 C C . ARG A 1 245 ? -12.883 24.440 4.193 1.00 71.62 245 ARG A C 1
ATOM 1908 O O . ARG A 1 245 ? -12.576 23.467 3.514 1.00 71.62 245 ARG A O 1
ATOM 1915 N N . GLY A 1 246 ? -13.365 25.564 3.663 1.00 66.31 246 GLY A N 1
ATOM 1916 C CA . GLY A 1 246 ? -13.568 25.748 2.222 1.00 66.31 246 GLY A CA 1
ATOM 1917 C C . GLY A 1 246 ? -14.835 25.101 1.651 1.00 66.31 246 GLY A C 1
ATOM 1918 O O . GLY A 1 246 ? -15.026 25.144 0.440 1.00 66.31 246 GLY A O 1
ATOM 1919 N N . ARG A 1 247 ? -15.724 24.531 2.483 1.00 68.56 247 ARG A N 1
ATOM 1920 C CA . ARG A 1 247 ? -16.973 23.904 2.022 1.00 68.56 247 ARG A CA 1
ATOM 1921 C C . ARG A 1 247 ? -18.219 24.405 2.735 1.00 68.56 247 ARG A C 1
ATOM 1923 O O . ARG A 1 247 ? -18.195 24.797 3.900 1.00 68.56 247 ARG A O 1
ATOM 1930 N N . ARG A 1 248 ? -19.344 24.351 2.011 1.00 66.00 248 ARG A N 1
ATOM 1931 C CA . ARG A 1 248 ? -20.682 24.675 2.536 1.00 66.00 248 ARG A CA 1
ATOM 1932 C C . ARG A 1 248 ? -21.348 23.485 3.242 1.00 66.00 248 ARG A C 1
ATOM 1934 O O . ARG A 1 248 ? -22.207 23.708 4.095 1.00 66.00 248 ARG A O 1
ATOM 1941 N N . HIS A 1 249 ? -20.940 22.257 2.917 1.00 74.12 249 HIS A N 1
ATOM 1942 C CA . HIS A 1 249 ? -21.501 21.020 3.463 1.00 74.12 249 HIS A CA 1
ATOM 1943 C C . HIS A 1 249 ? -20.925 20.678 4.844 1.00 74.12 249 HIS A C 1
ATOM 1945 O O . HIS A 1 249 ? -19.762 20.960 5.147 1.00 74.12 249 HIS A O 1
ATOM 1951 N N . ARG A 1 250 ? -21.770 20.085 5.691 1.00 84.56 250 ARG A N 1
ATOM 1952 C CA . ARG A 1 250 ? -21.403 19.570 7.014 1.00 84.56 250 ARG A CA 1
ATOM 1953 C C . ARG A 1 250 ? -21.119 18.083 6.911 1.00 84.56 250 ARG A C 1
ATOM 1955 O O . ARG A 1 250 ? -21.740 17.407 6.100 1.00 84.56 250 ARG A O 1
ATOM 1962 N N . VAL A 1 251 ? -20.210 17.595 7.744 1.00 89.19 251 VAL A N 1
ATOM 1963 C CA . VAL A 1 251 ? -19.829 16.181 7.787 1.00 89.19 251 VAL A CA 1
ATOM 1964 C C . VAL A 1 251 ? -19.751 15.735 9.244 1.00 89.19 251 VAL A C 1
ATOM 1966 O O . VAL A 1 251 ? -19.473 16.546 10.137 1.00 89.19 251 VAL A O 1
ATOM 1969 N N . TRP A 1 252 ? -20.033 14.458 9.487 1.00 91.94 252 TRP A N 1
ATOM 1970 C CA . TRP A 1 252 ? -19.860 13.852 10.800 1.00 91.94 252 TRP A CA 1
ATOM 1971 C C . TRP A 1 252 ? -18.381 13.661 11.105 1.00 91.94 252 TRP A C 1
ATOM 1973 O O . TRP A 1 252 ? -17.569 13.372 10.229 1.00 91.94 252 TRP A O 1
ATOM 1983 N N . MET A 1 253 ? -18.017 13.847 12.360 1.00 92.31 253 MET A N 1
ATOM 1984 C CA . MET A 1 253 ? -16.634 13.857 12.795 1.00 92.31 253 MET A CA 1
ATOM 1985 C C . MET A 1 253 ? -16.533 13.197 14.159 1.00 92.31 253 MET A C 1
ATOM 1987 O O . MET A 1 253 ? -17.373 13.437 15.033 1.00 92.31 253 MET A O 1
ATOM 1991 N N . THR A 1 254 ? -15.506 12.375 14.344 1.00 93.62 254 THR A N 1
ATOM 1992 C CA . THR A 1 254 ? -15.268 11.746 15.640 1.00 93.62 254 THR A CA 1
ATOM 1993 C C . THR A 1 254 ? -14.769 12.756 16.670 1.00 93.62 254 THR A C 1
ATOM 1995 O O . THR A 1 254 ? -14.128 13.764 16.347 1.00 93.62 254 THR A O 1
ATOM 1998 N N . SER A 1 255 ? -15.086 12.485 17.933 1.00 90.19 255 SER A N 1
ATOM 1999 C CA . SER A 1 255 ? -14.535 13.179 19.097 1.00 90.19 255 SER A CA 1
ATOM 2000 C C . SER A 1 255 ? -13.679 12.206 19.916 1.00 90.19 255 SER A C 1
ATOM 2002 O O . SER A 1 255 ? -13.822 11.004 19.715 1.00 90.19 255 SER A O 1
ATOM 2004 N N . PRO A 1 256 ? -12.795 12.657 20.827 1.00 89.31 256 PRO A N 1
ATOM 2005 C CA . PRO A 1 256 ? -11.939 11.753 21.610 1.00 89.31 256 PRO A CA 1
ATOM 2006 C C . PRO A 1 256 ? -12.698 10.686 22.412 1.00 89.31 256 PRO A C 1
ATOM 2008 O O . PRO A 1 256 ? -12.137 9.643 22.723 1.00 89.31 256 PRO A O 1
ATOM 2011 N N . SER A 1 257 ? -13.970 10.939 22.722 1.00 89.88 257 SER A N 1
ATOM 2012 C CA . SER A 1 257 ? -14.849 10.031 23.456 1.00 89.88 257 SER A CA 1
ATOM 2013 C C . SER A 1 257 ? -15.650 9.075 22.556 1.00 89.88 257 SER A C 1
ATOM 2015 O O . SER A 1 257 ? -16.262 8.132 23.054 1.00 89.88 257 SER A O 1
ATOM 2017 N N . SER A 1 258 ? -15.602 9.256 21.228 1.00 93.44 258 SER A N 1
ATOM 2018 C CA . SER A 1 258 ? -16.237 8.344 20.270 1.00 93.44 258 SER A CA 1
ATOM 2019 C C . SER A 1 258 ? -15.677 6.925 20.379 1.00 93.44 258 SER A C 1
ATOM 2021 O O . SER A 1 258 ? -14.470 6.725 20.540 1.00 93.44 258 SER A O 1
ATOM 2023 N N . ARG A 1 259 ? -16.556 5.931 20.228 1.00 92.06 259 ARG A N 1
ATOM 2024 C CA . ARG A 1 259 ? -16.212 4.503 20.230 1.00 92.06 259 ARG A CA 1
ATOM 2025 C C . ARG A 1 259 ? -16.711 3.832 18.957 1.00 92.06 259 ARG A C 1
ATOM 2027 O O . ARG A 1 259 ? -17.728 4.246 18.399 1.00 92.06 259 ARG A O 1
ATOM 2034 N N . LEU A 1 260 ? -15.994 2.796 18.530 1.00 93.62 260 LEU A N 1
ATOM 2035 C CA . LEU A 1 260 ? -16.396 1.900 17.453 1.00 93.62 260 LEU A CA 1
ATOM 2036 C C . LEU A 1 260 ? -16.879 0.585 18.066 1.00 93.62 260 LEU A C 1
ATOM 2038 O O . LEU A 1 260 ? -16.155 -0.027 18.848 1.00 93.62 260 LEU A O 1
ATOM 2042 N N . LEU A 1 261 ? -18.086 0.163 17.705 1.00 91.50 261 LEU A N 1
ATOM 2043 C CA . LEU A 1 261 ? -18.695 -1.089 18.147 1.00 91.50 261 LEU A CA 1
ATOM 2044 C C . LEU A 1 261 ? -19.231 -1.852 16.934 1.00 91.50 261 LEU A C 1
ATOM 2046 O O . LEU A 1 261 ? -19.647 -1.243 15.948 1.00 91.50 261 LEU A O 1
ATOM 2050 N N . LEU A 1 262 ? -19.259 -3.180 17.014 1.00 90.62 262 LEU A N 1
ATOM 2051 C CA . LEU A 1 262 ? -20.006 -3.997 16.057 1.00 90.62 262 LEU A CA 1
ATOM 2052 C C . LEU A 1 262 ? -21.507 -3.812 16.291 1.00 90.62 262 LEU A C 1
ATOM 2054 O O . LEU A 1 262 ? -21.957 -3.772 17.440 1.00 90.62 262 LEU A O 1
ATOM 2058 N N . LEU A 1 263 ? -22.277 -3.698 15.209 1.00 88.12 263 LEU A N 1
ATOM 2059 C CA . LEU A 1 263 ? -23.726 -3.579 15.307 1.00 88.12 263 LEU A CA 1
ATOM 2060 C C . LEU A 1 263 ? -24.321 -4.913 15.765 1.00 88.12 263 LEU A C 1
ATOM 2062 O O . LEU A 1 263 ? -24.271 -5.907 15.046 1.00 88.12 263 LEU A O 1
ATOM 2066 N N . LYS A 1 264 ? -24.913 -4.902 16.959 1.00 86.94 264 LYS A N 1
ATOM 2067 C CA . LYS A 1 264 ? -25.775 -5.967 17.472 1.00 86.94 264 LYS A CA 1
ATOM 2068 C C . LYS A 1 264 ? -27.200 -5.418 17.534 1.00 86.94 264 LYS A C 1
ATOM 2070 O O . LYS A 1 264 ? -27.399 -4.456 18.284 1.00 86.94 264 LYS A O 1
ATOM 2075 N N . PRO A 1 265 ? -28.158 -5.946 16.748 1.00 81.75 265 PRO A N 1
ATOM 2076 C CA . PRO A 1 265 ? -29.526 -5.425 16.693 1.00 81.75 265 PRO A CA 1
ATOM 2077 C C . PRO A 1 265 ? -30.198 -5.329 18.067 1.00 81.75 265 PRO A C 1
ATOM 2079 O O . PRO A 1 265 ? -30.971 -4.414 18.318 1.00 81.75 265 PRO A O 1
ATOM 2082 N N . GLU A 1 266 ? -29.846 -6.227 18.985 1.00 82.69 266 GLU A N 1
ATOM 2083 C CA . GLU A 1 266 ? -30.401 -6.306 20.338 1.00 82.69 266 GLU A CA 1
ATOM 2084 C C . GLU A 1 266 ? -29.893 -5.182 21.254 1.00 82.69 266 GLU A C 1
ATOM 2086 O O . GLU A 1 266 ? -30.477 -4.907 22.299 1.00 82.69 266 GLU A O 1
ATOM 2091 N N . CYS A 1 267 ? -28.785 -4.534 20.882 1.00 83.06 267 CYS A N 1
ATOM 2092 C CA . CYS A 1 267 ? -28.120 -3.506 21.678 1.00 83.06 267 CYS A CA 1
ATOM 2093 C C . CYS A 1 267 ? -28.359 -2.085 21.153 1.00 83.06 267 CYS A C 1
ATOM 2095 O O . CYS A 1 267 ? -27.732 -1.150 21.657 1.00 83.06 267 CYS A O 1
ATOM 2097 N N . VAL A 1 268 ? -29.218 -1.900 20.146 1.00 87.19 268 VAL A N 1
ATOM 2098 C CA . VAL A 1 268 ? -29.485 -0.594 19.531 1.00 87.19 268 VAL A CA 1
ATOM 2099 C C . VAL A 1 268 ? -30.971 -0.260 19.512 1.00 87.19 268 VAL A C 1
ATOM 2101 O O . VAL A 1 268 ? -31.820 -1.132 19.378 1.00 87.19 268 VAL A O 1
ATOM 2104 N N . GLN A 1 269 ? -31.277 1.029 19.621 1.00 88.69 269 GLN A N 1
ATOM 2105 C CA . GLN A 1 269 ? -32.621 1.572 19.463 1.00 88.69 269 GLN A CA 1
ATOM 2106 C C . GLN A 1 269 ? -32.588 2.661 18.394 1.00 88.69 269 GLN A C 1
ATOM 2108 O O . GLN A 1 269 ? -31.793 3.596 18.484 1.00 88.69 269 GLN A O 1
ATOM 2113 N N . GLU A 1 270 ? -33.429 2.546 17.370 1.00 87.50 270 GLU A N 1
ATOM 2114 C CA . GLU A 1 270 ? -33.509 3.569 16.330 1.00 87.50 270 GLU A CA 1
ATOM 2115 C C . GLU A 1 270 ? -34.095 4.870 16.890 1.00 87.50 270 GLU A C 1
ATOM 2117 O O . GLU A 1 270 ? -35.108 4.876 17.589 1.00 87.50 270 GLU A O 1
ATOM 2122 N N . LEU A 1 271 ? -33.421 5.976 16.593 1.00 83.94 271 LEU A N 1
ATOM 2123 C CA . LEU A 1 271 ? -33.837 7.324 16.946 1.00 83.94 271 LEU A CA 1
ATOM 2124 C C . LEU A 1 271 ? -34.539 7.939 15.735 1.00 83.94 271 LEU A C 1
ATOM 2126 O O . LEU A 1 271 ? -33.894 8.258 14.733 1.00 83.94 271 LEU A O 1
ATOM 2130 N N . GLU A 1 272 ? -35.845 8.157 15.835 1.00 74.56 272 GLU A N 1
ATOM 2131 C CA . GLU A 1 272 ? -36.538 8.986 14.855 1.00 74.56 272 GLU A CA 1
ATOM 2132 C C . GLU A 1 272 ? -36.157 10.458 15.085 1.00 74.56 272 GLU A C 1
ATOM 2134 O O . GLU A 1 272 ? -36.184 10.946 16.219 1.00 74.56 272 GLU A O 1
ATOM 2139 N N . PRO A 1 273 ? -35.731 11.197 14.047 1.00 65.06 273 PRO A N 1
ATOM 2140 C CA . PRO A 1 273 ? -35.437 12.611 14.205 1.00 65.06 273 PRO A CA 1
ATOM 2141 C C . PRO A 1 273 ? -36.737 13.376 14.500 1.00 65.06 273 PRO A C 1
ATOM 2143 O O . PRO A 1 273 ? -37.599 13.464 13.631 1.00 65.06 273 PRO A O 1
ATOM 2146 N N . GLU A 1 274 ? -36.853 13.969 15.694 1.00 57.50 274 GLU A N 1
ATOM 2147 C CA . GLU A 1 274 ? -37.939 14.889 16.074 1.00 57.50 274 GLU A CA 1
ATOM 2148 C C . GLU A 1 274 ? -37.967 16.104 15.123 1.00 57.50 274 GLU A C 1
ATOM 2150 O O . GLU A 1 274 ? -37.263 17.105 15.293 1.00 57.50 274 GLU A O 1
ATOM 2155 N N . LEU A 1 275 ? -38.750 15.986 14.053 1.00 53.94 275 LEU A N 1
ATOM 2156 C CA . LEU A 1 275 ? -38.977 17.013 13.045 1.00 53.94 275 LEU A CA 1
ATOM 2157 C C . LEU A 1 275 ? -40.278 17.752 13.375 1.00 53.94 275 LEU A C 1
ATOM 2159 O O . LEU A 1 275 ? -41.336 17.435 12.846 1.00 53.94 275 LEU A O 1
ATOM 2163 N N . GLU A 1 276 ? -40.212 18.769 14.234 1.00 37.09 276 GLU A N 1
ATOM 2164 C CA . GLU A 1 276 ? -41.301 19.749 14.325 1.00 37.09 276 GLU A CA 1
ATOM 2165 C C . GLU A 1 276 ? -41.275 20.679 13.099 1.00 37.09 276 GLU A C 1
ATOM 2167 O O . GLU A 1 276 ? -40.396 21.541 12.973 1.00 37.09 276 GLU A O 1
ATOM 2172 N N . GLY A 1 277 ? -42.245 20.495 12.197 1.00 41.16 277 GLY A N 1
ATOM 2173 C CA . GLY A 1 277 ? -42.583 21.411 11.100 1.00 41.16 277 GLY A CA 1
ATOM 2174 C C . GLY A 1 277 ? -43.101 20.687 9.845 1.00 41.16 277 GLY A C 1
ATOM 2175 O O . GLY A 1 277 ? -42.645 19.575 9.578 1.00 41.16 277 GLY A O 1
ATOM 2176 N N . PRO A 1 278 ? -44.031 21.275 9.058 1.00 34.22 278 PRO A N 1
ATOM 2177 C CA . PRO A 1 278 ? -44.660 20.575 7.942 1.00 34.22 278 PRO A CA 1
ATOM 2178 C C . PRO A 1 278 ? -43.627 20.189 6.884 1.00 34.22 278 PRO A C 1
ATOM 2180 O O . PRO A 1 278 ? -42.839 21.020 6.425 1.00 34.22 278 PRO A O 1
ATOM 2183 N N . LEU A 1 279 ? -43.671 18.919 6.490 1.00 39.81 279 LEU A N 1
ATOM 2184 C CA . LEU A 1 279 ? -42.976 18.375 5.335 1.00 39.81 279 LEU A CA 1
ATOM 2185 C C . LEU A 1 279 ? -43.478 19.098 4.082 1.00 39.81 279 LEU A C 1
ATOM 2187 O O . LEU A 1 279 ? -44.538 18.779 3.552 1.00 39.81 279 LEU A O 1
ATOM 2191 N N . LEU A 1 280 ? -42.714 20.072 3.592 1.00 35.59 280 LEU A N 1
ATOM 2192 C CA . LEU A 1 280 ? -42.792 20.403 2.178 1.00 35.59 280 LEU A CA 1
ATOM 2193 C C . LEU A 1 280 ? -42.087 19.268 1.445 1.00 35.59 280 LEU A C 1
ATOM 2195 O O . LEU A 1 280 ? -40.856 19.187 1.447 1.00 35.59 280 LEU A O 1
ATOM 2199 N N . GLU A 1 281 ? -42.888 18.375 0.869 1.00 36.62 281 GLU A N 1
ATOM 2200 C CA . GLU A 1 281 ? -42.482 17.511 -0.232 1.00 36.62 281 GLU A CA 1
ATOM 2201 C C . GLU A 1 281 ? -41.879 18.399 -1.325 1.00 36.62 281 GLU A C 1
ATOM 2203 O O . GLU A 1 281 ? -42.561 18.947 -2.188 1.00 36.62 281 GLU A O 1
ATOM 2208 N N . ALA A 1 282 ? -40.566 18.604 -1.259 1.00 32.06 282 ALA A N 1
ATOM 2209 C CA . ALA A 1 282 ? -39.805 19.009 -2.419 1.00 32.06 282 ALA A CA 1
ATOM 2210 C C . ALA A 1 282 ? -39.687 17.755 -3.282 1.00 32.06 282 ALA A C 1
ATOM 2212 O O . ALA A 1 282 ? -38.796 16.929 -3.083 1.00 32.06 282 ALA A O 1
ATOM 2213 N N . ASP A 1 283 ? -40.665 17.621 -4.170 1.00 29.73 283 ASP A N 1
ATOM 2214 C CA . ASP A 1 283 ? -40.724 16.699 -5.294 1.00 29.73 283 ASP A CA 1
ATOM 2215 C C . ASP A 1 283 ? -39.299 16.392 -5.809 1.00 29.73 283 ASP A C 1
ATOM 2217 O O . ASP A 1 283 ? -38.552 17.331 -6.136 1.00 29.73 283 ASP A O 1
ATOM 2221 N N . PRO A 1 284 ? -38.841 15.124 -5.828 1.00 34.25 284 PRO A N 1
ATOM 2222 C CA . PRO A 1 284 ? -37.547 14.801 -6.392 1.00 34.25 284 PRO A CA 1
ATOM 2223 C C . PRO A 1 284 ? -37.639 15.082 -7.885 1.00 34.25 284 PRO A C 1
ATOM 2225 O O . PRO A 1 284 ? -38.161 14.282 -8.655 1.00 34.25 284 PRO A O 1
ATOM 2228 N N . LYS A 1 285 ? -37.126 16.243 -8.300 1.00 29.34 285 LYS A N 1
ATOM 2229 C CA . LYS A 1 285 ? -36.952 16.572 -9.712 1.00 29.34 285 LYS A CA 1
ATOM 2230 C C . LYS A 1 285 ? -36.244 15.370 -10.348 1.00 29.34 285 LYS A C 1
ATOM 2232 O O . LYS A 1 285 ? -35.129 15.068 -9.905 1.00 29.34 285 LYS A O 1
ATOM 2237 N N . PRO A 1 286 ? -36.870 14.654 -11.302 1.00 28.38 286 PRO A N 1
ATOM 2238 C CA . PRO A 1 286 ? -36.265 13.468 -11.870 1.00 28.38 286 PRO A CA 1
ATOM 2239 C C . PRO A 1 286 ? -34.890 13.867 -12.382 1.00 28.38 286 PRO A C 1
ATOM 2241 O O . PRO A 1 286 ? -34.763 14.835 -13.138 1.00 28.38 286 PRO A O 1
ATOM 2244 N N . LEU A 1 287 ? -33.856 13.168 -11.912 1.00 35.41 287 LEU A N 1
ATOM 2245 C CA . LEU A 1 287 ? -32.533 13.275 -12.500 1.00 35.41 287 LEU A CA 1
ATOM 2246 C C . LEU A 1 287 ? -32.714 12.992 -13.985 1.00 35.41 287 LEU A C 1
ATOM 2248 O O . LEU A 1 287 ? -33.115 11.895 -14.373 1.00 35.41 287 LEU A O 1
ATOM 2252 N N . THR A 1 288 ? -32.493 14.020 -14.797 1.00 26.86 288 THR A N 1
ATOM 2253 C CA . THR A 1 288 ? -32.514 13.922 -16.244 1.00 26.86 288 THR A CA 1
ATOM 2254 C C . THR A 1 288 ? -31.595 12.771 -16.622 1.00 26.86 288 THR A C 1
ATOM 2256 O O . THR A 1 288 ? -30.388 12.834 -16.383 1.00 26.86 288 THR A O 1
ATOM 2259 N N . MET A 1 289 ? -32.176 11.701 -17.167 1.00 32.06 289 MET A N 1
ATOM 2260 C CA . MET A 1 289 ? -31.422 10.650 -17.838 1.00 32.06 289 MET A CA 1
ATOM 2261 C C . MET A 1 289 ? -30.429 11.327 -18.786 1.00 32.06 289 MET A C 1
ATOM 2263 O O . MET A 1 289 ? -30.845 12.235 -19.515 1.00 32.06 289 MET A O 1
ATOM 2267 N N . PRO A 1 290 ? -29.140 10.945 -18.798 1.00 30.30 290 PRO A N 1
ATOM 2268 C CA . PRO A 1 290 ? -28.244 11.443 -19.821 1.00 30.30 290 PRO A CA 1
ATOM 2269 C C . PRO A 1 290 ? -28.800 10.952 -21.157 1.00 30.30 290 PRO A C 1
ATOM 2271 O O . PRO A 1 290 ? -28.797 9.758 -21.456 1.00 30.30 290 PRO A O 1
ATOM 2274 N N . SER A 1 291 ? -29.359 11.877 -21.931 1.00 24.95 291 SER A N 1
ATOM 2275 C CA . SER A 1 291 ? -29.717 11.625 -23.312 1.00 24.95 291 SER A CA 1
ATOM 2276 C C . SER A 1 291 ? -28.444 11.222 -24.047 1.00 24.95 291 SER A C 1
ATOM 2278 O O . SER A 1 291 ? -27.402 11.865 -23.906 1.00 24.95 291 SER A O 1
ATOM 2280 N N . ASN A 1 292 ? -28.530 10.132 -24.809 1.00 35.47 292 ASN A N 1
ATOM 2281 C CA . ASN A 1 292 ? -27.514 9.739 -25.773 1.00 35.47 292 ASN A CA 1
ATOM 2282 C C . ASN A 1 292 ? -27.222 10.935 -26.686 1.00 35.47 292 ASN A C 1
ATOM 2284 O O . ASN A 1 292 ? -27.979 11.215 -27.617 1.00 35.47 292 ASN A O 1
ATOM 2288 N N . SER A 1 293 ? -26.135 11.654 -26.419 1.00 33.50 293 SER A N 1
ATOM 2289 C CA . SER A 1 293 ? -25.610 12.643 -27.342 1.00 33.50 293 SER A CA 1
ATOM 2290 C C . SER A 1 293 ? -24.804 11.899 -28.398 1.00 33.50 293 SER A C 1
ATOM 2292 O O . SER A 1 293 ? -23.704 11.401 -28.164 1.00 33.50 293 SER A O 1
ATOM 2294 N N . GLN A 1 294 ? -25.404 11.795 -29.581 1.00 36.84 294 GLN A N 1
ATOM 2295 C CA . GLN A 1 294 ? -24.691 11.474 -30.804 1.00 36.84 294 GLN A CA 1
ATOM 2296 C C . GLN A 1 294 ? -23.500 12.426 -30.969 1.00 36.84 294 GLN A C 1
ATOM 2298 O O . GLN A 1 294 ? -23.652 13.642 -31.087 1.00 36.84 294 GLN A O 1
ATOM 2303 N N . ASP A 1 295 ? -22.322 11.816 -30.920 1.00 43.59 295 ASP A N 1
ATOM 2304 C CA . ASP A 1 295 ? -21.174 12.014 -31.799 1.00 43.59 295 ASP A CA 1
ATOM 2305 C C . ASP A 1 295 ? -21.051 13.415 -32.433 1.00 43.59 295 ASP A C 1
ATOM 2307 O O . ASP A 1 295 ? -21.394 13.651 -33.593 1.00 43.59 295 ASP A O 1
ATOM 2311 N N . LYS A 1 296 ? -20.497 14.361 -31.667 1.00 36.03 296 LYS A N 1
ATOM 2312 C CA . LYS A 1 296 ? -19.811 15.522 -32.242 1.00 36.03 296 LYS A CA 1
ATOM 2313 C C . LYS A 1 296 ? -18.316 15.226 -32.264 1.00 36.03 296 LYS A C 1
ATOM 2315 O O . LYS A 1 296 ? -17.638 15.301 -31.243 1.00 36.03 296 LYS A O 1
ATOM 2320 N N . LYS A 1 297 ? -17.824 14.880 -33.456 1.00 43.84 297 LYS A N 1
ATOM 2321 C CA . LYS A 1 297 ? -16.400 14.775 -33.786 1.00 43.84 297 LYS A CA 1
ATOM 2322 C C . LYS A 1 297 ? -15.708 16.120 -33.561 1.00 43.84 297 LYS A C 1
ATOM 2324 O O . LYS A 1 297 ? -15.726 16.973 -34.443 1.00 43.84 297 LYS A O 1
ATOM 2329 N N . ASP A 1 298 ? -15.050 16.262 -32.416 1.00 34.22 298 ASP A N 1
ATOM 2330 C CA . ASP A 1 298 ? -13.978 17.236 -32.218 1.00 34.22 298 ASP A CA 1
ATOM 2331 C C . ASP A 1 298 ? -12.619 16.517 -32.334 1.00 34.22 298 ASP A C 1
ATOM 2333 O O . ASP A 1 298 ? -12.366 15.543 -31.615 1.00 34.22 298 ASP A O 1
ATOM 2337 N N . PRO A 1 299 ? -11.714 16.934 -33.236 1.00 46.22 299 PRO A N 1
ATOM 2338 C CA . PRO A 1 299 ? -10.490 16.193 -33.507 1.00 46.22 299 PRO A CA 1
ATOM 2339 C C . PRO A 1 299 ? -9.357 16.628 -32.563 1.00 46.22 299 PRO A C 1
ATOM 2341 O O . PRO A 1 299 ? -8.474 17.374 -32.974 1.00 46.22 299 PRO A O 1
ATOM 2344 N N . LYS A 1 300 ? -9.343 16.166 -31.300 1.00 43.19 300 LYS A N 1
ATOM 2345 C CA . LYS A 1 300 ? -8.182 16.305 -30.385 1.00 43.19 300 LYS A CA 1
ATOM 2346 C C . LYS A 1 300 ? -8.060 15.104 -29.424 1.00 43.19 300 LYS A C 1
ATOM 2348 O O . LYS A 1 300 ? -8.862 14.961 -28.517 1.00 43.19 300 LYS A O 1
ATOM 2353 N N . GLY A 1 301 ? -7.053 14.250 -29.663 1.00 49.06 301 GLY A N 1
ATOM 2354 C CA . GLY A 1 301 ? -6.518 13.145 -28.831 1.00 49.06 301 GLY A CA 1
ATOM 2355 C C . GLY A 1 301 ? -7.402 12.522 -27.732 1.00 49.06 301 GLY A C 1
ATOM 2356 O O . GLY A 1 301 ? -7.583 13.127 -26.685 1.00 49.06 301 GLY A O 1
ATOM 2357 N N . LEU A 1 302 ? -7.843 11.268 -27.931 1.00 70.56 302 LEU A N 1
ATOM 2358 C CA . LEU A 1 302 ? -8.692 10.464 -27.025 1.00 70.56 302 LEU A CA 1
ATOM 2359 C C . LEU A 1 302 ? -8.267 10.518 -25.535 1.00 70.56 302 LEU A C 1
ATOM 2361 O O . LEU A 1 302 ? -7.458 9.700 -25.081 1.00 70.56 302 LEU A O 1
ATOM 2365 N N . VAL A 1 303 ? -8.868 11.418 -24.757 1.00 82.31 303 VAL A N 1
ATOM 2366 C CA . VAL A 1 303 ? -8.907 11.319 -23.290 1.00 82.31 303 VAL A CA 1
ATOM 2367 C C . VAL A 1 303 ? -9.816 10.143 -22.932 1.00 82.31 303 VAL A C 1
ATOM 2369 O O . VAL A 1 303 ? -10.910 10.017 -23.477 1.00 82.31 303 VAL A O 1
ATOM 2372 N N . ARG A 1 304 ? -9.347 9.252 -22.056 1.00 87.94 304 ARG A N 1
ATOM 2373 C CA . ARG A 1 304 ? -10.079 8.066 -21.597 1.00 87.94 304 ARG A CA 1
ATOM 2374 C C . ARG A 1 304 ? -10.463 8.214 -20.133 1.00 87.94 304 ARG A C 1
ATOM 2376 O O . ARG A 1 304 ? -9.694 8.761 -19.343 1.00 87.94 304 ARG A O 1
ATOM 2383 N N . ASP A 1 305 ? -11.610 7.653 -19.781 1.00 89.31 305 ASP A N 1
ATOM 2384 C CA . ASP A 1 305 ? -12.051 7.524 -18.397 1.00 89.31 305 ASP A CA 1
ATOM 2385 C C . ASP A 1 305 ? -11.657 6.148 -17.847 1.00 89.31 305 ASP A C 1
ATOM 2387 O O . ASP A 1 305 ? -11.704 5.132 -18.551 1.00 89.31 305 ASP A O 1
ATOM 2391 N N . SER A 1 306 ? -11.237 6.108 -16.587 1.00 92.25 306 SER A N 1
ATOM 2392 C CA . SER A 1 306 ? -11.007 4.855 -15.870 1.00 92.25 306 SER A CA 1
ATOM 2393 C C . SER A 1 306 ? -12.307 4.300 -15.291 1.00 92.25 306 SER A C 1
ATOM 2395 O O . SER A 1 306 ? -13.281 5.023 -15.080 1.00 92.25 306 SER A O 1
ATOM 2397 N N . ARG A 1 307 ? -12.329 2.991 -15.024 1.00 92.50 307 ARG A N 1
ATOM 2398 C CA . ARG A 1 307 ? -13.475 2.315 -14.396 1.00 92.50 307 ARG A CA 1
ATOM 2399 C C . ARG A 1 307 ? -13.166 2.024 -12.935 1.00 92.50 307 ARG A C 1
ATOM 2401 O O . ARG A 1 307 ? -12.087 1.517 -12.651 1.00 92.50 307 ARG A O 1
ATOM 2408 N N . LEU A 1 308 ? -14.096 2.326 -12.036 1.00 92.50 308 LEU A N 1
ATOM 2409 C CA . LEU A 1 308 ? -14.009 1.923 -10.632 1.00 92.50 308 LEU A CA 1
ATOM 2410 C C . LEU A 1 308 ? -14.473 0.479 -10.481 1.00 92.50 308 LEU A C 1
ATOM 2412 O O . LEU A 1 308 ? -15.488 0.097 -11.063 1.00 92.50 308 LEU A O 1
ATOM 2416 N N . LEU A 1 309 ? -13.729 -0.310 -9.714 1.00 94.31 309 LEU A N 1
ATOM 2417 C CA . LEU A 1 309 ? -14.080 -1.689 -9.400 1.00 94.31 309 LEU A CA 1
ATOM 2418 C C . LEU A 1 309 ? -13.538 -2.115 -8.035 1.00 94.31 309 LEU A C 1
ATOM 2420 O O . LEU A 1 309 ? -12.643 -1.471 -7.480 1.00 94.31 309 LEU A O 1
ATOM 2424 N N . SER A 1 310 ? -14.055 -3.240 -7.550 1.00 94.19 310 SER A N 1
ATOM 2425 C CA . SER A 1 310 ? -13.473 -4.001 -6.445 1.00 94.19 310 SER A CA 1
ATOM 2426 C C . SER A 1 310 ? -12.792 -5.253 -6.993 1.00 94.19 310 SER A C 1
ATOM 2428 O O . SER A 1 310 ? -13.291 -5.869 -7.937 1.00 94.19 310 SER A O 1
ATOM 2430 N N . TYR A 1 311 ? -11.643 -5.615 -6.432 1.00 96.19 311 TYR A N 1
ATOM 2431 C CA . TYR A 1 311 ? -10.832 -6.741 -6.885 1.00 96.19 311 TYR A CA 1
ATOM 2432 C C . TYR A 1 311 ? -10.191 -7.457 -5.703 1.00 96.19 311 TYR A C 1
ATOM 2434 O O . TYR A 1 311 ? -9.611 -6.814 -4.833 1.00 96.19 311 TYR A O 1
ATOM 2442 N N . SER A 1 312 ? -10.219 -8.783 -5.713 1.00 96.44 312 SER A N 1
ATOM 2443 C CA . SER A 1 312 ? -9.483 -9.607 -4.756 1.00 96.44 312 SER A CA 1
ATOM 2444 C C . SER A 1 312 ? -8.523 -10.496 -5.526 1.00 96.44 312 SER A C 1
ATOM 2446 O O . SER A 1 312 ? -8.923 -11.139 -6.494 1.00 96.44 312 SER A O 1
ATOM 2448 N N . GLY A 1 313 ? -7.261 -10.523 -5.110 1.00 95.56 313 GLY A N 1
ATOM 2449 C CA . GLY A 1 313 ? -6.231 -11.277 -5.820 1.00 95.56 313 GLY A CA 1
ATOM 2450 C C . GLY A 1 313 ? -4.923 -11.366 -5.054 1.00 95.56 313 GLY A C 1
ATOM 2451 O O . GLY A 1 313 ? -4.785 -10.819 -3.954 1.00 95.56 313 GLY A O 1
ATOM 2452 N N . ALA A 1 314 ? -3.960 -12.080 -5.630 1.00 95.19 314 ALA A N 1
ATOM 2453 C CA . ALA A 1 314 ? -2.664 -12.317 -5.017 1.00 95.19 314 ALA A CA 1
ATOM 2454 C C . ALA A 1 314 ? -1.549 -11.551 -5.731 1.00 95.19 314 ALA A C 1
ATOM 2456 O O . ALA A 1 314 ? -1.481 -11.486 -6.959 1.00 95.19 314 ALA A O 1
ATOM 2457 N N . VAL A 1 315 ? -0.618 -11.007 -4.950 1.00 95.25 315 VAL A N 1
ATOM 2458 C CA . VAL A 1 315 ? 0.632 -10.460 -5.474 1.00 95.25 315 VAL A CA 1
ATOM 2459 C C . VAL A 1 315 ? 1.465 -11.620 -6.005 1.00 95.25 315 VAL A C 1
ATOM 2461 O O . VAL A 1 315 ? 1.841 -12.510 -5.248 1.00 95.25 315 VAL A O 1
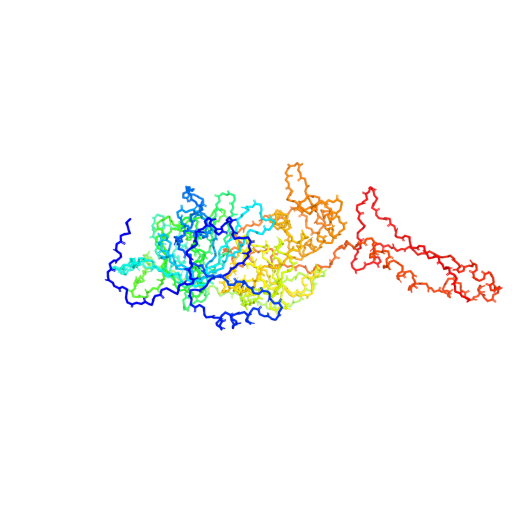ATOM 2464 N N . THR A 1 316 ? 1.779 -11.620 -7.295 1.00 92.88 316 THR A N 1
ATOM 2465 C CA . THR A 1 316 ? 2.613 -12.654 -7.930 1.00 92.88 316 THR A CA 1
ATOM 2466 C C . THR A 1 316 ? 4.024 -12.166 -8.221 1.00 92.88 316 THR A C 1
ATOM 2468 O O . THR A 1 316 ? 4.933 -12.977 -8.372 1.00 92.88 316 THR A O 1
ATOM 2471 N N . GLY A 1 317 ? 4.232 -10.849 -8.275 1.00 90.56 317 GLY A N 1
ATOM 2472 C CA . GLY A 1 317 ? 5.526 -10.257 -8.588 1.00 90.56 317 GLY A CA 1
ATOM 2473 C C . GLY A 1 317 ? 5.676 -8.837 -8.058 1.00 90.56 317 GLY A C 1
ATOM 2474 O O . GLY A 1 317 ? 4.702 -8.129 -7.802 1.00 90.56 317 GLY A O 1
ATOM 2475 N N . VAL A 1 318 ? 6.927 -8.412 -7.904 1.00 90.81 318 VAL A N 1
ATOM 2476 C CA . VAL A 1 318 ? 7.298 -7.047 -7.519 1.00 90.81 318 VAL A CA 1
ATOM 2477 C C . VAL A 1 318 ? 8.016 -6.422 -8.708 1.00 90.81 318 VAL A C 1
ATOM 2479 O O . VAL A 1 318 ? 9.056 -6.923 -9.126 1.00 90.81 318 VAL A O 1
ATOM 2482 N N . LEU A 1 319 ? 7.449 -5.352 -9.270 1.00 89.94 319 LEU A N 1
ATOM 2483 C CA . LEU A 1 319 ? 8.016 -4.676 -10.440 1.00 89.94 319 LEU A CA 1
ATOM 2484 C C . LEU A 1 319 ? 8.991 -3.578 -10.004 1.00 89.94 319 LEU A C 1
ATOM 2486 O O . LEU A 1 319 ? 10.108 -3.500 -10.502 1.00 89.94 319 LEU A O 1
ATOM 2490 N N . ASN A 1 320 ? 8.569 -2.736 -9.059 1.00 90.50 320 ASN A N 1
ATOM 2491 C CA . ASN A 1 320 ? 9.388 -1.684 -8.463 1.00 90.50 320 ASN A CA 1
ATOM 2492 C C . ASN A 1 320 ? 8.792 -1.302 -7.096 1.00 90.50 320 ASN A C 1
ATOM 2494 O O . ASN A 1 320 ? 7.852 -0.510 -7.012 1.00 90.50 320 ASN A O 1
ATOM 2498 N N . GLU A 1 321 ? 9.319 -1.892 -6.022 1.00 89.00 321 GLU A N 1
ATOM 2499 C CA . GLU A 1 321 ? 8.814 -1.708 -4.652 1.00 89.00 321 GLU A CA 1
ATOM 2500 C C . GLU A 1 321 ? 8.868 -0.236 -4.181 1.00 89.00 321 GLU A C 1
ATOM 2502 O O . GLU A 1 321 ? 7.849 0.259 -3.682 1.00 89.00 321 GLU A O 1
ATOM 2507 N N . PRO A 1 322 ? 9.967 0.529 -4.382 1.00 89.00 322 PRO A N 1
ATOM 2508 C CA . PRO A 1 322 ? 10.013 1.937 -3.997 1.00 89.00 322 PRO A CA 1
ATOM 2509 C C . PRO A 1 322 ? 8.990 2.820 -4.716 1.00 89.00 322 PRO A C 1
ATOM 2511 O O . PRO A 1 322 ? 8.505 3.781 -4.113 1.00 89.00 322 PRO A O 1
ATOM 2514 N N . ALA A 1 323 ? 8.654 2.489 -5.964 1.00 91.62 323 ALA A N 1
ATOM 2515 C CA . ALA A 1 323 ? 7.600 3.143 -6.739 1.00 91.62 323 ALA A CA 1
ATOM 2516 C C . ALA A 1 323 ? 6.192 2.581 -6.446 1.00 91.62 323 ALA A C 1
ATOM 2518 O O . ALA A 1 323 ? 5.193 3.093 -6.942 1.00 91.62 323 ALA A O 1
ATOM 2519 N N . GLY A 1 324 ? 6.076 1.523 -5.639 1.00 93.06 324 GLY A N 1
ATOM 2520 C CA . GLY A 1 324 ? 4.793 0.891 -5.333 1.00 93.06 324 GLY A CA 1
ATOM 2521 C C . GLY A 1 324 ? 4.166 0.163 -6.521 1.00 93.06 324 GLY A C 1
ATOM 2522 O O . GLY A 1 324 ? 2.938 0.122 -6.613 1.00 93.06 324 GLY A O 1
ATOM 2523 N N . LEU A 1 325 ? 4.990 -0.372 -7.427 1.00 94.25 325 LEU A N 1
ATOM 2524 C CA . LEU A 1 325 ? 4.558 -1.134 -8.596 1.00 94.25 325 LEU A CA 1
ATOM 2525 C C . LEU A 1 325 ? 4.686 -2.639 -8.338 1.00 94.25 325 LEU A C 1
ATOM 2527 O O . LEU A 1 325 ? 5.785 -3.156 -8.120 1.00 94.25 325 LEU A O 1
ATOM 2531 N N . TYR A 1 326 ? 3.564 -3.343 -8.430 1.00 94.50 326 TYR A N 1
ATOM 2532 C CA . TYR A 1 326 ? 3.449 -4.781 -8.194 1.00 94.50 326 TYR A CA 1
ATOM 2533 C C . TYR A 1 326 ? 2.692 -5.458 -9.339 1.00 94.50 326 TYR A C 1
ATOM 2535 O O . TYR A 1 326 ? 2.063 -4.798 -10.167 1.00 94.50 326 TYR A O 1
ATOM 2543 N N . GLU A 1 327 ? 2.754 -6.781 -9.386 1.00 95.25 327 GLU A N 1
ATOM 2544 C CA . GLU A 1 327 ? 1.992 -7.617 -10.306 1.00 95.25 327 GLU A CA 1
ATOM 2545 C C . GLU A 1 327 ? 0.987 -8.458 -9.522 1.00 95.25 327 GLU A C 1
ATOM 2547 O O . GLU A 1 327 ? 1.350 -9.078 -8.519 1.00 95.25 327 GLU A O 1
ATOM 2552 N N . LEU A 1 328 ? -0.263 -8.465 -9.984 1.00 96.00 328 LEU A N 1
ATOM 2553 C CA . LEU A 1 328 ? -1.347 -9.273 -9.440 1.00 96.00 328 LEU A CA 1
ATOM 2554 C C . LEU A 1 328 ? -1.704 -10.389 -10.420 1.00 96.00 328 LEU A C 1
ATOM 2556 O O . LEU A 1 328 ? -1.886 -10.140 -11.619 1.00 96.00 328 LEU A O 1
ATOM 2560 N N . ASP A 1 329 ? -1.797 -11.606 -9.890 1.00 94.50 329 ASP A N 1
ATOM 2561 C CA . ASP A 1 329 ? -2.283 -12.815 -10.567 1.00 94.50 329 ASP A CA 1
ATOM 2562 C C . ASP A 1 329 ? -1.617 -13.107 -11.930 1.00 94.50 329 ASP A C 1
ATOM 2564 O O . ASP A 1 329 ? -2.187 -13.759 -12.801 1.00 94.50 329 ASP A O 1
ATOM 2568 N N . GLY A 1 330 ? -0.396 -12.602 -12.143 1.00 91.12 330 GLY A N 1
ATOM 2569 C CA . GLY A 1 330 ? 0.364 -12.754 -13.389 1.00 91.12 330 GLY A CA 1
ATOM 2570 C C . GLY A 1 330 ? -0.149 -11.930 -14.582 1.00 91.12 330 GLY A C 1
ATOM 2571 O O . GLY A 1 330 ? 0.349 -12.083 -15.700 1.00 91.12 330 GLY A O 1
ATOM 2572 N N . GLN A 1 331 ? -1.174 -11.093 -14.389 1.00 92.38 331 GLN A N 1
ATOM 2573 C CA . GLN A 1 331 ? -1.906 -10.459 -15.496 1.00 92.38 331 GLN A CA 1
ATOM 2574 C C . GLN A 1 331 ? -2.057 -8.948 -15.339 1.00 92.38 331 GLN A C 1
ATOM 2576 O O . GLN A 1 331 ? -1.941 -8.210 -16.324 1.00 92.38 331 GLN A O 1
ATOM 2581 N N . LEU A 1 332 ? -2.302 -8.473 -14.117 1.00 94.94 332 LEU A N 1
ATOM 2582 C CA . LEU A 1 332 ? -2.607 -7.072 -13.837 1.00 94.94 332 LEU A CA 1
ATOM 2583 C C . LEU A 1 332 ? -1.401 -6.382 -13.194 1.00 94.94 332 LEU A C 1
ATOM 2585 O O . LEU A 1 332 ? -0.711 -6.952 -12.353 1.00 94.94 332 LEU A O 1
ATOM 2589 N N . GLY A 1 333 ? -1.148 -5.128 -13.565 1.00 95.81 333 GLY A N 1
ATOM 2590 C CA . GLY A 1 333 ? -0.253 -4.263 -12.794 1.00 95.81 333 GLY A CA 1
ATOM 2591 C C . GLY A 1 333 ? -1.007 -3.606 -11.638 1.00 95.81 333 GLY A C 1
ATOM 2592 O O . GLY A 1 333 ? -2.152 -3.206 -11.814 1.00 95.81 333 GLY A O 1
ATOM 2593 N N . LEU A 1 334 ? -0.369 -3.435 -10.484 1.00 96.62 334 LEU A N 1
ATOM 2594 C CA . LEU A 1 334 ? -0.883 -2.666 -9.348 1.00 96.62 334 LEU A CA 1
ATOM 2595 C C . LEU A 1 334 ? 0.053 -1.488 -9.063 1.00 96.62 334 LEU A C 1
ATOM 2597 O O . LEU A 1 334 ? 1.259 -1.683 -8.932 1.00 96.62 334 LEU A O 1
ATOM 2601 N N . CYS A 1 335 ? -0.495 -0.278 -8.944 1.00 96.12 335 CYS A N 1
ATOM 2602 C CA . CYS A 1 335 ? 0.252 0.939 -8.620 1.00 96.12 335 CYS A CA 1
ATOM 2603 C C . CYS A 1 335 ? -0.299 1.610 -7.358 1.00 96.12 335 CYS A C 1
ATOM 2605 O O . CYS A 1 335 ? -1.320 2.289 -7.414 1.00 96.12 335 CYS A O 1
ATOM 2607 N N . LEU A 1 336 ? 0.402 1.472 -6.229 1.00 95.56 336 LEU A N 1
ATOM 2608 C CA . LEU A 1 336 ? -0.004 2.037 -4.932 1.00 95.56 336 LEU A CA 1
ATOM 2609 C C . LEU A 1 336 ? 0.443 3.494 -4.708 1.00 95.56 336 LEU A C 1
ATOM 2611 O O . LEU A 1 336 ? 0.140 4.079 -3.672 1.00 95.56 336 LEU A O 1
ATOM 2615 N N . ALA A 1 337 ? 1.143 4.105 -5.668 1.00 94.50 337 ALA A N 1
ATOM 2616 C CA . ALA A 1 337 ? 1.778 5.418 -5.509 1.00 94.50 337 ALA A CA 1
ATOM 2617 C C . ALA A 1 337 ? 0.804 6.580 -5.225 1.00 94.50 337 ALA A C 1
ATOM 2619 O O . ALA A 1 337 ? 1.202 7.610 -4.682 1.00 94.50 337 ALA A O 1
ATOM 2620 N N . TYR A 1 338 ? -0.474 6.422 -5.580 1.00 93.75 338 TYR A N 1
ATOM 2621 C CA . TYR A 1 338 ? -1.511 7.445 -5.406 1.00 93.75 338 TYR A CA 1
ATOM 2622 C C . TYR A 1 338 ? -2.158 7.439 -4.016 1.00 93.75 338 TYR A C 1
ATOM 2624 O O . TYR A 1 338 ? -3.017 8.286 -3.753 1.00 93.75 338 TYR A O 1
ATOM 2632 N N . GLN A 1 339 ? -1.706 6.558 -3.122 1.00 90.69 339 GLN A N 1
ATOM 2633 C CA . GLN A 1 339 ? -2.036 6.526 -1.700 1.00 90.69 339 GLN A CA 1
ATOM 2634 C C . GLN A 1 339 ? -0.758 6.571 -0.856 1.00 90.69 339 GLN A C 1
ATOM 2636 O O . GLN A 1 339 ? 0.340 6.285 -1.330 1.00 90.69 339 GLN A O 1
ATOM 2641 N N . GLN A 1 340 ? -0.883 6.914 0.423 1.00 84.19 340 GLN A N 1
ATOM 2642 C CA . GLN A 1 340 ? 0.238 6.813 1.356 1.00 84.19 340 GLN A CA 1
ATOM 2643 C C . GLN A 1 340 ? 0.351 5.371 1.870 1.00 84.19 340 GLN A C 1
ATOM 2645 O O . GLN A 1 340 ? -0.331 4.980 2.809 1.00 84.19 340 GLN A O 1
ATOM 2650 N N . PHE A 1 341 ? 1.212 4.563 1.245 1.00 80.12 341 PHE A N 1
ATOM 2651 C CA . PHE A 1 341 ? 1.274 3.108 1.472 1.00 80.12 341 PHE A CA 1
ATOM 2652 C C . PHE A 1 341 ? 2.492 2.634 2.290 1.00 80.12 341 PHE A C 1
ATOM 2654 O O . PHE A 1 341 ? 2.864 1.462 2.232 1.00 80.12 341 PHE A O 1
ATOM 2661 N N . ARG A 1 342 ? 3.141 3.522 3.060 1.00 76.31 342 ARG A N 1
ATOM 2662 C CA . ARG A 1 342 ? 4.410 3.222 3.760 1.00 76.31 342 ARG A CA 1
ATOM 2663 C C . ARG A 1 342 ? 4.354 1.981 4.661 1.00 76.31 342 ARG A C 1
ATOM 2665 O O . ARG A 1 342 ? 5.315 1.218 4.664 1.00 76.31 342 ARG A O 1
ATOM 2672 N N . GLY A 1 343 ? 3.253 1.776 5.389 1.00 75.12 343 GLY A N 1
ATOM 2673 C CA . GLY A 1 343 ? 3.052 0.581 6.222 1.00 75.12 343 GLY A CA 1
ATOM 2674 C C . GLY A 1 343 ? 2.919 -0.687 5.377 1.00 75.12 343 GLY A C 1
ATOM 2675 O O . GLY A 1 343 ? 3.705 -1.619 5.527 1.00 75.12 343 GLY A O 1
ATOM 2676 N N . LEU A 1 344 ? 2.012 -0.660 4.392 1.00 80.62 344 LEU A N 1
ATOM 2677 C CA . LEU A 1 344 ? 1.764 -1.782 3.481 1.00 80.62 344 LEU A CA 1
ATOM 2678 C C . LEU A 1 344 ? 3.020 -2.226 2.726 1.00 80.62 344 LEU A C 1
ATOM 2680 O O . LEU A 1 344 ? 3.201 -3.414 2.500 1.00 80.62 344 LEU A O 1
ATOM 2684 N N . ARG A 1 345 ? 3.929 -1.310 2.373 1.00 84.69 345 ARG A N 1
ATOM 2685 C CA . ARG A 1 345 ? 5.161 -1.669 1.653 1.00 84.69 345 ARG A CA 1
ATOM 2686 C C . ARG A 1 345 ? 5.957 -2.787 2.337 1.00 84.69 345 ARG A C 1
ATOM 2688 O O . ARG A 1 345 ? 6.510 -3.623 1.640 1.00 84.69 345 ARG A O 1
ATOM 2695 N N . ARG A 1 346 ? 5.985 -2.823 3.675 1.00 83.88 346 ARG A N 1
ATOM 2696 C CA . ARG A 1 346 ? 6.768 -3.806 4.445 1.00 83.88 346 ARG A CA 1
ATOM 2697 C C . ARG A 1 346 ? 6.265 -5.241 4.260 1.00 83.88 346 ARG A C 1
ATOM 2699 O O . ARG A 1 346 ? 7.075 -6.163 4.270 1.00 83.88 346 ARG A O 1
ATOM 2706 N N . VAL A 1 347 ? 4.957 -5.409 4.052 1.00 88.25 347 VAL A N 1
ATOM 2707 C CA . VAL A 1 347 ? 4.324 -6.727 3.894 1.00 88.25 347 VAL A CA 1
ATOM 2708 C C . VAL A 1 347 ? 4.231 -7.163 2.433 1.00 88.25 347 VAL A C 1
ATOM 2710 O O . VAL A 1 347 ? 4.169 -8.358 2.159 1.00 88.25 347 VAL A O 1
ATOM 2713 N N . MET A 1 348 ? 4.253 -6.221 1.483 1.00 90.06 348 MET A N 1
ATOM 2714 C CA . MET A 1 348 ? 4.020 -6.477 0.058 1.00 90.06 348 MET A CA 1
ATOM 2715 C C . MET A 1 348 ? 5.134 -7.317 -0.582 1.00 90.06 348 MET A C 1
ATOM 2717 O O . MET A 1 348 ? 6.172 -6.807 -0.999 1.00 90.06 348 MET A O 1
ATOM 2721 N N . ARG A 1 349 ? 4.878 -8.619 -0.723 1.00 90.44 349 ARG A N 1
ATOM 2722 C CA . ARG A 1 349 ? 5.739 -9.578 -1.427 1.00 90.44 349 ARG A CA 1
ATOM 2723 C C . ARG A 1 349 ? 4.897 -10.658 -2.119 1.00 90.44 349 ARG A C 1
ATOM 2725 O O . ARG A 1 349 ? 3.715 -10.795 -1.789 1.00 90.44 349 ARG A O 1
ATOM 2732 N N . PRO A 1 350 ? 5.465 -11.429 -3.063 1.00 92.00 350 PRO A N 1
ATOM 2733 C CA . PRO A 1 350 ? 4.719 -12.473 -3.755 1.00 92.00 350 PRO A CA 1
ATOM 2734 C C . PRO A 1 350 ? 4.074 -13.462 -2.775 1.00 92.00 350 PRO A C 1
ATOM 2736 O O . PRO A 1 350 ? 4.709 -13.876 -1.808 1.00 92.00 350 PRO A O 1
ATOM 2739 N N . GLY A 1 351 ? 2.807 -13.804 -2.996 1.00 91.44 351 GLY A N 1
ATOM 2740 C CA . GLY A 1 351 ? 1.981 -14.645 -2.126 1.00 91.44 351 GLY A CA 1
ATOM 2741 C C . GLY A 1 351 ? 1.054 -13.884 -1.170 1.00 91.44 351 GLY A C 1
ATOM 2742 O O . GLY A 1 351 ? 0.219 -14.515 -0.531 1.00 91.44 351 GLY A O 1
ATOM 2743 N N . VAL A 1 352 ? 1.168 -12.555 -1.063 1.00 93.69 352 VAL A N 1
ATOM 2744 C CA . VAL A 1 352 ? 0.214 -11.736 -0.293 1.00 93.69 352 VAL A CA 1
ATOM 2745 C C . VAL A 1 352 ? -1.135 -11.687 -1.008 1.00 93.69 352 VAL A C 1
ATOM 2747 O O . VAL A 1 352 ? -1.172 -11.424 -2.208 1.00 93.69 352 VAL A O 1
ATOM 2750 N N . CYS A 1 353 ? -2.235 -11.869 -0.275 1.00 95.19 353 CYS A N 1
ATOM 2751 C CA . CYS A 1 353 ? -3.591 -11.695 -0.802 1.00 95.19 353 CYS A CA 1
ATOM 2752 C C . CYS A 1 353 ? -4.175 -10.353 -0.360 1.00 95.19 353 CYS A C 1
ATOM 2754 O O . CYS A 1 353 ? -4.167 -10.020 0.831 1.00 95.19 353 CYS A O 1
ATOM 2756 N N . LEU A 1 354 ? -4.699 -9.606 -1.328 1.00 95.44 354 LEU A N 1
ATOM 2757 C CA . LEU A 1 354 ? -5.241 -8.266 -1.147 1.00 95.44 354 LEU A CA 1
ATOM 2758 C C . LEU A 1 354 ? -6.715 -8.218 -1.529 1.00 95.44 354 LEU A C 1
ATOM 2760 O O . LEU A 1 354 ? -7.151 -8.880 -2.471 1.00 95.44 354 LEU A O 1
ATOM 2764 N N . GLU A 1 355 ? -7.436 -7.337 -0.851 1.00 95.50 355 GLU A N 1
ATOM 2765 C CA . GLU A 1 355 ? -8.757 -6.870 -1.238 1.00 95.50 355 GLU A CA 1
ATOM 2766 C C . GLU A 1 355 ? -8.687 -5.379 -1.550 1.00 95.50 355 GLU A C 1
ATOM 2768 O O . GLU A 1 355 ? -8.280 -4.553 -0.731 1.00 95.50 355 GLU A O 1
ATOM 2773 N N . LEU A 1 356 ? -9.045 -5.051 -2.780 1.00 95.44 356 LEU A N 1
ATOM 2774 C CA . LEU A 1 356 ? -9.013 -3.720 -3.347 1.00 95.44 356 LEU A CA 1
ATOM 2775 C C . LEU A 1 356 ? -10.452 -3.243 -3.514 1.00 95.44 356 LEU A C 1
ATOM 2777 O O . LEU A 1 356 ? -11.239 -3.903 -4.189 1.00 95.44 356 LEU A O 1
ATOM 2781 N N . GLN A 1 357 ? -10.782 -2.087 -2.947 1.00 93.44 357 GLN A N 1
ATOM 2782 C CA . GLN A 1 357 ? -12.112 -1.486 -3.049 1.00 93.44 357 GLN A CA 1
ATOM 2783 C C . GLN A 1 357 ? -12.023 -0.088 -3.670 1.00 93.44 357 GLN A C 1
ATOM 2785 O O . GLN A 1 357 ? -11.109 0.673 -3.343 1.00 93.44 357 GLN A O 1
ATOM 2790 N N . ASP A 1 358 ? -12.968 0.253 -4.552 1.00 92.06 358 ASP A N 1
ATOM 2791 C CA . ASP A 1 358 ? -13.025 1.536 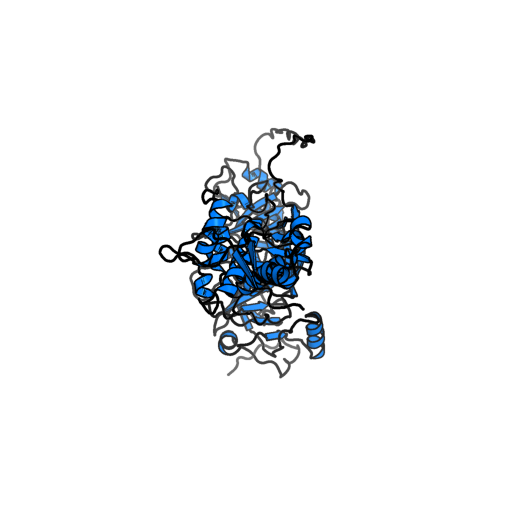-5.273 1.00 92.06 358 ASP A CA 1
ATOM 2792 C C . ASP A 1 358 ? -11.706 1.892 -5.989 1.00 92.06 358 ASP A C 1
ATOM 2794 O O . ASP A 1 358 ? -11.158 2.996 -5.878 1.00 92.06 358 ASP A O 1
ATOM 2798 N N . VAL A 1 359 ? -11.172 0.928 -6.742 1.00 95.31 359 VAL A N 1
ATOM 2799 C CA . VAL A 1 359 ? -9.895 1.051 -7.451 1.00 95.31 359 VAL A CA 1
ATOM 2800 C C . VAL A 1 359 ? -10.110 1.370 -8.921 1.00 95.31 359 VAL A C 1
ATOM 2802 O O . VAL A 1 359 ? -10.997 0.821 -9.569 1.00 95.31 359 VAL A O 1
ATOM 2805 N N . HIS A 1 360 ? -9.275 2.257 -9.466 1.00 96.19 360 HIS A N 1
ATOM 2806 C CA . HIS A 1 360 ? -9.335 2.617 -10.875 1.00 96.19 360 HIS A CA 1
ATOM 2807 C C . HIS A 1 360 ? -8.629 1.559 -11.723 1.00 96.19 360 HIS A C 1
ATOM 2809 O O . HIS A 1 360 ? -7.441 1.297 -11.540 1.00 96.19 360 HIS A O 1
ATOM 2815 N N . LEU A 1 361 ? -9.347 1.002 -12.694 1.00 96.31 361 LEU A N 1
ATOM 2816 C CA . LEU A 1 361 ? -8.811 0.190 -13.776 1.00 96.31 361 LEU A CA 1
ATOM 2817 C C . LEU A 1 361 ? -8.494 1.076 -14.979 1.00 96.31 361 LEU A C 1
ATOM 2819 O O . LEU A 1 361 ? -9.388 1.688 -15.572 1.00 96.31 361 LEU A O 1
ATOM 2823 N N . LEU A 1 362 ? -7.219 1.102 -15.365 1.00 94.94 362 LEU A N 1
ATOM 2824 C CA . LEU A 1 362 ? -6.727 1.831 -16.526 1.00 94.94 362 LEU A CA 1
ATOM 2825 C C . LEU A 1 362 ? -6.223 0.845 -17.584 1.00 94.94 362 LEU A C 1
ATOM 2827 O O . LEU A 1 362 ? -5.299 0.061 -17.360 1.00 94.94 362 LEU A O 1
ATOM 2831 N N . GLN A 1 363 ? -6.832 0.902 -18.767 1.00 91.88 363 GLN A N 1
ATOM 2832 C CA . GLN A 1 363 ? -6.505 0.040 -19.902 1.00 91.88 363 GLN A CA 1
ATOM 2833 C C . GLN A 1 363 ? -5.710 0.799 -20.967 1.00 91.88 363 GLN A C 1
ATOM 2835 O O . GLN A 1 363 ? -5.992 1.962 -21.272 1.00 91.88 363 GLN A O 1
ATOM 2840 N N . SER A 1 364 ? -4.729 0.128 -21.576 1.00 86.88 364 SER A N 1
ATOM 2841 C CA . SER A 1 364 ? -3.868 0.706 -22.623 1.00 86.88 364 SER A CA 1
ATOM 2842 C C . SER A 1 364 ? -3.213 2.032 -22.202 1.00 86.88 364 SER A C 1
ATOM 2844 O O . SER A 1 364 ? -3.211 2.997 -22.965 1.00 86.88 364 SER A O 1
ATOM 2846 N N . VAL A 1 365 ? -2.675 2.083 -20.981 1.00 86.19 365 VAL A N 1
ATOM 2847 C CA . VAL A 1 365 ? -2.100 3.297 -20.372 1.00 86.19 365 VAL A CA 1
ATOM 2848 C C . VAL A 1 365 ? -0.925 3.844 -21.194 1.00 86.19 365 VAL A C 1
ATOM 2850 O O . VAL A 1 365 ? -0.785 5.057 -21.357 1.00 86.19 365 VAL A O 1
ATOM 2853 N N . GLY A 1 366 ? -0.124 2.951 -21.782 1.00 83.12 366 GLY A N 1
ATOM 2854 C CA . GLY A 1 366 ? 1.114 3.313 -22.466 1.00 83.12 366 GLY A CA 1
ATOM 2855 C C . GLY A 1 366 ? 2.271 3.443 -21.477 1.00 83.12 366 GLY A C 1
ATOM 2856 O O . GLY A 1 366 ? 2.317 2.718 -20.488 1.00 83.12 366 GLY A O 1
ATOM 2857 N N . GLY A 1 367 ? 3.244 4.314 -21.758 1.00 73.81 367 GLY A N 1
ATOM 2858 C CA . GLY A 1 367 ? 4.362 4.555 -20.830 1.00 73.81 367 GLY A CA 1
ATOM 2859 C C . GLY A 1 367 ? 5.252 3.331 -20.562 1.00 73.81 367 GLY A C 1
ATOM 2860 O O . GLY A 1 367 ? 5.898 3.244 -19.525 1.00 73.81 367 GLY A O 1
ATOM 2861 N N . GLY A 1 368 ? 5.287 2.368 -21.489 1.00 73.19 368 GLY A N 1
ATOM 2862 C CA . GLY A 1 368 ? 6.115 1.164 -21.386 1.00 73.19 368 GLY A CA 1
ATOM 2863 C C . GLY A 1 368 ? 5.425 -0.070 -20.799 1.00 73.19 368 GLY A C 1
ATOM 2864 O O . GLY A 1 368 ? 6.046 -1.132 -20.812 1.00 73.19 368 GLY A O 1
ATOM 2865 N N . THR A 1 369 ? 4.164 0.022 -20.364 1.00 80.12 369 THR A N 1
ATOM 2866 C CA . THR A 1 369 ? 3.373 -1.139 -19.927 1.00 80.12 369 THR A CA 1
ATOM 2867 C C . THR A 1 369 ? 2.385 -1.577 -21.012 1.00 80.12 369 THR A C 1
ATOM 2869 O O . THR A 1 369 ? 1.797 -0.763 -21.729 1.00 80.12 369 THR A O 1
ATOM 2872 N N . ARG A 1 370 ? 2.215 -2.896 -21.167 1.00 83.19 370 ARG A N 1
ATOM 2873 C CA . ARG A 1 370 ? 1.195 -3.494 -22.054 1.00 83.19 370 ARG A CA 1
ATOM 2874 C C . ARG A 1 370 ? -0.016 -4.025 -21.286 1.00 83.19 370 ARG A C 1
ATOM 2876 O O . ARG A 1 370 ? -1.087 -4.166 -21.865 1.00 83.19 370 ARG A O 1
ATOM 2883 N N . ARG A 1 371 ? 0.169 -4.307 -19.995 1.00 89.88 371 ARG A N 1
ATOM 2884 C CA . ARG A 1 371 ? -0.850 -4.851 -19.096 1.00 89.88 371 ARG A CA 1
ATOM 2885 C C . ARG A 1 371 ? -1.795 -3.741 -18.612 1.00 89.88 371 ARG A C 1
ATOM 2887 O O . ARG A 1 371 ? -1.356 -2.592 -18.498 1.00 89.88 371 ARG A O 1
ATOM 2894 N N . PRO A 1 372 ? -3.071 -4.051 -18.332 1.00 94.06 372 PRO A N 1
ATOM 2895 C CA . PRO A 1 372 ? -3.946 -3.137 -17.604 1.00 94.06 372 PRO A CA 1
ATOM 2896 C C . PRO A 1 372 ? -3.407 -2.897 -16.187 1.00 94.06 372 PRO A C 1
ATOM 2898 O O . PRO A 1 372 ? -2.752 -3.766 -15.606 1.00 94.06 372 PRO A O 1
ATOM 2901 N N . VAL A 1 373 ? -3.666 -1.706 -15.647 1.00 96.38 373 VAL A N 1
ATOM 2902 C CA . VAL A 1 373 ? -3.145 -1.282 -14.343 1.00 96.38 373 VAL A CA 1
ATOM 2903 C C . VAL A 1 373 ? -4.294 -0.907 -13.417 1.00 96.38 373 VAL A C 1
ATOM 2905 O O . VAL A 1 373 ? -5.150 -0.102 -13.782 1.00 96.38 373 VAL A O 1
ATOM 2908 N N . LEU A 1 374 ? -4.285 -1.483 -12.220 1.00 97.12 374 LEU A N 1
ATOM 2909 C CA . LEU A 1 374 ? -5.109 -1.104 -11.085 1.00 97.12 374 LEU A CA 1
ATOM 2910 C C . LEU A 1 374 ? -4.361 -0.064 -10.249 1.00 97.12 374 LEU A C 1
ATOM 2912 O O . LEU A 1 374 ? -3.207 -0.267 -9.870 1.00 97.12 374 LEU A O 1
ATOM 2916 N N . ALA A 1 375 ? -5.008 1.061 -9.970 1.00 96.75 375 ALA A N 1
ATOM 2917 C CA . ALA A 1 375 ? -4.440 2.131 -9.162 1.00 96.75 375 ALA A CA 1
ATOM 2918 C C . ALA A 1 375 ? -5.492 2.646 -8.168 1.00 96.75 375 ALA A C 1
ATOM 2920 O O . ALA A 1 375 ? -6.499 3.232 -8.585 1.00 96.75 375 ALA A O 1
ATOM 2921 N N . PRO A 1 376 ? -5.324 2.407 -6.857 1.00 95.38 376 PRO A N 1
ATOM 2922 C CA . PRO A 1 376 ? -6.227 2.958 -5.865 1.00 95.38 376 PRO A CA 1
ATOM 2923 C C . PRO A 1 376 ? -5.944 4.456 -5.677 1.00 95.38 376 PRO A C 1
ATOM 2925 O O . PRO A 1 376 ? -4.796 4.902 -5.645 1.00 95.38 376 PRO A O 1
ATOM 2928 N N . CYS A 1 377 ? -7.009 5.248 -5.569 1.00 93.75 377 CYS A N 1
ATOM 2929 C CA . CYS A 1 377 ? -6.947 6.673 -5.234 1.00 93.75 377 CYS A CA 1
ATOM 2930 C C . CYS A 1 377 ? -7.257 6.867 -3.738 1.00 93.75 377 CYS A C 1
ATOM 2932 O O . CYS A 1 377 ? -7.557 5.891 -3.060 1.00 93.75 377 CYS A O 1
ATOM 2934 N N . LEU A 1 378 ? -7.230 8.081 -3.179 1.00 93.38 378 LEU A N 1
ATOM 2935 C CA . LEU A 1 378 ? -7.454 8.264 -1.729 1.00 93.38 378 LEU A CA 1
ATOM 2936 C C . LEU A 1 378 ? -8.831 7.802 -1.255 1.00 93.38 378 LEU A C 1
ATOM 2938 O O . LEU A 1 378 ? -8.994 7.492 -0.076 1.00 93.38 378 LEU A O 1
ATOM 2942 N N . ARG A 1 379 ? -9.789 7.736 -2.181 1.00 92.62 379 ARG A N 1
ATOM 2943 C CA . ARG A 1 379 ? -11.145 7.245 -1.961 1.00 92.62 379 ARG A CA 1
ATOM 2944 C C . ARG A 1 379 ? -11.215 5.741 -1.672 1.00 92.62 379 ARG A C 1
ATOM 2946 O O . ARG A 1 379 ? -12.095 5.345 -0.915 1.00 92.62 379 ARG A O 1
ATOM 2953 N N . GLY A 1 380 ? -10.332 4.950 -2.283 1.00 91.69 380 GLY A N 1
ATOM 2954 C CA . GLY A 1 380 ? -10.363 3.489 -2.216 1.00 91.69 380 GLY A CA 1
ATOM 2955 C C . GLY A 1 380 ? -9.580 2.905 -1.044 1.00 91.69 380 GLY A C 1
ATOM 2956 O O . GLY A 1 380 ? -8.721 3.570 -0.456 1.00 91.69 380 GLY A O 1
ATOM 2957 N N . ALA A 1 381 ? -9.841 1.635 -0.747 1.00 92.25 381 ALA A N 1
ATOM 2958 C CA . ALA A 1 381 ? -9.154 0.872 0.290 1.00 92.25 381 ALA A CA 1
ATOM 2959 C C . ALA A 1 381 ? -8.282 -0.232 -0.312 1.00 92.25 381 ALA A C 1
ATOM 2961 O O . ALA A 1 381 ? -8.627 -0.850 -1.320 1.00 92.25 381 ALA A O 1
ATOM 2962 N N . VAL A 1 382 ? -7.157 -0.488 0.354 1.00 94.25 382 VAL A N 1
ATOM 2963 C CA . VAL A 1 382 ? -6.281 -1.636 0.111 1.00 94.25 382 VAL A CA 1
ATOM 2964 C C . VAL A 1 382 ? -6.186 -2.390 1.426 1.00 94.25 382 VAL A C 1
ATOM 2966 O O . VAL A 1 382 ? -5.558 -1.912 2.372 1.00 94.25 382 VAL A O 1
ATOM 2969 N N . LEU A 1 383 ? -6.848 -3.537 1.496 1.00 92.38 383 LEU A N 1
ATOM 2970 C CA . LEU A 1 383 ? -6.932 -4.357 2.693 1.00 92.38 383 LEU A CA 1
ATOM 2971 C C . LEU A 1 383 ? -6.128 -5.635 2.508 1.00 92.38 383 LEU A C 1
ATOM 2973 O O . LEU A 1 383 ? -6.118 -6.247 1.441 1.00 92.38 383 LEU A O 1
ATOM 2977 N N . LEU A 1 384 ? -5.456 -6.038 3.579 1.00 92.50 384 LEU A N 1
ATOM 2978 C CA . LEU A 1 384 ? -4.748 -7.302 3.629 1.00 92.50 384 LEU A CA 1
ATOM 2979 C C . LEU A 1 384 ? -5.713 -8.413 4.054 1.00 92.50 384 LEU A C 1
ATOM 2981 O O . LEU A 1 384 ? -6.370 -8.293 5.093 1.00 92.50 384 LEU A O 1
ATOM 2985 N N . GLN A 1 385 ? -5.772 -9.480 3.255 1.00 92.94 385 GLN A N 1
ATOM 2986 C CA . GLN A 1 385 ? -6.535 -10.694 3.565 1.00 92.94 385 GLN A CA 1
ATOM 2987 C C . GLN A 1 385 ? -5.634 -11.836 4.040 1.00 92.94 385 GLN A C 1
ATOM 2989 O O . GLN A 1 385 ? -6.042 -12.639 4.872 1.00 92.94 385 GLN A O 1
ATOM 2994 N N . ARG A 1 386 ? -4.412 -11.941 3.502 1.00 92.94 386 ARG A N 1
ATOM 2995 C CA . ARG A 1 386 ? -3.464 -13.002 3.866 1.00 92.94 386 ARG A CA 1
ATOM 2996 C C . ARG A 1 386 ? -2.021 -12.547 3.681 1.00 92.94 386 ARG A C 1
ATOM 2998 O O . ARG A 1 386 ? -1.690 -11.969 2.644 1.00 92.94 386 ARG A O 1
ATOM 3005 N N . PHE A 1 387 ? -1.163 -12.860 4.649 1.00 93.69 387 PHE A N 1
ATOM 3006 C CA . PHE A 1 387 ? 0.283 -12.672 4.531 1.00 93.69 387 PHE A CA 1
ATOM 3007 C C . PHE A 1 387 ? 0.912 -13.678 3.562 1.00 93.69 387 PHE A C 1
ATOM 3009 O O . PHE A 1 387 ? 0.369 -14.750 3.290 1.00 93.69 387 PHE A O 1
ATOM 3016 N N . SER A 1 388 ? 2.095 -13.337 3.054 1.00 92.44 388 SER A N 1
ATOM 3017 C CA . SER A 1 388 ? 2.864 -14.249 2.212 1.00 92.44 388 SER A CA 1
ATOM 3018 C C . SER A 1 388 ? 3.647 -15.260 3.044 1.00 92.44 388 SER A C 1
ATOM 3020 O O . SER A 1 388 ? 4.276 -14.935 4.049 1.00 92.44 388 SER A O 1
ATOM 3022 N N . ARG A 1 389 ? 3.675 -16.499 2.561 1.00 90.56 389 ARG A N 1
ATOM 3023 C CA . ARG A 1 389 ? 4.452 -17.604 3.142 1.00 90.56 389 ARG A CA 1
ATOM 3024 C C . ARG A 1 389 ? 5.920 -17.591 2.715 1.00 90.56 389 ARG A C 1
ATOM 3026 O O . ARG A 1 389 ? 6.733 -18.350 3.238 1.00 90.56 389 ARG A O 1
ATOM 3033 N N . GLN A 1 390 ? 6.258 -16.751 1.740 1.00 89.31 390 GLN A N 1
ATOM 3034 C CA . GLN A 1 390 ? 7.584 -16.685 1.147 1.00 89.31 390 GLN A CA 1
ATOM 3035 C C . GLN A 1 390 ? 8.480 -15.720 1.927 1.00 89.31 390 GLN A C 1
ATOM 3037 O O . GLN A 1 390 ? 8.026 -14.691 2.438 1.00 89.31 390 GLN A O 1
ATOM 3042 N N . LYS A 1 391 ? 9.778 -16.023 1.974 1.00 87.38 391 LYS A N 1
ATOM 3043 C CA . LYS A 1 391 ? 10.806 -15.066 2.385 1.00 87.38 391 LYS A CA 1
ATOM 3044 C C . LYS A 1 391 ? 10.810 -13.891 1.400 1.00 87.38 391 LYS A C 1
ATOM 3046 O O . LYS A 1 391 ? 10.599 -14.107 0.203 1.00 87.38 391 LYS A O 1
ATOM 3051 N N . PRO A 1 392 ? 11.120 -12.666 1.854 1.00 82.88 392 PRO A N 1
ATOM 3052 C CA . PRO A 1 392 ? 11.471 -11.584 0.945 1.00 82.88 392 PRO A CA 1
ATOM 3053 C C . PRO A 1 392 ? 12.561 -12.035 -0.029 1.00 82.88 392 PRO A C 1
ATOM 3055 O O . PRO A 1 392 ? 13.531 -12.689 0.370 1.00 82.88 392 PRO A O 1
ATOM 3058 N N . GLY A 1 393 ? 12.397 -11.698 -1.308 1.00 72.56 393 GLY A N 1
ATOM 3059 C CA . GLY A 1 393 ? 13.413 -11.976 -2.316 1.00 72.56 393 GLY A CA 1
ATOM 3060 C C . GLY A 1 393 ? 14.733 -11.289 -1.966 1.00 72.56 393 GLY A C 1
ATOM 3061 O O . GLY A 1 393 ? 14.766 -10.273 -1.270 1.00 72.56 393 GLY A O 1
ATOM 3062 N N . THR A 1 394 ? 15.854 -11.823 -2.449 1.00 63.31 394 THR A N 1
ATOM 3063 C CA . THR A 1 394 ? 17.146 -11.140 -2.326 1.00 63.31 394 THR A CA 1
ATOM 3064 C C . THR A 1 394 ? 17.115 -9.902 -3.223 1.00 63.31 394 THR A C 1
ATOM 3066 O O . THR A 1 394 ? 17.411 -9.977 -4.412 1.00 63.31 394 THR A O 1
ATOM 3069 N N . HIS A 1 395 ? 16.674 -8.765 -2.680 1.00 57.91 395 HIS A N 1
ATOM 3070 C CA . HIS A 1 395 ? 16.536 -7.535 -3.453 1.00 57.91 395 HIS A CA 1
ATOM 3071 C C . HIS A 1 395 ? 17.890 -7.144 -4.046 1.00 57.91 395 HIS A C 1
ATOM 3073 O O . HIS A 1 395 ? 18.885 -6.992 -3.330 1.00 57.91 395 HIS A O 1
ATOM 3079 N N . SER A 1 396 ? 17.928 -6.95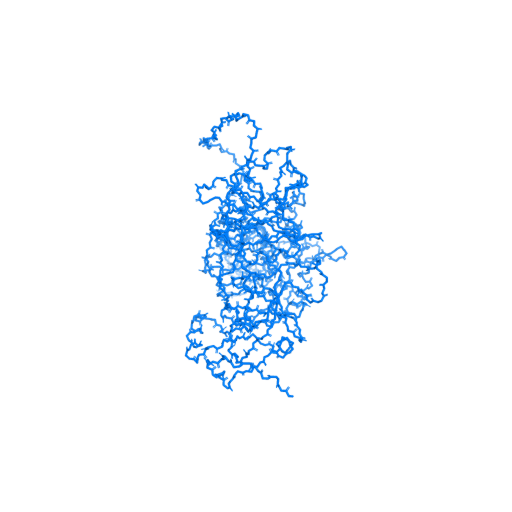0 -5.366 1.00 57.22 396 SER A N 1
ATOM 3080 C CA . SER A 1 396 ? 19.078 -6.304 -5.985 1.00 57.22 396 SER A CA 1
ATOM 3081 C C . SER A 1 396 ? 19.204 -4.892 -5.403 1.00 57.22 396 SER A C 1
ATOM 3083 O O . SER A 1 396 ? 18.208 -4.187 -5.228 1.00 57.22 396 SER A O 1
ATOM 3085 N N . SER A 1 397 ? 20.428 -4.438 -5.127 1.00 55.44 397 SER A N 1
ATOM 3086 C CA . SER A 1 397 ? 20.685 -3.071 -4.637 1.00 55.44 397 SER A CA 1
ATOM 3087 C C . SER A 1 397 ? 20.135 -1.974 -5.565 1.00 55.44 397 SER A C 1
ATOM 3089 O O . SER A 1 397 ? 20.032 -0.819 -5.157 1.00 55.44 397 SER A O 1
ATOM 3091 N N . ARG A 1 398 ? 19.752 -2.343 -6.797 1.00 59.88 398 ARG A N 1
ATOM 3092 C CA . ARG A 1 398 ? 19.147 -1.492 -7.825 1.00 59.88 398 ARG A CA 1
ATOM 3093 C C . ARG A 1 398 ? 17.707 -1.078 -7.512 1.00 59.88 398 ARG A C 1
ATOM 3095 O O . ARG A 1 398 ? 17.321 0.027 -7.868 1.00 59.88 398 ARG A O 1
ATOM 3102 N N . GLN A 1 399 ? 16.930 -1.928 -6.839 1.00 64.19 399 GLN A N 1
ATOM 3103 C CA . GLN A 1 399 ? 15.479 -1.744 -6.654 1.00 64.19 399 GLN A CA 1
ATOM 3104 C C . GLN A 1 399 ? 15.086 -1.350 -5.225 1.00 64.19 399 GLN A C 1
ATOM 3106 O O . GLN A 1 399 ? 13.911 -1.357 -4.889 1.00 64.19 399 GLN A O 1
ATOM 3111 N N . ALA A 1 400 ? 16.055 -1.024 -4.372 1.00 67.56 400 ALA A N 1
ATOM 3112 C CA . ALA A 1 400 ? 15.817 -0.830 -2.944 1.00 67.56 400 ALA A CA 1
ATOM 3113 C C . ALA A 1 400 ? 15.681 0.655 -2.535 1.00 67.56 400 ALA A C 1
ATOM 3115 O O . ALA A 1 400 ? 15.180 0.968 -1.462 1.00 67.56 400 ALA A O 1
ATOM 3116 N N . TYR A 1 401 ? 16.113 1.591 -3.386 1.00 78.38 401 TYR A N 1
ATOM 3117 C CA . TYR A 1 401 ? 16.191 3.022 -3.061 1.00 78.38 401 TYR A CA 1
ATOM 3118 C C . TYR A 1 401 ? 15.199 3.865 -3.877 1.00 78.38 401 TYR A C 1
ATOM 3120 O O . TYR A 1 401 ? 14.700 3.436 -4.913 1.00 78.38 401 TYR A O 1
ATOM 3128 N N . GLY A 1 402 ? 14.935 5.095 -3.422 1.00 81.75 402 GLY A N 1
ATOM 3129 C CA . GLY A 1 402 ? 14.184 6.095 -4.197 1.00 81.75 402 GLY A CA 1
ATOM 3130 C C . GLY A 1 402 ? 12.738 6.339 -3.784 1.00 81.75 402 GLY A C 1
ATOM 3131 O O . GLY A 1 402 ? 12.043 7.108 -4.439 1.00 81.75 402 GLY A O 1
ATOM 3132 N N . ALA A 1 403 ? 12.286 5.729 -2.686 1.00 86.12 403 ALA A N 1
ATOM 3133 C CA . ALA A 1 403 ? 10.926 5.863 -2.160 1.00 86.12 403 ALA A CA 1
ATOM 3134 C C . ALA A 1 403 ? 10.417 7.315 -2.122 1.00 86.12 403 ALA A C 1
ATOM 3136 O O . ALA A 1 403 ? 9.339 7.617 -2.624 1.00 86.12 403 ALA A O 1
ATOM 3137 N N . SER A 1 404 ? 11.221 8.210 -1.551 1.00 87.69 404 SER A N 1
ATOM 3138 C CA . SER A 1 404 ? 10.877 9.617 -1.360 1.00 87.69 404 SER A CA 1
ATOM 3139 C C . SER A 1 404 ? 10.858 10.408 -2.671 1.00 87.69 404 SER A C 1
ATOM 3141 O O . SER A 1 404 ? 10.006 11.276 -2.840 1.00 87.69 404 SER A O 1
ATOM 3143 N N . LEU A 1 405 ? 11.734 10.086 -3.630 1.00 91.31 405 LEU A N 1
ATOM 3144 C CA . LEU A 1 405 ? 11.694 10.678 -4.969 1.00 91.31 405 LEU A CA 1
ATOM 3145 C C . LEU A 1 405 ? 10.416 10.269 -5.716 1.00 91.31 405 LEU A C 1
ATOM 3147 O O . LEU A 1 405 ? 9.758 11.111 -6.324 1.00 91.31 405 LEU A O 1
ATOM 3151 N N . TYR A 1 406 ? 10.024 8.996 -5.642 1.00 92.50 406 TYR A N 1
ATOM 3152 C CA . TYR A 1 406 ? 8.774 8.535 -6.248 1.00 92.50 406 TYR A CA 1
ATOM 3153 C C . TYR A 1 406 ? 7.539 9.161 -5.587 1.00 92.50 406 TYR A C 1
ATOM 3155 O O . TYR A 1 406 ? 6.592 9.509 -6.293 1.00 92.50 406 TYR A O 1
ATOM 3163 N N . GLU A 1 407 ? 7.555 9.366 -4.265 1.00 90.81 407 GLU A N 1
ATOM 3164 C CA . GLU A 1 407 ? 6.521 10.142 -3.568 1.00 90.81 407 GLU A CA 1
ATOM 3165 C C . GLU A 1 407 ? 6.476 11.596 -4.085 1.00 90.81 407 GLU A C 1
ATOM 3167 O O . GLU A 1 407 ? 5.396 12.103 -4.388 1.00 90.81 407 GLU A O 1
ATOM 3172 N N . GLN A 1 408 ? 7.628 12.250 -4.282 1.00 91.00 408 GLN A N 1
ATOM 3173 C CA . GLN A 1 408 ? 7.715 13.615 -4.825 1.00 91.00 408 GLN A CA 1
ATOM 3174 C C . GLN A 1 408 ? 7.086 13.742 -6.224 1.00 91.00 408 GLN A C 1
ATOM 3176 O O . GLN A 1 408 ? 6.399 14.728 -6.507 1.00 91.00 408 GLN A O 1
ATOM 3181 N N . LEU A 1 409 ? 7.251 12.735 -7.089 1.00 91.88 409 LEU A N 1
ATOM 3182 C CA . LEU A 1 409 ? 6.648 12.728 -8.428 1.00 91.88 409 LEU A CA 1
ATOM 3183 C C . LEU A 1 409 ? 5.109 12.794 -8.393 1.00 91.88 409 LEU A C 1
ATOM 3185 O O . LEU A 1 409 ? 4.500 13.443 -9.244 1.00 91.88 409 LEU A O 1
ATOM 3189 N N . VAL A 1 410 ? 4.471 12.152 -7.412 1.00 91.94 410 VAL A N 1
ATOM 3190 C CA . VAL A 1 410 ? 3.003 12.116 -7.300 1.00 91.94 410 VAL A CA 1
ATOM 3191 C C . VAL A 1 410 ? 2.469 13.277 -6.468 1.00 91.94 410 VAL A C 1
ATOM 3193 O O . VAL A 1 410 ? 1.483 13.902 -6.848 1.00 91.94 410 VAL A O 1
ATOM 3196 N N . TRP A 1 411 ? 3.097 13.584 -5.336 1.00 88.12 411 TRP A N 1
ATOM 3197 C CA . TRP A 1 411 ? 2.539 14.521 -4.359 1.00 88.12 411 TRP A CA 1
ATOM 3198 C C . TRP A 1 411 ? 2.933 15.977 -4.606 1.00 88.12 411 TRP A C 1
ATOM 3200 O O . TRP A 1 411 ? 2.126 16.870 -4.357 1.00 88.12 411 TRP A O 1
ATOM 3210 N N . GLU A 1 412 ? 4.133 16.225 -5.135 1.00 88.31 412 GLU A N 1
ATOM 3211 C CA . GLU A 1 412 ? 4.606 17.583 -5.435 1.00 88.31 412 GLU A CA 1
ATOM 3212 C C . GLU A 1 412 ? 4.435 17.909 -6.923 1.00 88.31 412 GLU A C 1
ATOM 3214 O O . GLU A 1 412 ? 3.881 18.950 -7.269 1.00 88.31 412 GLU A O 1
ATOM 3219 N N . ARG A 1 413 ? 4.855 16.997 -7.812 1.00 87.31 413 ARG A N 1
ATOM 3220 C CA . ARG A 1 413 ? 4.749 17.168 -9.274 1.00 87.31 413 ARG A CA 1
ATOM 3221 C C . ARG A 1 413 ? 3.408 16.739 -9.873 1.00 87.31 413 ARG A C 1
ATOM 3223 O O . ARG A 1 413 ? 3.166 17.048 -11.035 1.00 87.31 413 ARG A O 1
ATOM 3230 N N . GLN A 1 414 ? 2.547 16.070 -9.100 1.00 89.19 414 GLN A N 1
ATOM 3231 C CA . GLN A 1 414 ? 1.170 15.720 -9.488 1.00 89.19 414 GLN A CA 1
ATOM 3232 C C . GLN A 1 414 ? 1.068 14.960 -10.816 1.00 89.19 414 GLN A C 1
ATOM 3234 O O . GLN A 1 414 ? 0.139 15.164 -11.598 1.00 89.19 414 GLN A O 1
ATOM 3239 N N . LEU A 1 415 ? 2.021 14.062 -11.084 1.00 91.62 415 LEU A N 1
ATOM 3240 C CA . LEU A 1 415 ? 2.002 13.278 -12.314 1.00 91.62 415 LEU A CA 1
ATOM 3241 C C . LEU A 1 415 ? 0.787 12.341 -12.360 1.00 91.62 415 LEU A C 1
ATOM 3243 O O . LEU A 1 415 ? 0.493 11.623 -11.402 1.00 91.62 415 LEU A O 1
ATOM 3247 N N . GLY A 1 416 ? 0.109 12.297 -13.509 1.00 91.50 416 GLY A N 1
ATOM 3248 C CA . GLY A 1 416 ? -0.880 11.262 -13.818 1.00 91.50 416 GLY A CA 1
ATOM 3249 C C . GLY A 1 416 ? -0.221 9.901 -14.076 1.00 91.50 416 GLY A C 1
ATOM 3250 O O . GLY A 1 416 ? 0.967 9.832 -14.409 1.00 91.50 416 GLY A O 1
ATOM 3251 N N . LEU A 1 417 ? -0.992 8.813 -13.961 1.00 93.94 417 LEU A N 1
ATOM 3252 C CA . LEU A 1 417 ? -0.447 7.447 -13.989 1.00 93.94 417 LEU A CA 1
ATOM 3253 C C . LEU A 1 417 ? 0.405 7.128 -15.233 1.00 93.94 417 LEU A C 1
ATOM 3255 O O . LEU A 1 417 ? 1.481 6.557 -15.059 1.00 93.94 417 LEU A O 1
ATOM 3259 N N . PRO A 1 418 ? 0.012 7.502 -16.470 1.00 93.06 418 PRO A N 1
ATOM 3260 C CA . PRO A 1 418 ? 0.832 7.216 -17.649 1.00 93.06 418 PRO A CA 1
ATOM 3261 C C . PRO A 1 418 ? 2.239 7.826 -17.580 1.00 93.06 418 PRO A C 1
ATOM 3263 O O . PRO A 1 418 ? 3.220 7.159 -17.907 1.00 93.06 418 PRO A O 1
ATOM 3266 N N . LEU A 1 419 ? 2.343 9.084 -17.134 1.00 92.81 419 LEU A N 1
ATOM 3267 C CA . LEU A 1 419 ? 3.623 9.780 -16.984 1.00 92.81 419 LEU A CA 1
ATOM 3268 C C . LEU A 1 419 ? 4.422 9.235 -15.806 1.00 92.81 419 LEU A C 1
ATOM 3270 O O . LEU A 1 419 ? 5.639 9.126 -15.911 1.00 92.81 419 LEU A O 1
ATOM 3274 N N . TYR A 1 420 ? 3.746 8.860 -14.720 1.00 94.75 420 TYR A N 1
ATOM 3275 C CA . TYR A 1 420 ? 4.383 8.223 -13.574 1.00 94.75 420 TYR A CA 1
ATOM 3276 C C . TYR A 1 420 ? 5.062 6.904 -13.968 1.00 94.75 420 TYR A C 1
ATOM 3278 O O . TYR A 1 420 ? 6.251 6.744 -13.714 1.00 94.75 420 TYR A O 1
ATOM 3286 N N . LEU A 1 421 ? 4.351 6.012 -14.672 1.00 94.62 421 LEU A N 1
ATOM 3287 C CA . LEU A 1 421 ? 4.898 4.731 -15.147 1.00 94.62 421 LEU A CA 1
ATOM 3288 C C . LEU A 1 421 ? 6.083 4.916 -16.105 1.00 94.62 421 LEU A C 1
ATOM 3290 O O . LEU A 1 421 ? 7.070 4.179 -16.041 1.00 94.62 421 LEU A O 1
ATOM 3294 N N . TRP A 1 422 ? 6.008 5.919 -16.985 1.00 93.94 422 TRP A N 1
ATOM 3295 C CA . TRP A 1 422 ? 7.137 6.264 -17.843 1.00 93.94 422 TRP A CA 1
ATOM 3296 C C . TRP A 1 422 ? 8.329 6.778 -17.027 1.00 93.94 422 TRP A C 1
ATOM 3298 O O . TRP A 1 422 ? 9.445 6.304 -17.227 1.00 93.94 422 TRP A O 1
ATOM 3308 N N . ALA A 1 423 ? 8.108 7.705 -16.092 1.00 93.94 423 ALA A N 1
ATOM 3309 C CA . ALA A 1 423 ? 9.167 8.291 -15.277 1.00 93.94 423 ALA A CA 1
ATOM 3310 C C . ALA A 1 423 ? 9.865 7.235 -14.408 1.00 93.94 423 ALA A C 1
ATOM 3312 O O . ALA A 1 423 ? 11.091 7.232 -14.325 1.00 93.94 423 ALA A O 1
ATOM 3313 N N . THR A 1 424 ? 9.114 6.297 -13.819 1.00 93.31 424 THR A N 1
ATOM 3314 C CA . THR A 1 424 ? 9.686 5.187 -13.042 1.00 93.31 424 THR A CA 1
ATOM 3315 C C . THR A 1 424 ? 10.583 4.305 -13.900 1.00 93.31 424 THR A C 1
ATOM 3317 O O . THR A 1 424 ? 11.696 3.978 -13.493 1.00 93.31 424 THR A O 1
ATOM 3320 N N . LYS A 1 425 ? 10.142 3.981 -15.122 1.00 91.69 425 LYS A N 1
ATOM 3321 C CA . LYS A 1 425 ? 10.934 3.187 -16.066 1.00 91.69 425 LYS A CA 1
ATOM 3322 C C . LYS A 1 425 ? 12.173 3.945 -16.551 1.00 91.69 425 LYS A C 1
ATOM 3324 O O . LYS A 1 425 ? 13.258 3.380 -16.610 1.00 91.69 425 LYS A O 1
ATOM 3329 N N . ALA A 1 426 ? 12.032 5.230 -16.862 1.00 90.94 426 ALA A N 1
ATOM 3330 C CA . ALA A 1 426 ? 13.137 6.075 -17.299 1.00 90.94 426 ALA A CA 1
ATOM 3331 C C . ALA A 1 426 ? 14.208 6.241 -16.206 1.00 90.94 426 ALA A C 1
ATOM 3333 O O . ALA A 1 426 ? 15.400 6.184 -16.504 1.00 90.94 426 ALA A O 1
ATOM 3334 N N . LEU A 1 427 ? 13.802 6.400 -14.939 1.00 91.88 427 LEU A N 1
ATOM 3335 C CA . LEU A 1 427 ? 14.728 6.430 -13.802 1.00 91.88 427 LEU A CA 1
ATOM 3336 C C . LEU A 1 427 ? 15.477 5.105 -13.643 1.00 91.88 427 LEU A C 1
ATOM 3338 O O . LEU A 1 427 ? 16.675 5.125 -13.377 1.00 91.88 427 LEU A O 1
ATOM 3342 N N . GLU A 1 428 ? 14.813 3.969 -13.846 1.00 90.06 428 GLU A N 1
ATOM 3343 C CA . GLU A 1 428 ? 15.461 2.654 -13.811 1.00 90.06 428 GLU A CA 1
ATOM 3344 C C . GLU A 1 428 ? 16.475 2.480 -14.957 1.00 90.06 428 GLU A C 1
ATOM 3346 O O . GLU A 1 428 ? 17.616 2.078 -14.718 1.00 90.06 428 GLU A O 1
ATOM 3351 N N . GLU A 1 429 ? 16.112 2.868 -16.184 1.00 89.62 429 GLU A N 1
ATOM 3352 C CA . GLU A 1 429 ? 17.016 2.855 -17.345 1.00 89.62 429 GLU A CA 1
ATOM 3353 C C . GLU A 1 429 ? 18.256 3.741 -17.117 1.00 89.62 429 GLU A C 1
ATOM 3355 O O . GLU A 1 429 ? 19.385 3.346 -17.428 1.00 89.62 429 GLU A O 1
ATOM 3360 N N . LEU A 1 430 ? 18.074 4.927 -16.527 1.00 89.44 430 LEU A N 1
ATOM 3361 C CA . LEU A 1 430 ? 19.172 5.824 -16.158 1.00 89.44 430 LEU A CA 1
ATOM 3362 C C . LEU A 1 430 ? 20.023 5.259 -15.015 1.00 89.44 430 LEU A C 1
ATOM 3364 O O . LEU A 1 430 ? 21.252 5.337 -15.078 1.00 89.44 430 LEU A O 1
ATOM 3368 N N . ALA A 1 431 ? 19.404 4.644 -14.007 1.00 88.75 431 ALA A N 1
ATOM 3369 C CA . ALA A 1 431 ? 20.119 3.992 -12.918 1.00 88.75 431 ALA A CA 1
ATOM 3370 C C . ALA A 1 431 ? 20.997 2.844 -13.439 1.00 88.75 431 ALA A C 1
ATOM 3372 O O . ALA A 1 431 ? 22.144 2.733 -13.026 1.00 88.75 431 ALA A O 1
ATOM 3373 N N . CYS A 1 432 ? 20.533 2.053 -14.413 1.00 86.00 432 CYS A N 1
ATOM 3374 C CA . CYS A 1 432 ? 21.357 1.019 -15.053 1.00 86.00 432 CYS A CA 1
ATOM 3375 C C . CYS A 1 432 ? 22.588 1.570 -15.791 1.00 86.00 432 CYS A C 1
ATOM 3377 O O . CYS A 1 432 ? 23.578 0.856 -15.937 1.00 86.00 432 CYS A O 1
ATOM 3379 N N . LYS A 1 433 ? 22.541 2.820 -16.267 1.00 86.19 433 LYS A N 1
ATOM 3380 C CA . LYS A 1 433 ? 23.671 3.469 -16.951 1.00 86.19 433 LYS A CA 1
ATOM 3381 C C . LYS A 1 433 ? 24.676 4.085 -15.993 1.00 86.19 433 LYS A C 1
ATOM 3383 O O . LYS A 1 433 ? 25.875 4.039 -16.246 1.00 86.19 433 LYS A O 1
ATOM 3388 N N . LEU A 1 434 ? 24.169 4.752 -14.962 1.00 86.12 434 LEU A N 1
ATOM 3389 C CA . LEU A 1 434 ? 24.968 5.623 -14.109 1.00 86.12 434 LEU A CA 1
ATOM 3390 C C . LEU A 1 434 ? 25.376 4.926 -12.809 1.00 86.12 434 LEU A C 1
ATOM 3392 O O . LEU A 1 434 ? 26.457 5.174 -12.278 1.00 86.12 434 LEU A O 1
ATOM 3396 N N . CYS A 1 435 ? 24.543 4.026 -12.298 1.00 86.56 435 CYS A N 1
ATOM 3397 C CA . CYS A 1 435 ? 24.774 3.348 -11.035 1.00 86.56 435 CYS A CA 1
ATOM 3398 C C . CYS A 1 435 ? 25.259 1.902 -11.241 1.00 86.56 435 CYS A C 1
ATOM 3400 O O . CYS A 1 435 ? 24.852 1.223 -12.182 1.00 86.56 435 CYS A O 1
ATOM 3402 N N . PRO A 1 436 ? 26.118 1.381 -10.345 1.00 83.56 436 PRO A N 1
ATOM 3403 C CA . PRO A 1 436 ? 26.723 2.062 -9.196 1.00 83.56 436 PRO A CA 1
ATOM 3404 C C . PRO A 1 436 ? 28.030 2.817 -9.518 1.00 83.56 436 PRO A C 1
ATOM 3406 O O . PRO A 1 436 ? 28.609 3.402 -8.608 1.00 83.56 436 PRO A O 1
ATOM 3409 N N . HIS A 1 437 ? 28.528 2.747 -10.757 1.00 84.56 437 HI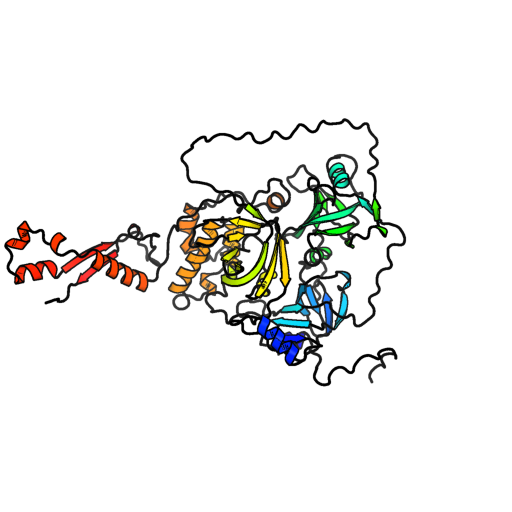S A N 1
ATOM 3410 C CA . HIS A 1 437 ? 29.915 3.105 -11.086 1.00 84.56 437 HIS A CA 1
ATOM 3411 C C . HIS A 1 437 ? 30.180 4.613 -11.184 1.00 84.56 437 HIS A C 1
ATOM 3413 O O . HIS A 1 437 ? 31.227 5.064 -10.738 1.00 84.56 437 HIS A O 1
ATOM 3419 N N . VAL A 1 438 ? 29.253 5.391 -11.754 1.00 86.44 438 VAL A N 1
ATOM 3420 C CA . VAL A 1 438 ? 29.377 6.859 -11.844 1.00 86.44 438 VAL A CA 1
ATOM 3421 C C . VAL A 1 438 ? 28.881 7.505 -10.555 1.00 86.44 438 VAL A C 1
ATOM 3423 O O . VAL A 1 438 ? 29.476 8.453 -10.054 1.00 86.44 438 VAL A O 1
ATOM 3426 N N . LEU A 1 439 ? 27.784 6.979 -10.008 1.00 87.56 439 LEU A N 1
ATOM 3427 C CA . LEU A 1 439 ? 27.206 7.434 -8.751 1.00 87.56 439 LEU A CA 1
ATOM 3428 C C . LEU A 1 439 ? 26.468 6.309 -8.028 1.00 87.56 439 LEU A C 1
ATOM 3430 O O . LEU A 1 439 ? 26.028 5.322 -8.624 1.00 87.56 439 LEU A O 1
ATOM 3434 N N . ARG A 1 440 ? 26.304 6.464 -6.716 1.00 87.19 440 ARG A N 1
ATOM 3435 C CA . ARG A 1 440 ? 25.590 5.489 -5.887 1.00 87.19 440 ARG A CA 1
ATOM 3436 C C . ARG A 1 440 ? 24.072 5.627 -6.086 1.00 87.19 440 ARG A C 1
ATOM 3438 O O . ARG A 1 440 ? 23.559 6.735 -6.222 1.00 87.19 440 ARG A O 1
ATOM 3445 N N . HIS A 1 441 ? 23.331 4.517 -6.016 1.00 85.31 441 HIS A N 1
ATOM 3446 C CA . HIS A 1 441 ? 21.869 4.505 -6.220 1.00 85.31 441 HIS A CA 1
ATOM 3447 C C . HIS A 1 441 ? 21.117 5.485 -5.302 1.00 85.31 441 HIS A C 1
ATOM 3449 O O . HIS A 1 441 ? 20.227 6.197 -5.759 1.00 85.31 441 HIS A O 1
ATOM 3455 N N . HIS A 1 442 ? 21.506 5.573 -4.025 1.00 83.19 442 HIS A N 1
ATOM 3456 C CA . HIS A 1 442 ? 20.886 6.493 -3.063 1.00 83.19 442 HIS A CA 1
ATOM 3457 C C . HIS A 1 442 ? 21.077 7.985 -3.401 1.00 83.19 442 HIS A C 1
ATOM 3459 O O . HIS A 1 442 ? 20.193 8.774 -3.102 1.00 83.19 442 HIS A O 1
ATOM 3465 N N . GLN A 1 443 ? 22.178 8.366 -4.063 1.00 85.69 443 GLN A N 1
ATOM 3466 C CA . GLN A 1 443 ? 22.459 9.741 -4.488 1.00 85.69 443 GLN A CA 1
ATOM 3467 C C . GLN A 1 443 ? 21.659 10.075 -5.748 1.00 85.69 443 GLN A C 1
ATOM 3469 O O . GLN A 1 443 ? 21.168 11.188 -5.898 1.00 85.69 443 GLN A O 1
ATOM 3474 N N . PHE A 1 444 ? 21.496 9.098 -6.649 1.00 88.38 444 PHE A N 1
ATOM 3475 C CA . PHE A 1 444 ? 20.699 9.278 -7.860 1.00 88.38 444 PHE A CA 1
ATOM 3476 C C . PHE A 1 444 ? 19.224 9.527 -7.554 1.00 88.38 444 PHE A C 1
ATOM 3478 O O . PHE A 1 444 ? 18.608 10.437 -8.105 1.00 88.38 444 PHE A O 1
ATOM 3485 N N . LEU A 1 445 ? 18.672 8.675 -6.686 1.00 88.25 445 LEU A N 1
ATOM 3486 C CA . LEU A 1 445 ? 17.246 8.585 -6.393 1.00 88.25 445 LEU A CA 1
ATOM 3487 C C . LEU A 1 445 ? 16.865 9.347 -5.115 1.00 88.25 445 LEU A C 1
ATOM 3489 O O . LEU A 1 445 ? 15.842 9.051 -4.498 1.00 88.25 445 LEU A O 1
ATOM 3493 N N . GLN A 1 446 ? 17.686 10.306 -4.689 1.00 87.81 446 GLN A N 1
ATOM 3494 C CA . GLN A 1 446 ? 17.377 11.140 -3.530 1.00 87.81 446 GLN A CA 1
ATOM 3495 C C . GLN A 1 446 ? 16.183 12.063 -3.811 1.00 87.81 446 GLN A C 1
ATOM 3497 O O . GLN A 1 446 ? 15.934 12.442 -4.957 1.00 87.81 446 GLN A O 1
ATOM 3502 N N . HIS A 1 447 ? 15.452 12.433 -2.759 1.00 85.44 447 HIS A N 1
ATOM 3503 C CA . HIS A 1 447 ? 14.422 13.476 -2.818 1.00 85.44 447 HIS A CA 1
ATOM 3504 C C . HIS A 1 447 ? 15.072 14.847 -3.042 1.00 85.44 447 HIS A C 1
ATOM 3506 O O . HIS A 1 447 ? 16.195 15.081 -2.595 1.00 85.44 447 HIS A O 1
ATOM 3512 N N . SER A 1 448 ? 14.388 15.738 -3.762 1.00 85.19 448 SER A N 1
ATOM 3513 C CA . SER A 1 448 ? 14.900 17.085 -4.032 1.00 85.19 448 SER A CA 1
ATOM 3514 C C . SER A 1 448 ? 14.566 18.023 -2.877 1.00 85.19 448 SER A C 1
ATOM 3516 O O . SER A 1 448 ? 13.394 18.323 -2.655 1.00 85.19 448 SER A O 1
ATOM 3518 N N . SER A 1 449 ? 15.582 18.552 -2.199 1.00 79.38 449 SER A N 1
ATOM 3519 C CA . SER A 1 449 ? 15.414 19.542 -1.133 1.00 79.38 449 SER A CA 1
ATOM 3520 C C . SER A 1 449 ? 15.888 20.935 -1.575 1.00 79.38 449 SER A C 1
ATOM 3522 O O . SER A 1 449 ? 16.660 21.057 -2.535 1.00 79.38 449 SER A O 1
ATOM 3524 N N . PRO A 1 450 ? 15.441 22.018 -0.906 1.00 74.38 450 PRO A N 1
ATOM 3525 C CA . PRO A 1 450 ? 15.973 23.355 -1.154 1.00 74.38 450 PRO A CA 1
ATOM 3526 C C . PRO A 1 450 ? 17.498 23.359 -0.960 1.00 74.38 450 PRO A C 1
ATOM 3528 O O . PRO A 1 450 ? 17.984 23.105 0.137 1.00 74.38 450 PRO A O 1
ATOM 3531 N N . GLY A 1 451 ? 18.250 23.599 -2.038 1.00 71.31 451 GLY A N 1
ATOM 3532 C CA . GLY A 1 451 ? 19.720 23.582 -2.037 1.00 71.31 451 GLY A CA 1
ATOM 3533 C C . GLY A 1 451 ? 20.380 22.249 -2.426 1.00 71.31 451 GLY A C 1
ATOM 3534 O O . GLY A 1 451 ? 21.574 22.250 -2.703 1.00 71.31 451 GLY A O 1
ATOM 3535 N N . SER A 1 452 ? 19.635 21.141 -2.529 1.00 75.31 452 SER A N 1
ATOM 3536 C CA . SER A 1 452 ? 20.145 19.851 -3.025 1.00 75.31 452 SER A CA 1
ATOM 3537 C C . SER A 1 452 ? 19.148 19.216 -4.002 1.00 75.31 452 SER A C 1
ATOM 3539 O O . SER A 1 452 ? 18.246 18.469 -3.604 1.00 75.31 452 SER A O 1
ATOM 3541 N N . PRO A 1 453 ? 19.246 19.540 -5.301 1.00 77.44 453 PRO A N 1
ATOM 3542 C CA . PRO A 1 453 ? 18.340 18.985 -6.290 1.00 77.44 453 PRO A CA 1
ATOM 3543 C C . PRO A 1 453 ? 18.652 17.505 -6.562 1.00 77.44 453 PRO A C 1
ATOM 3545 O O . PRO A 1 453 ? 19.807 17.080 -6.613 1.00 77.44 453 PRO A O 1
ATOM 3548 N N . SER A 1 454 ? 17.606 16.707 -6.776 1.00 86.81 454 SER A N 1
ATOM 3549 C CA . SER A 1 454 ? 17.756 15.311 -7.185 1.00 86.81 454 SER A CA 1
ATOM 3550 C C . SER A 1 454 ? 18.268 15.221 -8.621 1.00 86.81 454 SER A C 1
ATOM 3552 O O . SER A 1 454 ? 17.606 15.704 -9.544 1.00 86.81 454 SER A O 1
ATOM 3554 N N . LEU A 1 455 ? 19.410 14.557 -8.831 1.00 86.81 455 LEU A N 1
ATOM 3555 C CA . LEU A 1 455 ? 19.970 14.359 -10.172 1.00 86.81 455 LEU A CA 1
ATOM 3556 C C . LEU A 1 455 ? 19.012 13.560 -11.068 1.00 86.81 455 LEU A C 1
ATOM 3558 O O . LEU A 1 455 ? 18.835 13.898 -12.238 1.00 86.81 455 LEU A O 1
ATOM 3562 N N . GLY A 1 456 ? 18.358 12.530 -10.517 1.00 87.94 456 GLY A N 1
ATOM 3563 C CA . GLY A 1 456 ? 17.363 11.745 -11.245 1.00 87.94 456 GLY A CA 1
ATOM 3564 C C . GLY A 1 456 ? 16.199 12.603 -11.740 1.00 87.94 456 GLY A C 1
ATOM 3565 O O . GLY A 1 456 ? 15.823 12.518 -12.909 1.00 87.94 456 GLY A O 1
ATOM 3566 N N . LEU A 1 457 ? 15.678 13.495 -10.888 1.00 89.50 457 LEU A N 1
ATOM 3567 C CA . LEU A 1 457 ? 14.603 14.409 -11.283 1.00 89.50 457 LEU A CA 1
ATOM 3568 C C . LEU A 1 457 ? 15.072 15.440 -12.315 1.00 89.50 457 LEU A C 1
ATOM 3570 O O . LEU A 1 457 ? 14.350 15.708 -13.271 1.00 89.50 457 LEU A O 1
ATOM 3574 N N . GLN A 1 458 ? 16.276 15.996 -12.152 1.00 88.94 458 GLN A N 1
ATOM 3575 C CA . GLN A 1 458 ? 16.844 16.975 -13.085 1.00 88.94 458 GLN A CA 1
ATOM 3576 C C . GLN A 1 458 ? 17.012 16.413 -14.498 1.00 88.94 458 GLN A C 1
ATOM 3578 O O . GLN A 1 458 ? 16.743 17.116 -15.470 1.00 88.94 458 GLN A O 1
ATOM 3583 N N . LEU A 1 459 ? 17.412 15.144 -14.628 1.00 88.88 459 LEU A N 1
ATOM 3584 C CA . LEU A 1 459 ? 17.540 14.490 -15.932 1.00 88.88 459 LEU A CA 1
ATOM 3585 C C . LEU A 1 459 ? 16.190 14.297 -16.635 1.00 88.88 459 LEU A C 1
ATOM 3587 O O . LEU A 1 459 ? 16.132 14.335 -17.864 1.00 88.88 459 LEU A O 1
ATOM 3591 N N . LEU A 1 460 ? 15.107 14.112 -15.876 1.00 89.69 460 LEU A N 1
ATOM 3592 C CA . LEU A 1 460 ? 13.760 13.961 -16.432 1.00 89.69 460 LEU A CA 1
ATOM 3593 C C . LEU A 1 460 ? 13.012 15.287 -16.607 1.00 89.69 460 LEU A C 1
ATOM 3595 O O . LEU A 1 460 ? 12.096 15.355 -17.433 1.00 89.69 460 LEU A O 1
ATOM 3599 N N . ALA A 1 461 ? 13.402 16.337 -15.879 1.00 87.44 461 ALA A N 1
ATOM 3600 C CA . ALA A 1 461 ? 12.725 17.632 -15.857 1.00 87.44 461 ALA A CA 1
ATOM 3601 C C . ALA A 1 461 ? 12.420 18.201 -17.257 1.00 87.44 461 ALA A C 1
ATOM 3603 O O . ALA A 1 461 ? 11.265 18.551 -17.480 1.00 87.44 461 ALA A O 1
ATOM 3604 N N . PRO A 1 462 ? 13.333 18.187 -18.254 1.00 87.25 462 PRO A N 1
ATOM 3605 C CA . PRO A 1 462 ? 13.034 18.735 -19.581 1.00 87.25 462 PRO A CA 1
ATOM 3606 C C . PRO A 1 462 ? 11.855 18.060 -20.293 1.00 87.25 462 PRO A C 1
ATOM 3608 O O . PRO A 1 462 ? 11.131 18.707 -21.043 1.00 87.25 462 PRO A O 1
ATOM 3611 N N . THR A 1 463 ? 11.665 16.754 -20.077 1.00 87.12 463 THR A N 1
ATOM 3612 C CA . THR A 1 463 ? 10.539 16.010 -20.666 1.00 87.12 463 THR A CA 1
ATOM 3613 C C . THR A 1 463 ? 9.278 16.188 -19.823 1.00 87.12 463 THR A C 1
ATOM 3615 O O . THR A 1 463 ? 8.189 16.366 -20.365 1.00 87.12 463 THR A O 1
ATOM 3618 N N . LEU A 1 464 ? 9.420 16.174 -18.493 1.00 87.56 464 LEU A N 1
ATOM 3619 C CA . LEU A 1 464 ? 8.302 16.342 -17.567 1.00 87.56 464 LEU A CA 1
ATOM 3620 C C . LEU A 1 464 ? 7.687 17.741 -17.645 1.00 87.56 464 LEU A C 1
ATOM 3622 O O . LEU A 1 464 ? 6.471 17.844 -17.699 1.00 87.56 464 LEU A O 1
ATOM 3626 N N . ASP A 1 465 ? 8.493 18.799 -17.717 1.00 87.38 465 ASP A N 1
ATOM 3627 C CA . ASP A 1 465 ? 8.008 20.182 -17.786 1.00 87.38 465 ASP A CA 1
ATOM 3628 C C . ASP A 1 465 ? 7.227 20.460 -19.082 1.00 87.38 465 ASP A C 1
ATOM 3630 O O . ASP A 1 465 ? 6.328 21.301 -19.092 1.00 87.38 465 ASP A O 1
ATOM 3634 N N . LEU A 1 466 ? 7.528 19.723 -20.159 1.00 85.94 466 LEU A N 1
ATOM 3635 C CA . LEU A 1 466 ? 6.812 19.804 -21.433 1.00 85.94 466 LEU A CA 1
ATOM 3636 C C . LEU A 1 466 ? 5.475 19.046 -21.409 1.00 85.94 466 LEU A C 1
ATOM 3638 O O . LEU A 1 466 ? 4.500 19.511 -21.995 1.00 85.94 466 LEU A O 1
ATOM 3642 N N . LEU A 1 467 ? 5.419 17.885 -20.748 1.00 84.88 467 LEU A N 1
ATOM 3643 C CA . LEU A 1 467 ? 4.231 17.017 -20.726 1.00 84.88 467 LEU A CA 1
ATOM 3644 C C . LEU A 1 467 ? 3.284 17.295 -19.548 1.00 84.88 467 LEU A C 1
ATOM 3646 O O . LEU A 1 467 ? 2.088 17.030 -19.646 1.00 84.88 467 LEU A O 1
ATOM 3650 N N . ALA A 1 468 ? 3.812 17.805 -18.439 1.00 83.81 468 ALA A N 1
ATOM 3651 C CA . ALA A 1 468 ? 3.097 18.119 -17.209 1.00 83.81 468 ALA A CA 1
ATOM 3652 C C . ALA A 1 468 ? 3.652 19.429 -16.616 1.00 83.81 468 ALA A C 1
ATOM 3654 O O . ALA A 1 468 ? 4.501 19.404 -15.716 1.00 83.81 468 ALA A O 1
ATOM 3655 N N . PRO A 1 469 ? 3.199 20.592 -17.121 1.00 80.12 469 PRO A N 1
ATOM 3656 C CA . PRO A 1 469 ? 3.695 21.874 -16.652 1.00 80.12 469 PRO A CA 1
ATOM 3657 C C . PRO A 1 469 ? 3.383 22.083 -15.156 1.00 80.12 469 PRO A C 1
ATOM 3659 O O . PRO A 1 469 ? 2.337 21.640 -14.671 1.00 80.12 469 PRO A O 1
ATOM 3662 N N . PRO A 1 470 ? 4.230 22.822 -14.411 1.00 71.00 470 PRO A N 1
ATOM 3663 C CA . PRO A 1 470 ? 4.127 22.949 -12.950 1.00 71.00 470 PRO A CA 1
ATOM 3664 C C . PRO A 1 470 ? 2.824 23.572 -12.418 1.00 71.00 470 PRO A C 1
ATOM 3666 O O . PRO A 1 470 ? 2.564 23.518 -11.221 1.00 71.00 470 PRO A O 1
ATOM 3669 N N . ARG A 1 471 ? 2.000 24.190 -13.274 1.00 66.25 471 ARG A N 1
ATOM 3670 C CA . ARG A 1 471 ? 0.784 24.930 -12.885 1.00 66.25 471 ARG A CA 1
ATOM 3671 C C . ARG A 1 471 ? -0.461 24.041 -12.755 1.00 66.25 471 ARG A C 1
ATOM 3673 O O . ARG A 1 471 ? -1.558 24.461 -13.114 1.00 66.25 471 ARG A O 1
ATOM 3680 N N . SER A 1 472 ? -0.294 22.819 -12.261 1.00 70.06 472 SER A N 1
ATOM 3681 C CA . SER A 1 472 ? -1.417 21.901 -12.047 1.00 70.06 472 SER A CA 1
ATOM 3682 C C . SER A 1 472 ? -2.174 22.234 -10.749 1.00 70.06 472 SER A C 1
ATOM 3684 O O . SER A 1 472 ? -1.561 22.682 -9.775 1.00 70.06 472 SER A O 1
ATOM 3686 N N . PRO A 1 473 ? -3.512 22.076 -10.723 1.00 76.19 473 PRO A N 1
ATOM 3687 C CA . PRO A 1 473 ? -4.314 22.351 -9.537 1.00 76.19 473 PRO A CA 1
ATOM 3688 C C . PRO A 1 473 ? -3.952 21.392 -8.401 1.00 76.19 473 PRO A C 1
ATOM 3690 O O . PRO A 1 473 ? -3.944 20.178 -8.580 1.00 76.19 473 PRO A O 1
ATOM 3693 N N . ILE A 1 474 ? -3.706 21.945 -7.211 1.00 82.50 474 ILE A N 1
ATOM 3694 C CA . ILE A 1 474 ? -3.287 21.172 -6.039 1.00 82.50 474 ILE A CA 1
ATOM 3695 C C . ILE A 1 474 ? -4.316 20.091 -5.695 1.00 82.50 474 ILE A C 1
ATOM 3697 O O . ILE A 1 474 ? -5.501 20.371 -5.502 1.00 82.50 474 ILE A O 1
ATOM 3701 N N . ARG A 1 475 ? -3.835 18.848 -5.571 1.00 86.25 475 ARG A N 1
ATOM 3702 C CA . ARG A 1 475 ? -4.628 17.692 -5.140 1.00 86.25 475 ARG A CA 1
ATOM 3703 C C . ARG A 1 475 ? -5.206 17.943 -3.744 1.00 86.25 475 ARG A C 1
ATOM 3705 O O . ARG A 1 475 ? -4.458 18.097 -2.782 1.00 86.25 475 ARG A O 1
ATOM 3712 N N . ASN A 1 476 ? -6.533 17.956 -3.626 1.00 86.38 476 ASN A N 1
ATOM 3713 C CA . ASN A 1 476 ? -7.234 18.128 -2.354 1.00 86.38 476 ASN A CA 1
ATOM 3714 C C . ASN A 1 476 ? -7.837 16.786 -1.890 1.00 86.38 476 ASN A C 1
ATOM 3716 O O . ASN A 1 476 ? -8.833 16.350 -2.477 1.00 86.38 476 ASN A O 1
ATOM 3720 N N . PRO A 1 477 ? -7.299 16.157 -0.825 1.00 87.56 477 PRO A N 1
ATOM 3721 C CA . PRO A 1 477 ? -7.773 14.860 -0.336 1.00 87.56 477 PRO A CA 1
ATOM 3722 C C . PRO A 1 477 ? -9.264 14.824 0.017 1.00 87.56 477 PRO A C 1
ATOM 3724 O O . PRO A 1 477 ? -9.942 13.842 -0.264 1.00 87.56 477 PRO A O 1
ATOM 3727 N N . HIS A 1 478 ? -9.817 15.905 0.576 1.00 87.12 478 HIS A N 1
ATOM 3728 C CA . HIS A 1 478 ? -11.242 15.947 0.901 1.00 87.12 478 HIS A CA 1
ATOM 3729 C C . HIS A 1 478 ? -12.107 15.925 -0.366 1.00 87.12 478 HIS A C 1
ATOM 3731 O O . HIS A 1 478 ? -13.171 15.310 -0.366 1.00 87.12 478 HIS A O 1
ATOM 3737 N N . ASN A 1 479 ? -11.687 16.600 -1.446 1.00 86.06 479 ASN A N 1
ATOM 3738 C CA . ASN A 1 479 ? -12.408 16.607 -2.736 1.00 86.06 479 ASN A CA 1
ATOM 3739 C C . ASN A 1 479 ? -12.372 15.239 -3.398 1.00 86.06 479 ASN A C 1
ATOM 3741 O O . ASN A 1 479 ? -13.372 14.801 -3.952 1.00 86.06 479 ASN A O 1
ATOM 3745 N N . GLU A 1 480 ? -11.250 14.550 -3.267 1.00 90.31 480 GLU A N 1
ATOM 3746 C CA . GLU A 1 480 ? -11.081 13.210 -3.803 1.00 90.31 480 GLU A CA 1
ATOM 3747 C C . GLU A 1 480 ? -11.926 12.153 -3.080 1.00 90.31 480 GLU A C 1
ATOM 3749 O O . GLU A 1 480 ? -12.314 11.169 -3.697 1.00 90.31 480 GLU A O 1
ATOM 3754 N N . ILE A 1 481 ? -12.222 12.338 -1.789 1.00 90.25 481 ILE A N 1
ATOM 3755 C CA . ILE A 1 481 ? -12.950 11.332 -1.002 1.00 90.25 481 ILE A CA 1
ATOM 3756 C C . ILE A 1 481 ? -14.450 11.653 -0.866 1.00 90.25 481 ILE A C 1
ATOM 3758 O O . ILE A 1 481 ? -15.265 10.735 -0.880 1.00 90.25 481 ILE A O 1
ATOM 3762 N N . LEU A 1 482 ? -14.826 12.929 -0.699 1.00 87.56 482 LEU A N 1
ATOM 3763 C CA . LEU A 1 482 ? -16.188 13.323 -0.296 1.00 87.56 482 LEU A CA 1
ATOM 3764 C C . LEU A 1 482 ? -17.090 13.836 -1.426 1.00 87.56 482 LEU A C 1
ATOM 3766 O O . LEU A 1 482 ? -18.300 13.869 -1.231 1.00 87.56 482 LEU A O 1
ATOM 3770 N N . GLU A 1 483 ? -16.539 14.341 -2.532 1.00 83.44 483 GLU A N 1
ATOM 3771 C CA . GLU A 1 483 ? -17.369 14.850 -3.639 1.00 83.44 483 GLU A CA 1
ATOM 3772 C C . GLU A 1 483 ? -17.820 13.701 -4.546 1.00 83.44 483 GLU A C 1
ATOM 3774 O O . GLU A 1 483 ? -17.092 12.725 -4.726 1.00 83.44 483 GLU A O 1
ATOM 3779 N N . GLU A 1 484 ? -19.012 13.832 -5.131 1.00 81.81 484 GLU A N 1
ATOM 3780 C CA . GLU A 1 484 ? -19.545 12.883 -6.108 1.00 81.81 484 GLU A CA 1
ATOM 3781 C C . GLU A 1 484 ? -19.994 13.638 -7.378 1.00 81.81 484 GLU A C 1
ATOM 3783 O O . GLU A 1 484 ? -20.820 14.548 -7.267 1.00 81.81 484 GLU A O 1
ATOM 3788 N N . PRO A 1 485 ? -19.485 13.284 -8.576 1.00 78.75 485 PRO A N 1
ATOM 3789 C CA . PRO A 1 485 ? -18.415 12.312 -8.820 1.00 78.75 485 PRO A CA 1
ATOM 3790 C C . PRO A 1 485 ? -17.087 12.757 -8.195 1.00 78.75 485 PRO A C 1
ATOM 3792 O O . PRO A 1 485 ? -16.765 13.945 -8.198 1.00 78.75 485 PRO A O 1
ATOM 3795 N N . HIS A 1 486 ? -16.298 11.819 -7.657 1.00 84.44 486 HIS A N 1
ATOM 3796 C CA . HIS A 1 486 ? -15.015 12.204 -7.063 1.00 84.44 486 HIS A CA 1
ATOM 3797 C C . HIS A 1 486 ? -14.007 12.589 -8.135 1.00 84.44 486 HIS A C 1
ATOM 3799 O O . HIS A 1 486 ? -13.981 12.009 -9.219 1.00 84.44 486 HIS A O 1
ATOM 3805 N N . HIS A 1 487 ? -13.140 13.543 -7.808 1.00 84.62 487 HIS A N 1
ATOM 3806 C CA . HIS A 1 487 ? -12.111 14.033 -8.716 1.00 84.62 487 HIS A CA 1
ATOM 3807 C C . HIS A 1 487 ? -10.730 13.596 -8.234 1.00 84.62 487 HIS A C 1
ATOM 3809 O O . HIS A 1 487 ? -10.260 14.040 -7.186 1.00 84.62 487 HIS A O 1
ATOM 3815 N N . CYS A 1 488 ? -10.069 12.737 -9.011 1.00 89.75 488 CYS A N 1
ATOM 3816 C CA . CYS A 1 488 ? -8.717 12.261 -8.727 1.00 89.75 488 CYS A CA 1
ATOM 3817 C C . CYS A 1 488 ? -7.846 12.233 -9.999 1.00 89.75 488 CYS A C 1
ATOM 3819 O O . CYS A 1 488 ? -8.382 12.165 -11.110 1.00 89.75 488 CYS A O 1
ATOM 3821 N N . PRO A 1 489 ? -6.505 12.201 -9.865 1.00 89.12 489 PRO A N 1
ATOM 3822 C CA . PRO A 1 489 ? -5.583 12.118 -11.008 1.00 89.12 489 PRO A CA 1
ATOM 3823 C C . PRO A 1 489 ? -5.708 10.837 -11.853 1.00 89.12 489 PRO A C 1
ATOM 3825 O O . PRO A 1 489 ? -5.078 10.726 -12.901 1.00 89.12 489 PRO A O 1
ATOM 3828 N N . LEU A 1 490 ? -6.474 9.850 -11.378 1.00 92.38 490 LEU A N 1
ATOM 3829 C CA . LEU A 1 490 ? -6.667 8.550 -12.021 1.00 92.38 490 LEU A CA 1
ATOM 3830 C C . LEU A 1 490 ? -7.986 8.457 -12.795 1.00 92.38 490 LEU A C 1
ATOM 3832 O O . LEU A 1 490 ? -8.160 7.527 -13.581 1.00 92.38 490 LEU A O 1
ATOM 3836 N N . GLN A 1 491 ? -8.917 9.395 -12.590 1.00 90.88 491 GLN A N 1
ATOM 3837 C CA . GLN A 1 491 ? -10.250 9.349 -13.194 1.00 90.88 491 GLN A CA 1
ATOM 3838 C C . GLN A 1 491 ? -10.187 9.519 -14.714 1.00 90.88 491 GLN A C 1
ATOM 3840 O O . GLN A 1 491 ? -10.797 8.743 -15.443 1.00 90.88 491 GLN A O 1
ATOM 3845 N N . LYS A 1 492 ? -9.410 10.501 -15.183 1.00 89.94 492 LYS A N 1
ATOM 3846 C CA . LYS A 1 492 ? -9.190 10.778 -16.605 1.00 89.94 492 LYS A CA 1
ATOM 3847 C C . LYS A 1 492 ? -7.721 10.632 -16.939 1.00 89.94 492 LYS A C 1
ATOM 3849 O O . LYS A 1 492 ? -6.870 11.150 -16.220 1.00 89.94 492 LYS A O 1
ATOM 3854 N N . TYR A 1 493 ? -7.420 9.959 -18.041 1.00 90.31 493 TYR A N 1
ATOM 3855 C CA . TYR A 1 493 ? -6.049 9.762 -18.484 1.00 90.31 493 TYR A CA 1
ATOM 3856 C C . TYR A 1 493 ? -5.930 9.791 -20.003 1.00 90.31 493 TYR A C 1
ATOM 3858 O O . TYR A 1 493 ? -6.831 9.395 -20.741 1.00 90.31 493 TYR A O 1
ATOM 3866 N N . THR A 1 494 ? -4.764 10.220 -20.472 1.00 89.12 494 THR A N 1
ATOM 3867 C CA . THR A 1 494 ? -4.402 10.171 -21.888 1.00 89.12 494 THR A CA 1
ATOM 3868 C C . THR A 1 494 ? -3.396 9.055 -22.088 1.00 89.12 494 THR A C 1
ATOM 3870 O O . THR A 1 494 ? -2.412 8.960 -21.353 1.00 89.12 494 THR A O 1
ATOM 3873 N N . ARG A 1 495 ? -3.629 8.201 -23.089 1.00 89.62 495 ARG A N 1
ATOM 3874 C CA . ARG A 1 495 ? -2.663 7.163 -23.453 1.00 89.62 495 ARG A CA 1
ATOM 3875 C C . ARG A 1 495 ? -1.341 7.820 -23.846 1.00 89.62 495 ARG A C 1
ATOM 3877 O O . ARG A 1 495 ? -1.290 8.572 -24.816 1.00 89.62 495 ARG A O 1
ATOM 3884 N N . LEU A 1 496 ? -0.276 7.495 -23.120 1.00 86.62 496 LEU A N 1
ATOM 3885 C CA . LEU A 1 496 ? 1.040 8.072 -23.359 1.00 86.62 496 LEU A CA 1
ATOM 3886 C C . LEU A 1 496 ? 1.831 7.206 -24.341 1.00 86.62 496 LEU A C 1
ATOM 3888 O O . LEU A 1 496 ? 2.162 6.054 -24.043 1.00 86.62 496 LEU A O 1
ATOM 3892 N N . GLN A 1 497 ? 2.179 7.773 -25.494 1.00 83.75 497 GLN A N 1
ATOM 3893 C CA . GLN A 1 497 ? 3.271 7.232 -26.302 1.00 83.75 497 GLN A CA 1
ATOM 3894 C C . GLN A 1 497 ? 4.585 7.535 -25.594 1.00 83.75 497 GLN A C 1
ATOM 3896 O O . GLN A 1 497 ? 4.782 8.661 -25.145 1.00 83.75 497 GLN A O 1
ATOM 3901 N N . THR A 1 498 ? 5.454 6.532 -25.460 1.00 83.00 498 THR A N 1
ATOM 3902 C CA . THR A 1 498 ? 6.717 6.659 -24.723 1.00 83.00 498 THR A CA 1
ATOM 3903 C C . THR A 1 498 ? 7.531 7.833 -25.287 1.00 83.00 498 THR A C 1
ATOM 3905 O O . THR A 1 498 ? 8.001 7.728 -26.421 1.00 83.00 498 THR A O 1
ATOM 3908 N N . PRO A 1 499 ? 7.682 8.945 -24.540 1.00 81.00 499 PRO A N 1
ATOM 3909 C CA . PRO A 1 499 ? 8.213 10.191 -25.089 1.00 81.00 499 PRO A CA 1
ATOM 3910 C C . PRO A 1 499 ? 9.710 10.093 -25.381 1.00 81.00 499 PRO A C 1
ATOM 3912 O O . PRO A 1 499 ? 10.186 10.572 -26.407 1.00 81.00 499 PRO A O 1
ATOM 3915 N N . SER A 1 500 ? 10.447 9.435 -24.492 1.00 81.69 500 SER A N 1
ATOM 3916 C CA . SER A 1 500 ? 11.865 9.158 -24.651 1.00 81.69 500 SER A CA 1
ATOM 3917 C C . SER A 1 500 ? 12.240 7.852 -23.962 1.00 81.69 500 SER A C 1
ATOM 3919 O O . SER A 1 500 ? 11.584 7.413 -23.012 1.00 81.69 500 SER A O 1
ATOM 3921 N N . SER A 1 501 ? 13.293 7.222 -24.475 1.00 84.44 501 SER A N 1
ATOM 3922 C CA . SER A 1 501 ? 13.971 6.093 -23.839 1.00 84.44 501 SER A CA 1
ATOM 3923 C C . SER A 1 501 ? 15.444 6.404 -23.637 1.00 84.44 501 SER A C 1
ATOM 3925 O O . SER A 1 501 ? 16.044 7.190 -24.382 1.00 84.44 501 SER A O 1
ATOM 3927 N N . PHE A 1 502 ? 16.036 5.761 -22.639 1.00 86.31 502 PHE A N 1
ATOM 3928 C CA . PHE A 1 502 ? 17.425 5.941 -22.268 1.00 86.31 502 PHE A CA 1
ATOM 3929 C C . PHE A 1 502 ? 18.177 4.604 -22.426 1.00 86.31 502 PHE A C 1
ATOM 3931 O O . PHE A 1 502 ? 18.633 4.048 -21.430 1.00 86.31 502 PHE A O 1
ATOM 3938 N N . PRO A 1 503 ? 18.437 4.119 -23.658 1.00 84.19 503 PRO A N 1
ATOM 3939 C CA . PRO A 1 503 ? 19.174 2.869 -23.904 1.00 84.19 503 PRO A CA 1
ATOM 3940 C C . PRO A 1 503 ? 20.675 2.999 -23.619 1.00 84.19 503 PRO A C 1
ATOM 3942 O O . PRO A 1 503 ? 21.252 4.075 -23.803 1.00 84.19 503 PRO A O 1
ATOM 3945 N N . THR A 1 504 ? 21.332 1.919 -23.187 1.00 85.50 504 THR A N 1
ATOM 3946 C CA . THR A 1 504 ? 22.786 1.912 -22.923 1.00 85.50 504 THR A CA 1
ATOM 3947 C C . THR A 1 504 ? 23.602 2.235 -24.183 1.00 85.50 504 THR A C 1
ATOM 3949 O O . THR A 1 504 ? 23.131 2.033 -25.302 1.00 85.50 504 THR A O 1
ATOM 3952 N N . LEU A 1 505 ? 24.845 2.712 -24.023 1.00 84.19 505 LEU A N 1
ATOM 3953 C CA . LEU A 1 505 ? 25.728 2.974 -25.172 1.00 84.19 505 LEU A CA 1
ATOM 3954 C C . LEU A 1 505 ? 26.010 1.704 -25.993 1.00 84.19 505 LEU A C 1
ATOM 3956 O O . LEU A 1 505 ? 26.147 1.792 -27.209 1.00 84.19 505 LEU A O 1
ATOM 3960 N N . ALA A 1 506 ? 26.049 0.534 -25.346 1.00 86.31 506 ALA A N 1
ATOM 3961 C CA . ALA A 1 506 ? 26.208 -0.750 -26.024 1.00 86.31 506 ALA A CA 1
ATOM 3962 C C . ALA A 1 506 ? 24.997 -1.063 -26.914 1.00 86.31 506 ALA A C 1
ATOM 3964 O O . ALA A 1 506 ? 25.167 -1.303 -28.105 1.00 86.31 506 ALA A O 1
ATOM 3965 N N . THR A 1 507 ? 23.782 -0.941 -26.366 1.00 87.00 507 THR A N 1
ATOM 3966 C CA . THR A 1 507 ? 22.531 -1.123 -27.121 1.00 87.00 507 THR A CA 1
ATOM 3967 C C . THR A 1 507 ? 22.439 -0.148 -28.296 1.00 87.00 507 THR A C 1
ATOM 3969 O O . THR A 1 507 ? 22.022 -0.529 -29.382 1.00 87.00 507 THR A O 1
ATOM 3972 N N . LEU A 1 508 ? 22.863 1.106 -28.103 1.00 83.75 508 LEU A N 1
ATOM 3973 C CA . LEU A 1 508 ? 22.908 2.106 -29.173 1.00 83.75 508 LEU A CA 1
ATOM 3974 C C . LEU A 1 508 ? 23.889 1.736 -30.290 1.00 83.75 508 LEU A C 1
ATOM 3976 O O . LEU A 1 508 ? 23.565 1.902 -31.463 1.00 83.75 508 LEU A O 1
ATOM 3980 N N . LYS A 1 509 ? 25.083 1.247 -29.936 1.00 85.25 509 LYS A N 1
ATOM 3981 C CA . LYS A 1 509 ? 26.102 0.823 -30.904 1.00 85.25 509 LYS A CA 1
ATOM 3982 C C . LYS A 1 509 ? 25.610 -0.363 -31.733 1.00 85.25 509 LYS A C 1
ATOM 3984 O O . LYS A 1 509 ? 25.696 -0.315 -32.956 1.00 85.25 509 LYS A O 1
ATOM 3989 N N . GLU A 1 510 ? 25.094 -1.391 -31.069 1.00 88.25 510 GLU A N 1
ATOM 3990 C CA . GLU A 1 510 ? 24.583 -2.604 -31.709 1.00 88.25 510 GLU A CA 1
ATOM 3991 C C . GLU A 1 510 ? 23.416 -2.283 -32.648 1.00 88.25 510 GLU A C 1
ATOM 3993 O O . GLU A 1 510 ? 23.426 -2.659 -33.817 1.00 88.25 510 GLU A O 1
ATOM 3998 N N . GLU A 1 511 ? 22.450 -1.498 -32.171 1.00 86.06 511 GLU A N 1
ATOM 3999 C CA . GLU A 1 511 ? 21.294 -1.098 -32.964 1.00 86.06 511 GLU A CA 1
ATOM 4000 C C . GLU A 1 511 ? 21.685 -0.223 -34.163 1.00 86.06 511 GLU A C 1
ATOM 4002 O O . GLU A 1 511 ? 21.144 -0.382 -35.259 1.00 86.06 511 GLU A O 1
ATOM 4007 N N . GLY A 1 512 ? 22.643 0.688 -33.970 1.00 85.94 512 GLY A N 1
ATOM 4008 C CA . GLY A 1 512 ? 23.187 1.518 -35.039 1.00 85.94 512 GLY A CA 1
ATOM 4009 C C . GLY A 1 512 ? 23.859 0.682 -36.127 1.00 85.94 512 GLY A C 1
ATOM 4010 O O . GLY A 1 512 ? 23.571 0.879 -37.305 1.00 85.94 512 GLY A O 1
ATOM 4011 N N . GLN A 1 513 ? 24.697 -0.287 -35.745 1.00 86.38 513 GLN A N 1
ATOM 4012 C CA . GLN A 1 513 ? 25.338 -1.214 -36.683 1.00 86.38 513 GLN A CA 1
ATOM 4013 C C . GLN A 1 513 ? 24.310 -2.075 -37.419 1.00 86.38 513 GLN A C 1
ATOM 4015 O O . GLN A 1 513 ? 24.368 -2.191 -38.640 1.00 86.38 513 GLN A O 1
ATOM 4020 N N . ARG A 1 514 ? 23.334 -2.628 -36.693 1.00 88.56 514 ARG A N 1
ATOM 4021 C CA . ARG A 1 514 ? 22.256 -3.447 -37.257 1.00 88.56 514 ARG A CA 1
ATOM 4022 C C . ARG A 1 514 ? 21.463 -2.689 -38.318 1.00 88.56 514 ARG A C 1
ATOM 4024 O O . ARG A 1 514 ? 21.242 -3.215 -39.403 1.00 88.56 514 ARG A O 1
ATOM 4031 N N . LYS A 1 515 ? 21.062 -1.448 -38.025 1.00 87.06 515 LYS A N 1
ATOM 4032 C CA . LYS A 1 515 ? 20.350 -0.593 -38.986 1.00 87.06 515 LYS A CA 1
ATOM 4033 C C . LYS A 1 515 ? 21.217 -0.205 -40.174 1.00 87.06 515 LYS A C 1
ATOM 4035 O O . LYS A 1 515 ? 20.713 -0.205 -41.288 1.00 87.06 515 LYS A O 1
ATOM 4040 N N . ALA A 1 516 ? 22.494 0.092 -39.942 1.00 86.69 516 ALA A N 1
ATOM 4041 C CA . ALA A 1 516 ? 23.416 0.463 -41.005 1.00 86.69 516 ALA A CA 1
ATOM 4042 C C . ALA A 1 516 ? 23.602 -0.679 -42.016 1.00 86.69 516 ALA A C 1
ATOM 4044 O O . ALA A 1 516 ? 23.463 -0.452 -43.214 1.00 86.69 516 ALA A O 1
ATOM 4045 N N . TRP A 1 517 ? 23.803 -1.913 -41.543 1.00 86.69 517 TRP A N 1
ATOM 4046 C CA . TRP A 1 517 ? 23.865 -3.086 -42.419 1.00 86.69 517 TRP A CA 1
ATOM 4047 C C . TRP A 1 517 ? 22.531 -3.401 -43.093 1.00 86.69 517 TRP A C 1
ATOM 4049 O O . TRP A 1 517 ? 22.518 -3.745 -44.266 1.00 86.69 517 TRP A O 1
ATOM 4059 N N . ALA A 1 518 ? 21.405 -3.238 -42.394 1.00 89.12 518 ALA A N 1
ATOM 4060 C CA . ALA A 1 518 ? 20.085 -3.443 -42.992 1.00 89.12 518 ALA A CA 1
ATOM 4061 C C . ALA A 1 518 ? 19.758 -2.425 -44.100 1.00 89.12 518 ALA A C 1
ATOM 4063 O O . ALA A 1 518 ? 18.975 -2.730 -44.992 1.00 89.12 518 ALA A O 1
ATOM 4064 N N . SER A 1 519 ? 20.332 -1.220 -44.037 1.00 88.38 519 SER A N 1
ATOM 4065 C CA . SER A 1 519 ? 20.201 -0.195 -45.080 1.00 88.38 519 SER A CA 1
ATOM 4066 C C . SER A 1 519 ? 21.280 -0.264 -46.159 1.00 88.38 519 SER A C 1
ATOM 4068 O O . SER A 1 519 ? 21.229 0.519 -47.103 1.00 88.38 519 SER A O 1
ATOM 4070 N N . PHE A 1 520 ? 22.293 -1.118 -45.989 1.00 89.12 520 PHE A N 1
ATOM 4071 C CA . PHE A 1 520 ? 23.372 -1.229 -46.956 1.00 89.12 520 PHE A CA 1
ATOM 4072 C C . PHE A 1 520 ? 22.863 -1.981 -48.182 1.00 89.12 520 PHE A C 1
ATOM 4074 O O . PHE A 1 520 ? 22.647 -3.190 -48.136 1.00 89.12 520 PHE A O 1
ATOM 4081 N N . ASP A 1 521 ? 22.689 -1.241 -49.269 1.00 88.75 521 ASP A N 1
ATOM 4082 C CA . ASP A 1 521 ? 22.327 -1.771 -50.572 1.00 88.75 521 ASP A CA 1
ATOM 4083 C C . ASP A 1 521 ? 23.404 -1.353 -51.591 1.00 88.75 521 ASP A C 1
ATOM 4085 O O . ASP A 1 521 ? 23.523 -0.162 -51.907 1.00 88.75 521 ASP A O 1
ATOM 4089 N N . PRO A 1 522 ? 24.236 -2.296 -52.073 1.00 84.62 522 PRO A N 1
ATOM 4090 C CA . PRO A 1 522 ? 25.304 -1.985 -53.014 1.00 84.62 522 PRO A CA 1
ATOM 4091 C C . PRO A 1 522 ? 24.770 -1.494 -54.367 1.00 84.62 522 PRO A C 1
ATOM 4093 O O . PRO A 1 522 ? 25.439 -0.681 -55.004 1.00 84.62 522 PRO A O 1
ATOM 4096 N N . GLU A 1 523 ? 23.573 -1.921 -54.785 1.00 84.75 523 GLU A N 1
ATOM 4097 C CA . GLU A 1 523 ? 22.957 -1.491 -56.049 1.00 84.75 523 GLU A CA 1
ATOM 4098 C C . GLU A 1 523 ? 22.416 -0.058 -55.953 1.00 84.75 523 GLU A C 1
ATOM 4100 O O . GLU A 1 523 ? 22.485 0.706 -56.916 1.00 84.75 523 GLU A O 1
ATOM 4105 N N . ALA A 1 524 ? 21.944 0.348 -54.770 1.00 86.19 524 ALA A N 1
ATOM 4106 C CA . ALA A 1 524 ? 21.557 1.733 -54.506 1.00 86.19 524 ALA A CA 1
ATOM 4107 C C . ALA A 1 524 ? 22.767 2.676 -54.372 1.00 86.19 524 ALA A C 1
ATOM 4109 O O . ALA A 1 524 ? 22.673 3.852 -54.728 1.00 86.19 524 ALA A O 1
ATOM 4110 N N . LEU A 1 525 ? 23.900 2.184 -53.854 1.00 84.69 525 LEU A N 1
ATOM 4111 C CA . LEU A 1 525 ? 25.139 2.961 -53.711 1.00 84.69 525 LEU A CA 1
ATOM 4112 C C . LEU A 1 525 ? 25.880 3.154 -55.042 1.00 84.69 525 LEU A C 1
ATOM 4114 O O . LEU A 1 525 ? 26.538 4.179 -55.227 1.00 84.69 525 LEU A O 1
ATOM 4118 N N . LEU A 1 526 ? 25.784 2.187 -55.957 1.00 85.56 526 LEU A N 1
ATOM 4119 C CA . LEU A 1 526 ? 26.348 2.252 -57.303 1.00 85.56 526 LEU A CA 1
ATOM 4120 C C . LEU A 1 526 ? 25.259 1.946 -58.340 1.00 85.56 526 LEU A C 1
ATOM 4122 O O . LEU A 1 526 ? 25.078 0.784 -58.709 1.00 85.56 526 LEU A O 1
ATOM 4126 N N . PRO A 1 527 ? 24.544 2.971 -58.839 1.00 84.56 527 PRO A N 1
ATOM 4127 C CA . PRO A 1 527 ? 23.453 2.757 -59.774 1.00 84.56 527 PRO A CA 1
ATOM 4128 C C . PRO A 1 527 ? 23.946 2.098 -61.070 1.00 84.56 527 PRO A C 1
ATOM 4130 O O . PRO A 1 527 ? 25.006 2.429 -61.610 1.00 84.56 527 PRO A O 1
ATOM 4133 N N . LEU A 1 528 ? 23.120 1.187 -61.592 1.00 77.94 528 LEU A N 1
ATOM 4134 C CA . LEU A 1 528 ? 23.407 0.315 -62.736 1.00 77.94 528 LEU A CA 1
ATOM 4135 C C . LEU A 1 528 ? 24.104 0.981 -63.949 1.00 77.94 528 LEU A C 1
ATOM 4137 O O . LEU A 1 528 ? 25.060 0.388 -64.448 1.00 77.94 528 LEU A O 1
ATOM 4141 N N . PRO A 1 529 ? 23.706 2.183 -64.427 1.00 78.50 529 PRO A N 1
ATOM 4142 C CA . PRO A 1 529 ? 24.345 2.805 -65.593 1.00 78.50 529 PRO A CA 1
ATOM 4143 C C . PRO A 1 529 ? 25.785 3.277 -65.346 1.00 78.50 529 PRO A C 1
ATOM 4145 O O . PRO A 1 529 ? 26.538 3.447 -66.298 1.00 78.50 529 PRO A O 1
ATOM 4148 N N . GLU A 1 530 ? 26.187 3.501 -64.092 1.00 78.00 530 GLU A N 1
ATOM 4149 C CA . GLU A 1 530 ? 27.562 3.881 -63.751 1.00 78.00 530 GLU A CA 1
ATOM 4150 C C . GLU A 1 530 ? 28.408 2.647 -63.402 1.00 78.00 530 GLU A C 1
ATOM 4152 O O . GLU A 1 530 ? 29.590 2.577 -63.740 1.00 78.00 530 GLU A O 1
ATOM 4157 N N . ALA A 1 531 ? 27.792 1.641 -62.774 1.00 80.31 531 ALA A N 1
ATOM 4158 C CA . ALA A 1 531 ? 28.457 0.407 -62.366 1.00 80.31 531 ALA A CA 1
ATOM 4159 C C . ALA A 1 531 ? 28.857 -0.494 -63.550 1.00 80.31 531 ALA A C 1
ATOM 4161 O O . ALA A 1 531 ? 29.890 -1.160 -63.482 1.00 80.31 531 ALA A O 1
ATOM 4162 N N . SER A 1 532 ? 28.092 -0.488 -64.651 1.00 80.88 532 SER A N 1
ATOM 4163 C CA . SER A 1 532 ? 28.304 -1.362 -65.820 1.00 80.88 532 SER A CA 1
ATOM 4164 C C . SER A 1 532 ? 29.610 -1.119 -66.584 1.00 80.88 532 SER A C 1
ATOM 4166 O O . SER A 1 532 ? 30.020 -1.965 -67.377 1.00 80.88 532 SER A O 1
ATOM 4168 N N . HIS A 1 533 ? 30.264 0.025 -66.368 1.00 84.69 533 HIS A N 1
ATOM 4169 C CA . HIS A 1 533 ? 31.491 0.418 -67.067 1.00 84.69 533 HIS A CA 1
ATOM 4170 C C . HIS A 1 533 ? 32.751 0.335 -66.192 1.00 84.69 533 HIS A C 1
ATOM 4172 O O . HIS A 1 533 ? 33.846 0.641 -66.667 1.00 84.69 533 HIS A O 1
ATOM 4178 N N . LEU A 1 534 ? 32.619 -0.060 -64.920 1.00 85.69 534 LEU A N 1
ATOM 4179 C CA . LEU A 1 534 ? 33.726 -0.069 -63.966 1.00 85.69 534 LEU A CA 1
ATOM 4180 C C . LEU A 1 534 ? 34.374 -1.460 -63.861 1.00 85.69 534 LEU A C 1
ATOM 4182 O O . LEU A 1 534 ? 33.674 -2.454 -63.667 1.00 85.69 534 LEU A O 1
ATOM 4186 N N . PRO A 1 535 ? 35.716 -1.562 -63.905 1.00 87.56 535 PRO A N 1
ATOM 4187 C CA . PRO A 1 535 ? 36.410 -2.799 -63.566 1.00 87.56 535 PRO A CA 1
ATOM 4188 C C . PRO A 1 535 ? 36.269 -3.109 -62.067 1.00 87.56 535 PRO A C 1
ATOM 4190 O O . PRO A 1 535 ? 36.157 -2.200 -61.238 1.00 87.56 535 PRO A O 1
ATOM 4193 N N . SER A 1 536 ? 36.358 -4.390 -61.693 1.00 84.06 536 SER A N 1
ATOM 4194 C CA . SER A 1 536 ? 36.133 -4.869 -60.316 1.00 84.06 536 SER A CA 1
ATOM 4195 C C . SER A 1 536 ? 36.968 -4.137 -59.257 1.00 84.06 536 SER A C 1
ATOM 4197 O O . SER A 1 536 ? 36.487 -3.873 -58.158 1.00 84.06 536 SER A O 1
ATOM 4199 N N . CYS A 1 537 ? 38.201 -3.734 -59.585 1.00 85.31 537 CYS A N 1
ATOM 4200 C CA . CYS A 1 537 ? 39.058 -2.983 -58.665 1.00 85.31 537 CYS A CA 1
ATOM 4201 C C . CYS A 1 537 ? 38.510 -1.583 -58.332 1.00 85.31 537 CYS A C 1
ATOM 4203 O O . CYS A 1 537 ? 38.666 -1.114 -57.205 1.00 85.31 537 CYS A O 1
ATOM 4205 N N . GLN A 1 538 ? 37.850 -0.916 -59.284 1.00 85.38 538 GLN A N 1
ATOM 4206 C CA . GLN A 1 538 ? 37.224 0.390 -59.068 1.00 85.38 538 GLN A CA 1
ATOM 4207 C C . GLN A 1 538 ? 35.872 0.247 -58.371 1.00 85.38 538 GLN A C 1
ATOM 4209 O O . GLN A 1 538 ? 35.552 1.065 -57.510 1.00 85.38 538 GLN A O 1
ATOM 4214 N N . LEU A 1 539 ? 35.123 -0.812 -58.687 1.00 85.62 539 LEU A N 1
ATOM 4215 C CA . LEU A 1 539 ? 33.849 -1.129 -58.045 1.00 85.62 539 LEU A CA 1
ATOM 4216 C C . LEU A 1 539 ? 34.038 -1.403 -56.542 1.00 85.62 539 LEU A C 1
ATOM 4218 O O . LEU A 1 539 ? 33.445 -0.720 -55.708 1.00 85.62 539 LEU A O 1
ATOM 4222 N N . ASN A 1 540 ? 34.978 -2.284 -56.186 1.00 86.31 540 ASN A N 1
ATOM 4223 C CA . ASN A 1 540 ? 35.301 -2.588 -54.788 1.00 86.31 540 ASN A CA 1
ATOM 4224 C C . ASN A 1 540 ? 35.862 -1.371 -54.041 1.00 86.31 540 ASN A C 1
ATOM 4226 O O . ASN A 1 540 ? 35.540 -1.160 -52.874 1.00 86.31 540 ASN A O 1
ATOM 4230 N N . ARG A 1 541 ? 36.653 -0.518 -54.709 1.00 86.75 541 ARG A N 1
ATOM 4231 C CA . ARG A 1 541 ? 37.166 0.720 -54.101 1.00 86.75 541 ARG A CA 1
ATOM 4232 C C . ARG A 1 541 ? 36.050 1.705 -53.753 1.00 86.75 541 ARG A C 1
ATOM 4234 O O . ARG A 1 541 ? 36.164 2.395 -52.744 1.00 86.75 541 ARG A O 1
ATOM 4241 N N . ARG A 1 542 ? 34.993 1.779 -54.569 1.00 83.94 542 ARG A N 1
ATOM 4242 C CA . ARG A 1 542 ? 33.840 2.659 -54.322 1.00 83.94 542 ARG A CA 1
ATOM 4243 C C . ARG A 1 542 ? 32.899 2.114 -53.243 1.00 83.94 542 ARG A C 1
ATOM 4245 O O . ARG A 1 542 ? 32.326 2.910 -52.512 1.00 83.94 542 ARG A O 1
ATOM 4252 N N . LEU A 1 543 ? 32.791 0.792 -53.094 1.00 86.81 543 LEU A N 1
ATOM 4253 C CA . LEU A 1 543 ? 31.998 0.158 -52.027 1.00 86.81 543 LEU A CA 1
ATOM 4254 C C . LEU A 1 543 ? 32.750 0.012 -50.692 1.00 86.81 543 LEU A C 1
ATOM 4256 O O . LEU A 1 543 ? 32.123 -0.231 -49.663 1.00 86.81 543 LEU A O 1
ATOM 4260 N N . ALA A 1 544 ? 34.076 0.181 -50.682 1.00 84.75 544 ALA A N 1
ATOM 4261 C CA . ALA A 1 544 ? 34.911 -0.020 -49.494 1.00 84.75 544 ALA A CA 1
ATOM 4262 C C . ALA A 1 544 ? 34.545 0.888 -48.304 1.00 84.75 544 ALA A C 1
ATOM 4264 O O . ALA A 1 544 ? 34.770 0.515 -47.149 1.00 84.75 544 ALA A O 1
ATOM 4265 N N . TRP A 1 545 ? 33.997 2.080 -48.564 1.00 85.38 545 TRP A N 1
ATOM 4266 C CA . TRP A 1 545 ? 33.633 3.025 -47.515 1.00 85.38 545 TRP A CA 1
ATOM 4267 C C . TRP A 1 545 ? 32.311 3.727 -47.812 1.00 85.38 545 TRP A C 1
ATOM 4269 O O . TRP A 1 545 ? 32.162 4.412 -48.821 1.00 85.38 545 TRP A O 1
ATOM 4279 N N . SER A 1 546 ? 31.370 3.593 -46.883 1.00 86.12 546 SER A N 1
ATOM 4280 C CA . SER A 1 546 ? 30.118 4.344 -46.868 1.00 86.12 546 SER A CA 1
ATOM 4281 C C . SER A 1 546 ? 29.759 4.711 -45.428 1.00 86.12 546 SER A C 1
ATOM 4283 O O . SER A 1 546 ? 30.287 4.156 -44.459 1.00 86.12 546 SER A O 1
ATOM 4285 N N . TRP A 1 547 ? 28.878 5.691 -45.265 1.00 83.94 547 TRP A N 1
ATOM 4286 C CA . TRP A 1 547 ? 28.442 6.142 -43.951 1.00 83.94 547 TRP A CA 1
ATOM 4287 C C . TRP A 1 547 ? 26.936 6.335 -43.931 1.00 83.94 547 TRP A C 1
ATOM 4289 O O . TRP A 1 547 ? 26.324 6.707 -44.930 1.00 83.94 547 TRP A O 1
ATOM 4299 N N . LEU A 1 548 ? 26.353 6.111 -42.756 1.00 84.62 548 LEU A N 1
ATOM 4300 C CA . LEU A 1 548 ? 24.951 6.386 -42.495 1.00 84.62 548 LEU A CA 1
ATOM 4301 C C . LEU A 1 548 ? 24.829 7.299 -41.282 1.00 84.62 548 LEU A C 1
ATOM 4303 O O . LEU A 1 548 ? 25.426 7.059 -40.227 1.00 84.62 548 LEU A O 1
ATOM 4307 N N . CYS A 1 549 ? 24.014 8.338 -41.435 1.00 84.69 549 CYS A N 1
ATOM 4308 C CA . CYS A 1 549 ? 23.631 9.219 -40.347 1.00 84.69 549 CYS A CA 1
ATOM 4309 C C . CYS A 1 549 ? 22.248 8.834 -39.818 1.00 84.69 549 CYS A C 1
ATOM 4311 O O . CYS A 1 549 ? 21.245 8.966 -40.519 1.00 84.69 549 CYS A O 1
ATOM 4313 N N . LEU A 1 550 ? 22.193 8.356 -38.572 1.00 81.69 550 LEU A N 1
ATOM 4314 C CA . LEU A 1 550 ? 20.936 8.039 -37.896 1.00 81.69 550 LEU A CA 1
ATOM 4315 C C . LEU A 1 550 ? 20.565 9.181 -36.947 1.00 81.69 550 LEU A C 1
ATOM 4317 O O . LEU A 1 550 ? 21.321 9.545 -36.048 1.00 81.69 550 LEU A O 1
ATOM 4321 N N . LEU A 1 551 ? 19.375 9.749 -37.116 1.00 80.75 551 LEU A N 1
ATOM 4322 C CA . LEU A 1 551 ? 18.846 10.746 -36.186 1.00 80.75 551 LEU A CA 1
ATOM 4323 C C . LEU A 1 551 ? 18.109 10.062 -35.020 1.00 80.75 551 LEU A C 1
ATOM 4325 O O . LEU A 1 551 ? 17.561 8.976 -35.202 1.00 80.75 551 LEU A O 1
ATOM 4329 N N . PRO A 1 552 ? 18.018 10.683 -33.828 1.00 70.56 552 PRO A N 1
ATOM 4330 C CA . PRO A 1 552 ? 17.258 10.136 -32.696 1.00 70.56 552 PRO A CA 1
ATOM 4331 C C . PRO A 1 552 ? 15.783 9.831 -33.002 1.00 70.56 552 PRO A C 1
ATOM 4333 O O . PRO A 1 552 ? 15.194 8.942 -32.390 1.00 70.56 552 PRO A O 1
ATOM 4336 N N . SER A 1 553 ? 15.196 10.549 -33.962 1.00 69.12 553 SER A N 1
ATOM 4337 C CA . SER A 1 553 ? 13.845 10.323 -34.485 1.00 69.12 553 SER A CA 1
ATOM 4338 C C . SER A 1 553 ? 13.712 9.047 -35.324 1.00 69.12 553 SER A C 1
ATOM 4340 O O . SER A 1 553 ? 12.600 8.567 -35.511 1.00 69.12 553 SER A O 1
ATOM 4342 N N . ALA A 1 554 ? 14.820 8.458 -35.785 1.00 70.31 554 ALA A N 1
ATOM 4343 C CA . ALA A 1 554 ? 14.833 7.173 -36.487 1.00 70.31 554 ALA A CA 1
ATOM 4344 C C . ALA A 1 554 ? 14.610 5.974 -35.542 1.00 70.31 554 ALA A C 1
ATOM 4346 O O . ALA A 1 554 ? 14.627 4.819 -35.978 1.00 70.31 554 ALA A O 1
ATOM 4347 N N . PHE A 1 555 ? 14.434 6.222 -34.241 1.00 75.25 555 PHE A N 1
ATOM 4348 C CA . PHE A 1 555 ? 14.144 5.215 -33.227 1.00 75.25 555 PHE A CA 1
ATOM 4349 C C . PHE A 1 555 ? 12.737 5.420 -32.660 1.00 75.25 555 PHE A C 1
ATOM 4351 O O . PHE A 1 555 ? 12.289 6.545 -32.445 1.00 75.25 555 PHE A O 1
ATOM 4358 N N . CYS A 1 556 ? 12.034 4.317 -32.403 1.00 72.31 556 CYS A N 1
ATOM 4359 C CA . CYS A 1 556 ? 10.716 4.319 -31.775 1.00 72.31 556 CYS A CA 1
ATOM 4360 C C . CYS A 1 556 ? 10.764 3.458 -30.503 1.00 72.31 556 CYS A C 1
ATOM 4362 O O . CYS A 1 556 ? 10.816 2.232 -30.616 1.00 72.31 556 CYS A O 1
ATOM 4364 N N . PRO A 1 557 ? 10.741 4.057 -29.296 1.00 75.19 557 PRO A N 1
ATOM 4365 C CA . PRO A 1 557 ? 10.629 5.494 -29.008 1.00 75.19 557 PRO A CA 1
ATOM 4366 C C . PRO A 1 557 ? 11.921 6.288 -29.290 1.00 75.19 557 PRO A C 1
ATOM 4368 O O . PRO A 1 557 ? 12.993 5.681 -29.380 1.00 75.19 557 PRO A O 1
ATOM 4371 N N . PRO A 1 558 ? 11.843 7.632 -29.372 1.00 76.81 558 PRO A N 1
ATOM 4372 C CA . PRO A 1 558 ? 13.015 8.487 -29.527 1.00 76.81 558 PRO A CA 1
ATOM 4373 C C . PRO A 1 558 ? 14.043 8.219 -28.424 1.00 76.81 558 PRO A C 1
ATOM 4375 O O . PRO A 1 558 ? 13.702 8.099 -27.242 1.00 76.81 558 PRO A O 1
ATOM 4378 N N . GLN A 1 559 ? 15.311 8.103 -28.804 1.00 79.06 559 GLN A N 1
ATOM 4379 C CA . GLN A 1 559 ? 16.387 7.768 -27.872 1.00 79.06 559 GLN A CA 1
ATOM 4380 C C . GLN A 1 559 ? 17.138 9.027 -27.448 1.00 79.06 559 GLN A C 1
ATOM 4382 O O . GLN A 1 559 ? 17.590 9.806 -28.286 1.00 79.06 559 GLN A O 1
ATOM 4387 N N . VAL A 1 560 ? 17.291 9.225 -26.138 1.00 74.06 560 VAL A N 1
ATOM 4388 C CA . VAL A 1 560 ? 18.045 10.356 -25.586 1.00 74.06 560 VAL A CA 1
ATOM 4389 C C . VAL A 1 560 ? 19.439 9.885 -25.182 1.00 74.06 560 VAL A C 1
ATOM 4391 O O . VAL A 1 560 ? 19.613 8.909 -24.442 1.00 74.06 560 VAL A O 1
ATOM 4394 N N . ARG A 1 561 ? 20.457 10.590 -25.684 1.00 61.44 561 ARG A N 1
ATOM 4395 C CA . ARG A 1 561 ? 21.860 10.336 -25.347 1.00 61.44 561 ARG A CA 1
ATOM 4396 C C . ARG A 1 561 ? 22.123 10.713 -23.884 1.00 61.44 561 ARG A C 1
ATOM 4398 O O . ARG A 1 561 ? 21.565 11.682 -23.378 1.00 61.44 561 ARG A O 1
ATOM 4405 N N . GLY A 1 562 ? 22.969 9.932 -23.208 1.00 52.78 562 GLY A N 1
ATOM 4406 C CA . GLY A 1 562 ? 23.446 10.258 -21.858 1.00 52.78 562 GLY A CA 1
ATOM 4407 C C . GLY A 1 562 ? 24.190 11.601 -21.801 1.00 52.78 562 GLY A C 1
ATOM 4408 O O . GLY A 1 562 ? 24.580 12.121 -22.845 1.00 52.78 562 GLY A O 1
ATOM 4409 N N . MET A 1 563 ? 24.345 12.127 -20.577 1.00 38.72 563 MET A N 1
ATOM 4410 C CA . MET A 1 563 ? 24.917 13.437 -20.213 1.00 38.72 563 MET A CA 1
ATOM 4411 C C . MET A 1 563 ? 25.842 14.062 -21.271 1.00 38.72 563 MET A C 1
ATOM 4413 O O . MET A 1 563 ? 26.919 13.522 -21.532 1.00 38.72 563 MET A O 1
ATOM 4417 N N . PRO A 1 564 ? 25.482 15.228 -21.831 1.00 40.66 564 PRO A N 1
ATOM 4418 C CA . PRO A 1 564 ? 26.419 16.040 -22.569 1.00 40.66 564 PRO A CA 1
ATOM 4419 C C . PRO A 1 564 ? 27.106 17.031 -21.622 1.00 40.66 564 PRO A C 1
ATOM 4421 O O . PRO A 1 564 ? 26.451 17.754 -20.872 1.00 40.66 564 PRO A O 1
ATOM 4424 N N . ALA A 1 565 ? 28.416 17.196 -21.774 1.00 33.47 565 ALA A N 1
ATOM 4425 C CA . ALA A 1 565 ? 28.928 18.556 -21.772 1.00 33.47 565 ALA A CA 1
ATOM 4426 C C . ALA A 1 565 ? 28.251 19.282 -22.960 1.00 33.47 565 ALA A C 1
ATOM 4428 O O . ALA A 1 565 ? 28.645 19.122 -24.109 1.00 33.47 565 ALA A O 1
ATOM 4429 N N . GLY A 1 566 ? 27.123 19.952 -22.711 1.00 28.94 566 GLY A N 1
ATOM 4430 C CA . GLY A 1 566 ? 26.623 21.065 -23.530 1.00 28.94 566 GLY A CA 1
ATOM 4431 C C . GLY A 1 566 ? 26.110 20.845 -24.967 1.00 28.94 566 GLY A C 1
ATOM 4432 O O . GLY A 1 566 ? 25.872 21.843 -25.633 1.00 28.94 566 GLY A O 1
ATOM 4433 N N . LEU A 1 567 ? 25.895 19.631 -25.484 1.00 30.91 567 LEU A N 1
ATOM 4434 C CA . LEU A 1 567 ? 25.446 19.426 -26.875 1.00 30.91 567 LEU A CA 1
ATOM 4435 C C . LEU A 1 567 ? 24.108 18.674 -26.978 1.00 30.91 567 LEU A C 1
ATOM 4437 O O . LEU A 1 567 ? 24.028 17.459 -26.792 1.00 30.91 567 LEU A O 1
ATOM 4441 N N . ARG A 1 568 ? 23.041 19.415 -27.310 1.00 30.58 568 ARG A N 1
ATOM 4442 C CA . ARG A 1 568 ? 21.756 18.870 -27.781 1.00 30.58 568 ARG A CA 1
ATOM 4443 C C . ARG A 1 568 ? 21.861 18.535 -29.275 1.00 30.58 568 ARG A C 1
ATOM 4445 O O . ARG A 1 568 ? 22.358 19.345 -30.044 1.00 30.58 568 ARG A O 1
ATOM 4452 N N . GLY A 1 569 ? 21.314 17.387 -29.682 1.00 39.22 569 GLY A N 1
ATOM 4453 C CA . GLY A 1 569 ? 20.868 17.173 -31.067 1.00 39.22 569 GLY A CA 1
ATOM 4454 C C . GLY A 1 569 ? 21.917 16.791 -32.115 1.00 39.22 569 GLY A C 1
ATOM 4455 O O . GLY A 1 569 ? 21.688 17.062 -33.288 1.00 39.22 569 GLY A O 1
ATOM 4456 N N . LEU A 1 570 ? 23.032 16.150 -31.750 1.00 35.41 570 LEU A N 1
ATOM 4457 C CA . LEU A 1 570 ? 23.969 15.655 -32.765 1.00 35.41 570 LEU A CA 1
ATOM 4458 C C . LEU A 1 570 ? 23.519 14.309 -33.375 1.00 35.41 570 LEU A C 1
ATOM 4460 O O . LEU A 1 570 ? 23.091 13.424 -32.626 1.00 35.41 570 LEU A O 1
ATOM 4464 N N . PRO A 1 571 ? 23.634 14.141 -34.707 1.00 33.41 571 PRO A N 1
ATOM 4465 C CA . PRO A 1 571 ? 23.371 12.881 -35.399 1.00 33.41 571 PRO A CA 1
ATOM 4466 C C . PRO A 1 571 ? 24.298 11.743 -34.941 1.00 33.41 571 PRO A C 1
ATOM 4468 O O . PRO A 1 571 ? 25.438 11.979 -34.534 1.00 33.41 571 PRO A O 1
ATOM 4471 N N . PHE A 1 572 ? 23.833 10.495 -35.041 1.00 38.75 572 PHE A N 1
ATOM 4472 C CA . PHE A 1 572 ? 24.713 9.327 -34.972 1.00 38.75 572 PHE A CA 1
ATOM 4473 C C . PHE A 1 572 ? 25.461 9.191 -36.294 1.00 38.75 572 PHE A C 1
ATOM 4475 O O . PHE A 1 572 ? 24.823 9.052 -37.331 1.00 38.75 572 PHE A O 1
ATOM 4482 N N . PHE A 1 573 ? 26.790 9.142 -36.254 1.00 30.77 573 PHE A N 1
ATOM 4483 C CA . PHE A 1 573 ? 27.591 8.650 -37.372 1.00 30.77 573 PHE A CA 1
ATOM 4484 C C . PHE A 1 573 ? 27.877 7.170 -37.136 1.00 30.77 573 PHE A C 1
ATOM 4486 O O . PHE A 1 573 ? 28.627 6.822 -36.224 1.00 30.77 573 PHE A O 1
ATOM 4493 N N . VAL A 1 574 ? 27.267 6.295 -37.934 1.00 35.19 574 VAL A N 1
ATOM 4494 C CA . VAL A 1 574 ? 27.719 4.907 -38.040 1.00 35.19 574 VAL A CA 1
ATOM 4495 C C . VAL A 1 574 ? 28.610 4.843 -39.271 1.00 35.19 574 VAL A C 1
ATOM 4497 O O . VAL A 1 574 ? 28.150 5.015 -40.399 1.00 35.19 574 VAL A O 1
ATOM 4500 N N . ILE A 1 575 ? 29.906 4.658 -39.033 1.00 32.22 575 ILE A N 1
ATOM 4501 C CA . ILE A 1 575 ? 30.883 4.421 -40.091 1.00 32.22 575 ILE A CA 1
ATOM 4502 C C . ILE A 1 575 ? 30.846 2.922 -40.384 1.00 32.22 575 ILE A C 1
ATOM 4504 O O . ILE A 1 575 ? 31.191 2.117 -39.517 1.00 32.22 575 ILE A O 1
ATOM 4508 N N . LEU A 1 576 ? 30.402 2.554 -41.584 1.00 35.19 576 LEU A N 1
ATOM 4509 C CA . LEU A 1 576 ? 30.523 1.195 -42.091 1.00 35.19 576 LEU A CA 1
ATOM 4510 C C . LEU A 1 576 ? 31.866 1.095 -42.814 1.00 35.19 576 LEU A C 1
ATOM 4512 O O . LEU A 1 576 ? 32.040 1.602 -43.920 1.00 35.19 576 LEU A O 1
ATOM 4516 N N . THR A 1 577 ? 32.841 0.448 -42.185 1.00 31.12 577 THR A N 1
ATOM 4517 C CA . THR A 1 577 ? 34.010 -0.059 -42.906 1.00 31.12 577 THR A CA 1
ATOM 4518 C C . THR A 1 577 ? 33.650 -1.436 -43.441 1.00 31.12 577 THR A C 1
ATOM 4520 O O . THR A 1 577 ? 33.588 -2.399 -42.674 1.00 31.12 577 THR A O 1
ATOM 4523 N N . ALA A 1 578 ? 33.396 -1.534 -44.745 1.00 31.92 578 ALA A N 1
ATOM 4524 C CA . ALA A 1 578 ? 33.317 -2.817 -45.425 1.00 31.92 578 ALA A CA 1
ATOM 4525 C C . ALA A 1 578 ? 34.744 -3.367 -45.567 1.00 31.92 578 ALA A C 1
ATOM 4527 O O . ALA A 1 578 ? 35.397 -3.213 -46.596 1.00 31.92 578 ALA A O 1
ATOM 4528 N N . THR A 1 579 ? 35.282 -3.969 -44.505 1.00 34.03 579 THR A N 1
ATOM 4529 C CA . THR A 1 579 ? 36.492 -4.784 -44.635 1.00 34.03 579 THR A CA 1
ATOM 4530 C C . THR A 1 579 ? 36.104 -6.139 -45.200 1.00 34.03 579 THR A C 1
ATOM 4532 O O . THR A 1 579 ? 35.617 -7.002 -44.477 1.00 34.03 579 THR A O 1
ATOM 4535 N N . THR A 1 580 ? 36.359 -6.263 -46.505 1.00 35.28 580 THR A N 1
ATOM 4536 C CA . THR A 1 580 ? 36.596 -7.498 -47.267 1.00 35.28 580 THR A CA 1
ATOM 4537 C C . THR A 1 580 ? 35.506 -8.565 -47.186 1.00 35.28 580 THR A C 1
ATOM 4539 O O . THR A 1 580 ? 35.493 -9.388 -46.276 1.00 35.28 580 THR A O 1
ATOM 4542 N N . LEU A 1 581 ? 34.676 -8.622 -48.227 1.00 27.58 581 LEU A N 1
ATOM 4543 C CA . LEU A 1 581 ? 34.094 -9.866 -48.724 1.00 27.58 581 LEU A CA 1
ATOM 4544 C C . LEU A 1 581 ? 34.483 -9.993 -50.205 1.00 27.58 581 LEU A C 1
ATOM 4546 O O . LEU A 1 581 ? 34.504 -8.990 -50.916 1.00 27.58 581 LEU A O 1
ATOM 4550 N N . VAL A 1 582 ? 34.918 -11.211 -50.540 1.00 31.17 582 VAL A N 1
ATOM 4551 C CA . VAL A 1 582 ? 35.682 -11.675 -51.717 1.00 31.17 582 VAL A CA 1
ATOM 4552 C C . VAL A 1 582 ? 35.120 -11.219 -53.056 1.00 31.17 582 VAL A C 1
ATOM 4554 O O . VAL A 1 582 ? 33.890 -11.342 -53.237 1.00 31.17 582 VAL A O 1
#

Radius of gyration: 30.79 Å; chains: 1; bounding box: 84×58×111 Å

Secondary structure (DSSP, 8-state):
----PPS---S----TT-EEE-HHHHHHT--S-EEEETT--HHHHHHHHHTT-TT--BPPB--EEEEEEEES--TT--GGG--S-EEEE-SS-EEEEEESS--GGGTTSEEEESEEEEEPPPTT-TT---EEEE-SPPEESS----PPPPSSPEEEB-HHHHHHHHH-SSS-SS--EEEEEEEEEEPPPEE-SS-EEEEEEEE-SS-SS-EEEEEE--GGGTTHHHH--TT-EEEEEEEEEEEPTT-SSEEEE--TT--EEE--GGGEEE------S----------------------S--EEEPEEEEEEEEEEEEEETTTTEEEETTTEEEE-TTS--HHHHTT-STT-EEEEEEEEEE-S-BTTB-S-EEEEEEEEEEEEEE--SBPPP---TTSS--HHHHHHHHHTS---HHHHHHHHHHHHHHHHHHTTTTS-HHHHTPPPBTTB--HHHHHHHHHHHHHS-S-PPPP-HHHHHHSSS---TTTEEEPBP---B---HHHHHHHHHHHHHHT--HHHHS-HHHHTT--HHHHHHHHSEEEEEE-GGGSSSPBPPS--SS---PPEEEEEE-----

Organism: Sapajus apella (NCBI:txid9515)

Sequence (582 aa):
LPPRLGSGFVGPLLPSLYSFVSVQDLKTHQRLPCCSHLSWSSNAYQAWVQEAGPNGNPLPREQLLLLGTLTDLSGDLEQECRNGSLYVRDNTGILSCEVIDLDLSWLGHLFLFPSWSYLPPARWNSSEEGHLELWDAPVPVFPLTISPAPLMPIPVLYPESASRLLSLRNKLRGVQRNLAGNLVQLSSLVNSKEKAYFILSLGSSHSAVTRVSIIVQAPAQLVWHKALRPGTAYVLTELRVSKIRGRRHRVWMTSPSSRLLLLKPECVQELEPELEGPLLEADPKPLTMPSNSQDKKDPKGLVRDSRLLSYSGAVTGVLNEPAGLYELDGQLGLCLAYQQFRGLRRVMRPGVCLELQDVHLLQSVGGGTRRPVLAPCLRGAVLLQRFSRQKPGTHSSRQAYGASLYEQLVWERQLGLPLYLWATKALEELACKLCPHVLRHHQFLQHSSPGSPSLGLQLLAPTLDLLAPPRSPIRNPHNEILEEPHHCPLQKYTRLQTPSSFPTLATLKEEGQRKAWASFDPEALLPLPEASHLPSCQLNRRLAWSWLCLLPSAFCPPQVRGMPAGLRGLPFFVILTATTLV

Foldseek 3Di:
DDDDDDPDDPDDDQPPQADEDAPVCCLPPVPFKAKEARDDDPVNVVVVVVLLDDPFAFHHYDRYKYKFAKAQDPPPDDLVPRQLWIWGDDPNGIATEAEAQDDPLRHPFIFIQRIKIKAFDDPLDPVRGIYMYRFDDTHGPDDRPPPPQPPAAAEEEEQVQVVVVQVDDPDAAPDFHKYKAFFAFWFFWDDDPVFIKTKTWGDHPVDPPGIAIEIETRSRCSNVSSNDDGGFIKMKTRWGWDDDPPDPTIHIYDDPPIDIDGDDVVRHDYDDPPDPDDDPPPDPPPPPDPPPDPDDDDPDADKDFWDWDKDKFWFAADDFLLQQWTDTPNAEIEGALQGDCVPVSSQDDGQWIKIKHRWTWAALQALPDHGIYTYDHRRMDIHTDGTNSGTPDPDDQLRSEQNQVSNCCCQQLVDAPSVSSNLVQQLSLVCVACPDVVHHNNQQRDHQDVVRGRVSCVVCVVVSCVVRNNPDDHDDSCQQHPDVVGDDSRRIHGRDQNQEHEHYPVVVLVVQVVVVVVPDDLCVQQPDVRVVPDDPVVSCVSSQWDKDWAWLVNDRVRYDYPDDPPDDTDTDIDIDGPDDDD

pLDDT: mean 79.88, std 18.36, range [24.95, 97.12]